Protein 6F6M (pdb70)

Organism: Geobacillus kaustophilus (strain HTA426) (NCBI:txid235909)

Radius of gyration: 24.97 Å; Cα contacts (8 Å, |Δi|>4): 764; chains: 2; bounding box: 60×70×60 Å

Secondary structure (DSSP, 8-state):
-----HHHHS---TT-HHHHHHHHHHHH----GGG---HHHHHHHHHS-HHHHHHHHHHHHHHHHHHHHHHHHTHHHHHHHHHTT-HHHHHHHHHHHHHHHHHHHHHHHHHHHHT-TTS-GGGG--HHHHIIIIIIHHHHHHHTTT---HHHHHHHHIIIIIIIIIIIIHHHHHHHIIIIIHHT--HHHHHHHHHHHHHHHHHHHHHHHHHHHHHTT-HHHHHHHHHHHHHHHHHHHHHHHHHHHHT---HHHHHHHHHHHHHHHHHTS---/-----HHHHS---TT-HHHHHHHHHHHH----GGG---HHHHHHHHHS-HHHHHHHHHHHHHHHHHHHHHHHHTHHHHHHHHHTT-HHHHHHHHHHHHHHHHHHHHHHHHHHHHT-TTS-GGGG--HHHHIIIIIIHHHHHHGGGT---HHHHHHHHIIIIIIIIIIIIHHHHHHHIIIIIHHT--HHHHHHHHHHHHHHHHHHHHHHHHHHHHHHH-THHHHHHHHHHHHHHHHHHHHHHHHHHHHHH--HHHHHTT----HHHHHHHHHHHHHHHHHTS---

InterPro domains:
  IPR000358 Ribonucleotide reductase small subunit family [PF00268] (20-248)
  IPR009078 Ferritin-like superfamily [SSF47240] (15-291)
  IPR012348 Ribonucleotide reductase-like [G3DSA:1.10.620.20] (3-295)
  IPR033908 R2-like ligand binding oxidase [cd07911] (12-300)

CATH classification: 1.10.620.20

Structure (mmCIF, N/CA/C/O backbone):
data_6F6M
#
_entry.id   6F6M
#
_cell.length_a   161.300
_cell.length_b   55.599
_cell.length_c   69.970
_cell.angle_alpha   90.00
_cell.angle_beta   113.97
_cell.angle_gamma   90.00
#
_symmetry.space_group_name_H-M   'C 1 2 1'
#
loop_
_entity.id
_entity.type
_entity.pdbx_description
1 polymer 'Ribonucleotide reductase small subunit'
2 non-polymer 'FE (II) ION'
3 non-polymer 'MANGANESE (II) ION'
4 non-polymer 'PALMITIC ACID'
5 water water
#
loop_
_atom_site.group_PDB
_atom_site.id
_atom_site.type_symbol
_atom_site.label_atom_id
_atom_site.label_alt_id
_atom_site.label_comp_id
_atom_site.label_asym_id
_atom_site.label_entity_id
_atom_site.label_seq_id
_atom_site.pdbx_PDB_ins_code
_atom_site.Cartn_x
_atom_site.Cartn_y
_atom_site.Cartn_z
_atom_site.occupancy
_atom_site.B_iso_or_equiv
_atom_site.auth_seq_id
_atom_site.auth_comp_id
_atom_site.auth_asym_id
_atom_site.auth_atom_id
_atom_site.pdbx_PDB_model_num
ATOM 1 N N . HIS A 1 17 ? -21.045 11.798 61.245 1.00 46.43 3 HIS A N 1
ATOM 2 C CA . HIS A 1 17 ? -19.982 12.799 61.111 1.00 46.82 3 HIS A CA 1
ATOM 3 C C . HIS A 1 17 ? -19.674 13.461 62.454 1.00 41.43 3 HIS A C 1
ATOM 4 O O . HIS A 1 17 ? -20.553 13.625 63.296 1.00 43.68 3 HIS A O 1
ATOM 18 N N . HIS A 1 18 ? -18.423 13.851 62.660 1.00 34.25 4 HIS A N 1
ATOM 19 C CA . HIS A 1 18 ? -18.072 14.644 63.828 1.00 30.60 4 HIS A CA 1
ATOM 20 C C . HIS A 1 18 ? -18.270 16.116 63.508 1.00 35.86 4 HIS A C 1
ATOM 21 O O . HIS A 1 18 ? -17.772 16.604 62.488 1.00 37.41 4 HIS A O 1
ATOM 35 N N . ASP A 1 19 ? -18.988 16.816 64.388 1.00 37.79 5 ASP A N 1
ATOM 36 C CA . ASP A 1 19 ? -19.264 18.238 64.198 1.00 48.73 5 ASP A CA 1
ATOM 37 C C . ASP A 1 19 ? -18.041 19.073 64.537 1.00 50.83 5 ASP A C 1
ATOM 38 O O . ASP A 1 19 ? -17.743 20.073 63.874 1.00 54.74 5 ASP A O 1
ATOM 47 N N . GLY A 1 20 ? -17.355 18.668 65.589 1.00 43.39 6 GLY A N 1
ATOM 48 C CA . GLY A 1 20 ? -16.098 19.235 66.014 1.00 40.25 6 GLY A CA 1
ATOM 49 C C . GLY A 1 20 ? -15.600 18.338 67.114 1.00 35.48 6 GLY A C 1
ATOM 50 O O . GLY A 1 20 ? -16.158 17.263 67.339 1.00 33.49 6 GLY A O 1
ATOM 54 N N . PHE A 1 21 ? -14.573 18.801 67.827 1.00 32.42 7 PHE A N 1
ATOM 55 C CA . PHE A 1 21 ? -13.954 18.003 68.875 1.00 26.96 7 PHE A CA 1
ATOM 56 C C . PHE A 1 21 ? -13.754 18.870 70.114 1.00 25.62 7 PHE A C 1
ATOM 57 O O . PHE A 1 21 ? -13.258 20.000 70.022 1.00 25.99 7 PHE A O 1
ATOM 74 N N . GLN A 1 22 ? -14.165 18.339 71.266 1.00 24.17 8 GLN A N 1
ATOM 75 C CA . GLN A 1 22 ? -14.119 19.092 72.514 1.00 22.38 8 GLN A CA 1
ATOM 76 C C . GLN A 1 22 ? -12.696 19.501 72.877 1.00 23.37 8 GLN A C 1
ATOM 77 O O . GLN A 1 22 ? -12.480 20.598 73.408 1.00 24.97 8 GLN A O 1
ATOM 91 N N . THR A 1 23 ? -11.709 18.635 72.622 1.00 23.18 9 THR A N 1
ATOM 92 C CA . THR A 1 23 ? -10.333 18.972 72.997 1.00 22.08 9 THR A CA 1
ATOM 93 C C . THR A 1 23 ? -9.609 19.819 71.944 1.00 21.36 9 THR A C 1
ATOM 94 O O . THR A 1 23 ? -8.415 20.114 72.107 1.00 23.70 9 THR A O 1
ATOM 105 N N . VAL A 1 24 ? -10.298 20.215 70.873 1.00 22.99 10 VAL A N 1
ATOM 106 C CA . VAL A 1 24 ? -9.806 21.251 69.968 1.00 25.80 10 VAL A CA 1
ATOM 107 C C . VAL A 1 24 ? -10.472 22.593 70.246 1.00 24.12 10 VAL A C 1
ATOM 108 O O . VAL A 1 24 ? -9.810 23.635 70.266 1.00 25.07 10 VAL A O 1
ATOM 121 N N . LYS A 1 25 ? -11.788 22.579 70.468 1.00 25.86 11 LYS A N 1
ATOM 122 C CA . LYS A 1 25 ? -12.506 23.805 70.781 1.00 27.75 11 LYS A CA 1
ATOM 123 C C . LYS A 1 25 ? -12.220 24.268 72.211 1.00 28.56 11 LYS A C 1
ATOM 124 O O . LYS A 1 25 ? -12.263 25.470 72.498 1.00 29.42 11 LYS A O 1
ATOM 143 N N . ALA A 1 26 ? -11.922 23.333 73.111 1.00 24.84 12 ALA A N 1
ATOM 144 C CA . ALA A 1 26 ? -11.738 23.655 74.520 1.00 25.57 12 ALA A CA 1
ATOM 145 C C . ALA A 1 26 ? -10.805 22.619 75.124 1.00 23.27 12 ALA A C 1
ATOM 146 O O . ALA A 1 26 ? -9.772 22.337 74.530 1.00 23.86 12 ALA A O 1
ATOM 153 N N . THR A 1 27 ? -11.164 22.024 76.273 1.00 23.81 13 THR A N 1
ATOM 154 C CA . THR A 1 27 ? -10.387 20.954 76.879 1.00 22.38 13 THR A CA 1
ATOM 155 C C . THR A 1 27 ? -11.363 19.951 77.475 1.00 23.22 13 THR A C 1
ATOM 156 O O . THR A 1 27 ? -12.583 20.149 77.471 1.00 23.64 13 THR A O 1
ATOM 167 N N . ILE A 1 28 ? -10.804 18.870 78.004 1.00 21.45 14 ILE A N 1
ATOM 168 C CA . ILE A 1 28 ? -11.523 17.985 78.901 1.00 22.53 14 ILE A CA 1
ATOM 169 C C . ILE A 1 28 ? -12.115 18.807 80.041 1.00 21.77 14 ILE A C 1
ATOM 170 O O . ILE A 1 28 ? -11.512 19.790 80.505 1.00 22.83 14 ILE A O 1
ATOM 186 N N . ASP A 1 29 ? -13.298 18.404 80.498 1.00 22.25 15 ASP A N 1
ATOM 187 C CA . ASP A 1 29 ? -13.873 18.968 81.724 1.00 21.86 15 ASP A CA 1
ATOM 188 C C . ASP A 1 29 ? -13.218 18.289 82.910 1.00 24.52 15 ASP A C 1
ATOM 189 O O . ASP A 1 29 ? -13.666 17.244 83.384 1.00 23.20 15 ASP A O 1
ATOM 198 N N . TRP A 1 30 ? -12.160 18.938 83.406 1.00 24.73 16 TRP A N 1
ATOM 199 C CA . TRP A 1 30 ? -11.292 18.369 84.430 1.00 24.08 16 TRP A CA 1
ATOM 200 C C . TRP A 1 30 ? -12.021 18.105 85.738 1.00 23.24 16 TRP A C 1
ATOM 201 O O . TRP A 1 30 ? -11.568 17.266 86.536 1.00 25.11 16 TRP A O 1
ATOM 222 N N . GLU A 1 31 ? -13.120 18.803 85.989 1.00 24.63 17 GLU A N 1
ATOM 223 C CA . GLU A 1 31 ? -13.839 18.645 87.246 1.00 24.78 17 GLU A CA 1
ATOM 224 C C . GLU A 1 31 ? -15.015 17.693 87.132 1.00 24.84 17 GLU A C 1
ATOM 225 O O . GLU A 1 31 ? -15.733 17.475 88.117 1.00 26.62 17 GLU A O 1
ATOM 237 N N . HIS A 1 32 ? -15.227 17.106 85.964 1.00 22.90 18 HIS A N 1
ATOM 238 C CA . HIS A 1 32 ? -16.375 16.241 85.779 1.00 21.20 18 HIS A CA 1
ATOM 239 C C . HIS A 1 32 ? -16.239 14.998 86.656 1.00 21.47 18 HIS A C 1
ATOM 240 O O . HIS A 1 32 ? -15.155 14.417 86.728 1.00 22.01 18 HIS A O 1
ATOM 254 N N . PRO A 1 33 ? -17.316 14.585 87.354 1.00 23.23 19 PRO A N 1
ATOM 255 C CA . PRO A 1 33 ? -17.219 13.385 88.213 1.00 24.13 19 PRO A CA 1
ATOM 256 C C . PRO A 1 33 ? -16.653 12.160 87.521 1.00 22.59 19 PRO A C 1
ATOM 257 O O . PRO A 1 33 ? -15.934 11.364 88.143 1.00 22.48 19 PRO A O 1
ATOM 268 N N . MET A 1 34 ? -16.996 11.953 86.252 1.00 20.74 20 MET A N 1
ATOM 269 C CA . MET A 1 34 ? -16.473 10.795 85.550 1.00 19.35 20 MET A CA 1
ATOM 270 C C . MET A 1 34 ? -15.027 10.973 85.130 1.00 19.25 20 MET A C 1
ATOM 271 O O . MET A 1 34 ? -14.327 9.974 84.967 1.00 20.26 20 MET A O 1
ATOM 285 N N . PHE A 1 35 ? -14.554 12.206 84.928 1.00 20.80 21 PHE A N 1
ATOM 286 C CA . PHE A 1 35 ? -13.117 12.383 84.740 1.00 20.24 21 PHE A CA 1
ATOM 287 C C . PHE A 1 35 ? -12.376 12.080 86.025 1.00 21.63 21 PHE A C 1
ATOM 288 O O . PHE A 1 35 ? -11.309 11.472 85.998 1.00 20.12 21 PHE A O 1
ATOM 305 N N . LYS A 1 36 ? -12.950 12.472 87.158 1.00 21.61 22 LYS A N 1
ATOM 306 C CA . LYS A 1 36 ? -12.298 12.173 88.430 1.00 20.48 22 LYS A CA 1
ATOM 307 C C . LYS A 1 36 ? -12.286 10.673 88.685 1.00 18.56 22 LYS A C 1
ATOM 308 O O . LYS A 1 36 ? -11.288 10.122 89.173 1.00 21.28 22 LYS A O 1
ATOM 327 N N . LEU A 1 37 ? -13.360 9.970 88.279 1.00 20.17 23 LEU A N 1
ATOM 328 C CA . LEU A 1 37 ? -13.372 8.514 88.443 1.00 19.36 23 LEU A CA 1
ATOM 329 C C . LEU A 1 37 ? -12.370 7.840 87.499 1.00 19.94 23 LEU A C 1
ATOM 330 O O . LEU A 1 37 ? -11.730 6.853 87.852 1.00 20.59 23 LEU A O 1
ATOM 346 N N . TYR A 1 38 ? -12.239 8.362 86.288 1.00 20.30 24 TYR A N 1
ATOM 347 C CA . TYR A 1 38 ? -11.224 7.910 85.339 1.00 19.28 24 TYR A CA 1
ATOM 348 C C . TYR A 1 38 ? -9.824 8.053 85.921 1.00 18.62 24 TYR A C 1
ATOM 349 O O . TYR A 1 38 ? -9.012 7.131 85.842 1.00 19.63 24 TYR A O 1
ATOM 367 N N . GLU A 1 39 ? -9.542 9.190 86.554 1.00 20.63 25 GLU A N 1
ATOM 368 C CA . GLU A 1 39 ? -8.233 9.402 87.162 1.00 21.55 25 GLU A CA 1
ATOM 369 C C . GLU A 1 39 ? -7.971 8.386 88.267 1.00 22.77 25 GLU A C 1
ATOM 370 O O . GLU A 1 39 ? -6.864 7.846 88.376 1.00 21.87 25 GLU A O 1
ATOM 382 N N . LYS A 1 40 ? -8.991 8.103 89.082 1.00 21.79 26 LYS A N 1
ATOM 383 C CA A LYS A 1 40 ? -8.845 7.114 90.146 0.45 21.19 26 LYS A CA 1
ATOM 384 C CA B LYS A 1 40 ? -8.852 7.114 90.146 0.55 21.14 26 LYS A CA 1
ATOM 385 C C . LYS A 1 40 ? -8.624 5.727 89.564 1.00 20.17 26 LYS A C 1
ATOM 386 O O . LYS A 1 40 ? -7.811 4.951 90.080 1.00 22.89 26 LYS A O 1
ATOM 422 N N . ALA A 1 41 ? -9.342 5.400 88.481 1.00 20.64 27 ALA A N 1
ATOM 423 C CA . ALA A 1 41 ? -9.196 4.093 87.849 1.00 20.19 27 ALA A CA 1
ATOM 424 C C . ALA A 1 41 ? -7.783 3.864 87.340 1.00 21.78 27 ALA A C 1
ATOM 425 O O . ALA A 1 41 ? -7.246 2.759 87.470 1.00 24.21 27 ALA A O 1
ATOM 432 N N . LYS A 1 42 ? -7.146 4.891 86.764 1.00 20.86 28 LYS A N 1
ATOM 433 C CA . LYS A 1 42 ? -5.765 4.716 86.306 1.00 22.43 28 LYS A CA 1
ATOM 434 C C . LYS A 1 42 ? -4.818 4.504 87.485 1.00 22.59 28 LYS A C 1
ATOM 435 O O . LYS A 1 42 ? -3.872 3.699 87.405 1.00 26.25 28 LYS A O 1
ATOM 454 N N . ARG A 1 43 ? -5.036 5.232 88.584 1.00 23.81 29 ARG A N 1
ATOM 455 C CA . ARG A 1 43 ? -4.108 5.107 89.701 1.00 25.37 29 ARG A CA 1
ATOM 456 C C . ARG A 1 43 ? -4.306 3.823 90.478 1.00 25.65 29 ARG A C 1
ATOM 457 O O . ARG A 1 43 ? -3.336 3.344 91.068 1.00 28.61 29 ARG A O 1
ATOM 478 N N . ASN A 1 44 ? -5.531 3.252 90.488 1.00 26.29 30 ASN A N 1
ATOM 479 C CA A ASN A 1 44 ? -5.821 2.083 91.319 0.49 29.17 30 ASN A CA 1
ATOM 480 C CA B ASN A 1 44 ? -5.844 2.105 91.320 0.51 27.55 30 ASN A CA 1
ATOM 481 C C . ASN A 1 44 ? -5.987 0.808 90.528 1.00 29.59 30 ASN A C 1
ATOM 482 O O . ASN A 1 44 ? -5.979 -0.265 91.130 1.00 36.22 30 ASN A O 1
ATOM 501 N N . GLY A 1 45 ? -6.112 0.882 89.212 1.00 31.12 31 GLY A N 1
ATOM 502 C CA . GLY A 1 45 ? -6.396 -0.300 88.404 1.00 29.43 31 GLY A CA 1
ATOM 503 C C . GLY A 1 45 ? -5.202 -0.815 87.632 1.00 33.69 31 GLY A C 1
ATOM 504 O O . GLY A 1 45 ? -5.275 -0.988 86.417 1.00 39.00 31 GLY A O 1
ATOM 508 N N . LYS A 1 46 ? -4.108 -1.118 88.334 1.00 29.55 32 LYS A N 1
ATOM 509 C CA . LYS A 1 46 ? -2.849 -1.494 87.699 1.00 32.39 32 LYS A CA 1
ATOM 510 C C . LYS A 1 46 ? -2.598 -3.004 87.673 1.00 26.22 32 LYS A C 1
ATOM 511 O O . LYS A 1 46 ? -1.680 -3.452 86.971 1.00 29.23 32 LYS A O 1
ATOM 530 N N . TRP A 1 47 ? -3.379 -3.800 88.401 1.00 22.61 33 TRP A N 1
ATOM 531 C CA . TRP A 1 47 ? -3.076 -5.219 88.515 1.00 20.99 33 TRP A CA 1
ATOM 532 C C . TRP A 1 47 ? -3.165 -5.932 87.177 1.00 19.46 33 TRP A C 1
ATOM 533 O O . TRP A 1 47 ? -3.902 -5.538 86.279 1.00 21.42 33 TRP A O 1
ATOM 554 N N . ASN A 1 48 ? -2.446 -7.044 87.085 1.00 21.10 34 ASN A N 1
ATOM 555 C CA . ASN A 1 48 ? -2.400 -7.843 85.873 1.00 21.19 34 ASN A CA 1
ATOM 556 C C . ASN A 1 48 ? -2.711 -9.281 86.259 1.00 20.53 34 ASN A C 1
ATOM 557 O O . ASN A 1 48 ? -1.945 -9.889 87.034 1.00 21.62 34 ASN A O 1
ATOM 568 N N . PRO A 1 49 ? -3.806 -9.868 85.765 1.00 20.69 35 PRO A N 1
ATOM 569 C CA . PRO A 1 49 ? -4.092 -11.263 86.113 1.00 21.40 35 PRO A CA 1
ATOM 570 C C . PRO A 1 49 ? -2.967 -12.210 85.776 1.00 19.16 35 PRO A C 1
ATOM 571 O O . PRO A 1 49 ? -2.858 -13.279 86.397 1.00 21.92 35 PRO A O 1
ATOM 582 N N . ALA A 1 50 ? -2.145 -11.872 84.779 1.00 20.70 36 ALA A N 1
ATOM 583 C CA . ALA A 1 50 ? -1.049 -12.730 84.380 1.00 23.44 36 ALA A CA 1
ATOM 584 C C . ALA A 1 50 ? 0.001 -12.854 85.476 1.00 23.72 36 ALA A C 1
ATOM 585 O O . ALA A 1 50 ? 0.839 -13.762 85.408 1.00 28.09 36 ALA A O 1
ATOM 592 N N . ASP A 1 51 ? -0.009 -11.956 86.467 1.00 22.72 37 ASP A N 1
ATOM 593 C CA . ASP A 1 51 ? 0.961 -12.006 87.547 1.00 25.74 37 ASP A CA 1
ATOM 594 C C . ASP A 1 51 ? 0.523 -12.894 88.693 1.00 24.21 37 ASP A C 1
ATOM 595 O O . ASP A 1 51 ? 1.329 -13.139 89.579 1.00 26.47 37 ASP A O 1
ATOM 604 N N . ILE A 1 52 ? -0.711 -13.366 88.712 1.00 22.91 38 ILE A N 1
ATOM 605 C CA . ILE A 1 52 ? -1.211 -14.172 89.822 1.00 22.83 38 ILE A CA 1
ATOM 606 C C . ILE A 1 52 ? -0.654 -15.578 89.711 1.00 24.40 38 ILE A C 1
ATOM 607 O O . ILE A 1 52 ? -0.710 -16.207 88.649 1.00 26.37 38 ILE A O 1
ATOM 623 N N . ASP A 1 53 ? -0.110 -16.072 90.819 1.00 27.10 39 ASP A N 1
ATOM 624 C CA . ASP A 1 53 ? 0.360 -17.448 90.909 1.00 27.24 39 ASP A CA 1
ATOM 625 C C . ASP A 1 53 ? -0.826 -18.344 91.251 1.00 26.83 39 ASP A C 1
ATOM 626 O O . ASP A 1 53 ? -1.408 -18.248 92.348 1.00 27.47 39 ASP A O 1
ATOM 635 N N . PHE A 1 54 ? -1.192 -19.215 90.311 1.00 26.69 40 PHE A N 1
ATOM 636 C CA . PHE A 1 54 ? -2.284 -20.158 90.486 1.00 25.04 40 PHE A CA 1
ATOM 637 C C . PHE A 1 54 ? -1.783 -21.561 90.799 1.00 24.45 40 PHE A C 1
ATOM 638 O O . PHE A 1 54 ? -2.579 -22.504 90.809 1.00 24.39 40 PHE A O 1
ATOM 655 N N . SER A 1 55 ? -0.481 -21.727 91.058 1.00 24.47 41 SER A N 1
ATOM 656 C CA . SER A 1 55 ? 0.046 -23.082 91.222 1.00 27.65 41 SER A CA 1
ATOM 657 C C . SER A 1 55 ? -0.530 -23.762 92.456 1.00 28.95 41 SER A C 1
ATOM 658 O O . SER A 1 55 ? -0.819 -24.969 92.426 1.00 29.25 41 SER A O 1
ATOM 666 N N . GLN A 1 56 ? -0.698 -23.023 93.556 1.00 27.44 42 GLN A N 1
ATOM 667 C CA . GLN A 1 56 ? -1.294 -23.644 94.729 1.00 26.92 42 GLN A CA 1
ATOM 668 C C . GLN A 1 56 ? -2.776 -23.917 94.524 1.00 24.66 42 GLN A C 1
ATOM 669 O O . GLN A 1 56 ? -3.292 -24.911 95.049 1.00 25.96 42 GLN A O 1
ATOM 683 N N . ASP A 1 57 ? -3.473 -23.068 93.753 1.00 25.11 43 ASP A N 1
ATOM 684 C CA . ASP A 1 57 ? -4.870 -23.341 93.433 1.00 23.90 43 ASP A CA 1
ATOM 685 C C . ASP A 1 57 ? -5.026 -24.682 92.722 1.00 22.80 43 ASP A C 1
ATOM 686 O O . ASP A 1 57 ? -5.979 -25.423 92.988 1.00 25.04 43 ASP A O 1
ATOM 695 N N . GLN A 1 58 ? -4.114 -24.991 91.792 1.00 23.55 44 GLN A N 1
ATOM 696 C CA A GLN A 1 58 ? -4.156 -26.280 91.113 0.35 25.12 44 GLN A CA 1
ATOM 697 C CA B GLN A 1 58 ? -4.160 -26.280 91.115 0.65 23.47 44 GLN A CA 1
ATOM 6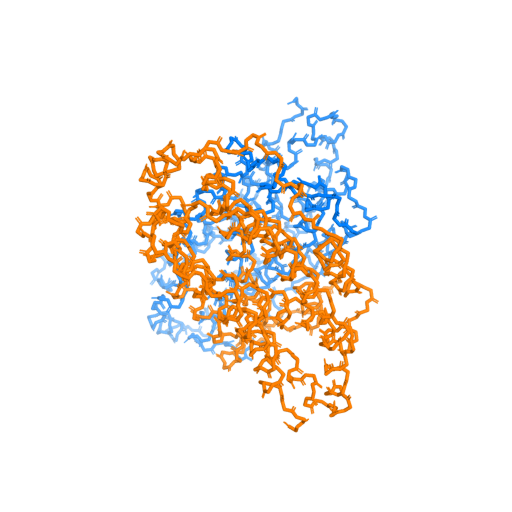98 C C . GLN A 1 58 ? -4.039 -27.419 92.113 1.00 25.18 44 GLN A C 1
ATOM 699 O O . GLN A 1 58 ? -4.788 -28.400 92.036 1.00 26.66 44 GLN A O 1
ATOM 724 N N . LYS A 1 59 ? -3.108 -27.301 93.067 1.00 25.38 45 LYS A N 1
ATOM 725 C CA . LYS A 1 59 ? -2.917 -28.357 94.048 1.00 26.28 45 LYS A CA 1
ATOM 726 C C . LYS A 1 59 ? -4.100 -28.434 94.996 1.00 24.10 45 LYS A C 1
ATOM 727 O O . LYS A 1 59 ? -4.547 -29.532 95.343 1.00 28.06 45 LYS A O 1
ATOM 746 N N . ASP A 1 60 ? -4.671 -27.280 95.366 1.00 24.19 46 ASP A N 1
ATOM 747 C CA . ASP A 1 60 ? -5.852 -27.303 96.226 1.00 27.07 46 ASP A CA 1
ATOM 748 C C . ASP A 1 60 ? -6.995 -28.019 95.524 1.00 25.52 46 ASP A C 1
ATOM 749 O O . ASP A 1 60 ? -7.690 -28.837 96.115 1.00 28.32 46 ASP A O 1
ATOM 758 N N . PHE A 1 61 ? -7.217 -27.699 94.247 1.00 25.28 47 PHE A N 1
ATOM 759 C CA . PHE A 1 61 ? -8.306 -28.322 93.504 1.00 25.50 47 PHE A CA 1
ATOM 760 C C . PHE A 1 61 ? -8.105 -29.827 93.401 1.00 26.63 47 PHE A C 1
ATOM 761 O O . PHE A 1 61 ? -9.048 -30.602 93.581 1.00 28.30 47 PHE A O 1
ATOM 778 N N . ALA A 1 62 ? -6.882 -30.257 93.088 1.00 26.92 48 ALA A N 1
ATOM 779 C CA . ALA A 1 62 ? -6.599 -31.688 93.006 1.00 28.05 48 ALA A CA 1
ATOM 780 C C . ALA A 1 62 ? -6.793 -32.386 94.339 1.00 30.17 48 ALA A C 1
ATOM 781 O O . ALA A 1 62 ? -7.081 -33.589 94.362 1.00 31.76 48 ALA A O 1
ATOM 788 N N . SER A 1 63 ? -6.602 -31.673 95.454 1.00 30.25 49 SER A N 1
ATOM 789 C CA . SER A 1 63 ? -6.752 -32.288 96.770 1.00 30.76 49 SER A CA 1
ATOM 790 C C . SER A 1 63 ? -8.203 -32.566 97.119 1.00 31.39 49 SER A C 1
ATOM 791 O O . SER A 1 63 ? -8.467 -33.323 98.060 1.00 33.39 49 SER A O 1
ATOM 799 N N . LEU A 1 64 ? -9.145 -31.989 96.379 1.00 31.61 50 LEU A N 1
ATOM 800 C CA . LEU A 1 64 ? -10.554 -32.139 96.684 1.00 33.20 50 LEU A CA 1
ATOM 801 C C . LEU A 1 64 ? -11.078 -33.461 96.144 1.00 35.60 50 LEU A C 1
ATOM 802 O O . LEU A 1 64 ? -10.573 -34.004 95.158 1.00 35.85 50 LEU A O 1
ATOM 818 N N . THR A 1 65 ? -12.106 -33.979 96.805 1.00 36.83 51 THR A N 1
ATOM 819 C CA . THR A 1 65 ? -12.839 -35.102 96.252 1.00 39.80 51 THR A CA 1
ATOM 820 C C . THR A 1 65 ? -13.649 -34.642 95.048 1.00 36.27 51 THR A C 1
ATOM 821 O O . THR A 1 65 ? -13.899 -33.449 94.848 1.00 33.46 51 THR A O 1
ATOM 832 N N . SER A 1 66 ? -14.081 -35.614 94.244 1.00 38.69 52 SER A N 1
ATOM 833 C CA . SER A 1 66 ? -14.851 -35.275 93.058 1.00 39.98 52 SER A CA 1
ATOM 834 C C . SER A 1 66 ? -16.066 -34.437 93.435 1.00 39.96 52 SER A C 1
ATOM 835 O O . SER A 1 66 ? -16.408 -33.474 92.738 1.00 40.52 52 SER A O 1
ATOM 843 N N . GLU A 1 67 ? -16.687 -34.749 94.575 1.00 40.80 53 GLU A N 1
ATOM 844 C CA . GLU A 1 67 ? -17.893 -34.042 94.997 1.00 43.49 53 GLU A CA 1
ATOM 845 C C . GLU A 1 67 ? -17.577 -32.605 95.392 1.00 41.75 53 GLU A C 1
ATOM 846 O O . GLU A 1 67 ? -18.332 -31.682 95.062 1.00 41.39 53 GLU A O 1
ATOM 858 N N . GLU A 1 68 ? -16.464 -32.394 96.095 1.00 39.34 54 GLU A N 1
ATOM 859 C CA . GLU A 1 68 ? -16.058 -31.040 96.462 1.00 38.11 54 GLU A CA 1
ATOM 860 C C . GLU A 1 68 ? -15.655 -30.237 95.233 1.00 33.70 54 GLU A C 1
ATOM 861 O O . GLU A 1 68 ? -15.942 -29.037 95.143 1.00 34.36 54 GLU A O 1
ATOM 873 N N . LYS A 1 69 ? -14.987 -30.880 94.273 1.00 34.12 55 LYS A N 1
ATOM 874 C CA . LYS A 1 69 ? -14.665 -30.199 93.024 1.00 35.10 55 LYS A CA 1
ATOM 875 C C . LYS A 1 69 ? -15.929 -29.655 92.373 1.00 34.72 55 LYS A C 1
ATOM 876 O O . LYS A 1 69 ? -15.993 -28.480 91.989 1.00 37.28 55 LYS A O 1
ATOM 895 N N . ILE A 1 70 ? -16.950 -30.506 92.240 1.00 37.68 56 ILE A N 1
ATOM 896 C CA . ILE A 1 70 ? -18.199 -30.107 91.591 1.00 43.34 56 ILE A CA 1
ATOM 897 C C . ILE A 1 70 ? -18.829 -28.935 92.328 1.00 43.73 56 ILE A C 1
ATOM 898 O O . ILE A 1 70 ? -19.430 -28.044 91.716 1.00 43.39 56 ILE A O 1
ATOM 914 N N . SER A 1 71 ? -18.712 -28.927 93.658 1.00 43.26 57 SER A N 1
ATOM 915 C CA . SER A 1 71 ? -19.332 -27.880 94.460 1.00 44.77 57 SER A CA 1
ATOM 916 C C . SER A 1 71 ? -18.795 -26.500 94.113 1.00 41.15 57 SER A C 1
ATOM 917 O O . SER A 1 71 ? -19.511 -25.503 94.254 1.00 40.75 57 SER A O 1
ATOM 925 N N . ALA A 1 72 ? -17.543 -26.415 93.674 1.00 38.69 58 ALA A N 1
ATOM 926 C CA . ALA A 1 72 ? -16.933 -25.122 93.409 1.00 39.05 58 ALA A CA 1
ATOM 927 C C . ALA A 1 72 ? -17.300 -24.571 92.042 1.00 37.12 58 ALA A C 1
ATOM 928 O O . ALA A 1 72 ? -17.160 -23.362 91.810 1.00 38.03 58 ALA A O 1
ATOM 935 N N . LEU A 1 73 ? -17.781 -25.410 91.150 1.00 33.67 59 LEU A N 1
ATOM 936 C CA . LEU A 1 73 ? -17.854 -24.998 89.758 1.00 34.36 59 LEU A CA 1
ATOM 937 C C . LEU A 1 73 ? -19.040 -24.093 89.458 1.00 31.58 59 LEU A C 1
ATOM 938 O O . LEU A 1 73 ? -18.908 -23.218 88.596 1.00 30.83 59 LEU A O 1
ATOM 954 N N . PRO A 1 74 ? -20.209 -24.263 90.093 1.00 31.19 60 PRO A N 1
ATOM 955 C CA . PRO A 1 74 ? -21.332 -23.379 89.726 1.00 31.08 60 PRO A CA 1
ATOM 956 C C . PRO A 1 74 ? -21.027 -21.911 89.924 1.00 28.95 60 PRO A C 1
ATOM 957 O O . PRO A 1 74 ? -21.424 -21.084 89.096 1.00 26.72 60 PRO A O 1
ATOM 968 N N . LEU A 1 75 ? -20.338 -21.558 91.007 1.00 28.36 61 LEU A N 1
ATOM 969 C CA . LEU A 1 75 ? -20.019 -20.153 91.230 1.00 29.81 61 LEU A CA 1
ATOM 970 C C . LEU A 1 75 ? -19.048 -19.643 90.180 1.00 27.83 61 LEU A C 1
ATOM 971 O O . LEU A 1 75 ? -19.224 -18.541 89.650 1.00 24.86 61 LEU A O 1
ATOM 987 N N . VAL A 1 76 ? -18.040 -20.449 89.844 1.00 27.20 62 VAL A N 1
ATOM 988 C CA . VAL A 1 76 ? -17.083 -20.062 88.817 1.00 23.88 62 VAL A CA 1
ATOM 989 C C . VAL A 1 76 ? -17.772 -19.944 87.462 1.00 25.99 62 VAL A C 1
ATOM 990 O O . VAL A 1 76 ? -17.484 -19.024 86.680 1.00 24.64 62 VAL A O 1
ATOM 1003 N N . ALA A 1 77 ? -18.701 -20.857 87.172 1.00 25.47 63 ALA A N 1
ATOM 1004 C CA . ALA A 1 77 ? -19.445 -20.782 85.917 1.00 24.45 63 ALA A CA 1
ATOM 1005 C C . ALA A 1 77 ? -20.214 -19.481 85.828 1.00 23.95 63 ALA A C 1
ATOM 1006 O O . ALA A 1 77 ? -20.320 -18.871 84.745 1.00 23.24 63 ALA A O 1
ATOM 1013 N N . GLY A 1 78 ? -20.801 -19.058 86.944 1.00 22.97 64 GLY A N 1
ATOM 1014 C CA . GLY A 1 78 ? -21.563 -17.826 86.933 1.00 22.83 64 GLY A CA 1
ATOM 1015 C C . GLY A 1 78 ? -20.661 -16.626 86.740 1.00 23.50 64 GLY A C 1
ATOM 1016 O O . GLY A 1 78 ? -21.007 -15.672 86.044 1.00 23.80 64 GLY A O 1
ATOM 1020 N N . PHE A 1 79 ? -19.485 -16.654 87.358 1.00 22.84 65 PHE A N 1
ATOM 1021 C CA . PHE A 1 79 ? -18.582 -15.519 87.213 1.00 22.40 65 PHE A CA 1
ATOM 1022 C C . PHE A 1 79 ? -17.967 -15.441 85.819 1.00 21.74 65 PHE A C 1
ATOM 1023 O O . PHE A 1 79 ? -17.888 -14.348 85.253 1.00 22.32 65 PHE A O 1
ATOM 1040 N N . SER A 1 80 ? -17.479 -16.556 85.260 1.00 21.46 66 SER A N 1
ATOM 1041 C CA . SER A 1 80 ? -16.845 -16.462 83.945 1.00 22.19 66 SER A CA 1
ATOM 1042 C C . SER A 1 80 ? -17.816 -15.940 82.906 1.00 22.20 66 SER A C 1
ATOM 1043 O O . SER A 1 80 ? -17.475 -15.049 82.116 1.00 21.48 66 SER A O 1
ATOM 1051 N N . ALA A 1 81 ? -19.027 -16.487 82.888 1.00 22.38 67 ALA A N 1
ATOM 1052 C CA . ALA A 1 81 ? -20.024 -16.007 81.932 1.00 21.46 67 ALA A CA 1
ATOM 1053 C C . ALA A 1 81 ? -20.361 -14.556 82.211 1.00 23.68 67 ALA A C 1
ATOM 1054 O O . ALA A 1 81 ? -20.524 -13.755 81.283 1.00 24.20 67 ALA A O 1
ATOM 1061 N N . GLY A 1 82 ? -20.472 -14.197 83.491 1.00 21.86 68 GLY A N 1
ATOM 1062 C CA . GLY A 1 82 ? -20.878 -12.850 83.839 1.00 22.72 68 GLY A CA 1
ATOM 1063 C C . GLY A 1 82 ? -19.851 -11.824 83.403 1.00 19.44 68 GLY A C 1
ATOM 1064 O O . GLY A 1 82 ? -20.206 -10.7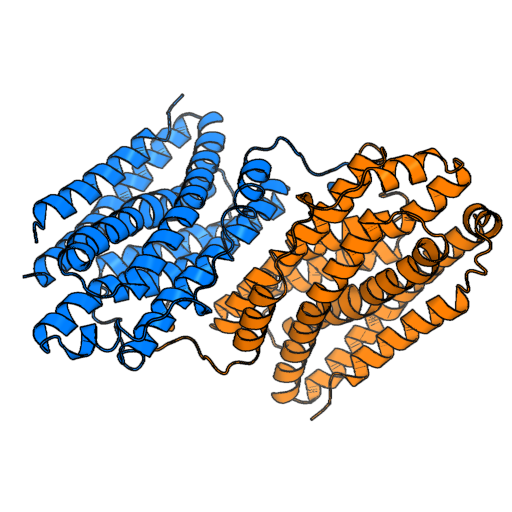71 82.843 1.00 21.60 68 GLY A O 1
ATOM 1068 N N . GLU A 1 83 ? -18.566 -12.123 83.625 1.00 20.28 69 GLU A N 1
ATOM 1069 C CA . GLU A 1 83 ? -17.521 -11.190 83.219 1.00 20.33 69 GLU A CA 1
ATOM 1070 C C . GLU A 1 83 ? -17.446 -11.089 81.702 1.00 18.33 69 GLU A C 1
ATOM 1071 O O . GLU A 1 83 ? -17.228 -10.001 81.164 1.00 20.66 69 GLU A O 1
ATOM 1083 N N . GLU A 1 84 ? -17.599 -12.213 81.017 1.00 19.92 70 GLU A N 1
ATOM 1084 C CA . GLU A 1 84 ? -17.585 -12.184 79.567 1.00 19.50 70 GLU A CA 1
ATOM 1085 C C . GLU A 1 84 ? -18.743 -11.340 79.052 1.00 21.06 70 GLU A C 1
ATOM 1086 O O . GLU A 1 84 ? -18.560 -10.497 78.158 1.00 20.70 70 GLU A O 1
ATOM 1098 N N . ALA A 1 85 ? -19.941 -11.521 79.623 1.00 21.49 71 ALA A N 1
ATOM 1099 C CA . ALA A 1 85 ? -21.104 -10.737 79.200 1.00 20.12 71 ALA A CA 1
ATOM 1100 C C . ALA A 1 85 ? -20.871 -9.244 79.388 1.00 22.29 71 ALA A C 1
ATOM 1101 O O . ALA A 1 85 ? -21.166 -8.455 78.493 1.00 25.08 71 ALA A O 1
ATOM 1108 N N . VAL A 1 86 ? -20.359 -8.827 80.557 1.00 21.12 72 VAL A N 1
ATOM 1109 C CA . VAL A 1 86 ? -20.187 -7.393 80.811 1.00 21.82 72 VAL A CA 1
ATOM 1110 C C . VAL A 1 86 ? -19.080 -6.804 79.951 1.00 24.36 72 VAL A C 1
ATOM 1111 O O . VAL A 1 86 ? -19.138 -5.618 79.585 1.00 22.95 72 VAL A O 1
ATOM 1124 N N . THR A 1 87 ? -18.064 -7.602 79.595 1.00 22.93 73 THR A N 1
ATOM 1125 C CA . THR A 1 87 ? -17.043 -7.107 78.672 1.00 23.06 73 THR A CA 1
ATOM 1126 C C . THR A 1 87 ? -17.681 -6.725 77.343 1.00 23.34 73 THR A C 1
ATOM 1127 O O . THR A 1 87 ? -17.464 -5.621 76.815 1.00 26.88 73 THR A O 1
ATOM 1138 N N . LEU A 1 88 ? -18.512 -7.618 76.809 1.00 22.26 74 LEU A N 1
ATOM 1139 C CA . LEU A 1 88 ? -19.143 -7.375 75.522 1.00 25.53 74 LEU A CA 1
ATOM 1140 C C . LEU A 1 88 ? -20.231 -6.314 75.623 1.00 24.36 74 LEU A C 1
ATOM 1141 O O . LEU A 1 88 ? -20.381 -5.478 74.718 1.00 25.09 74 LEU A O 1
ATOM 1157 N N . ASP A 1 89 ? -21.007 -6.336 76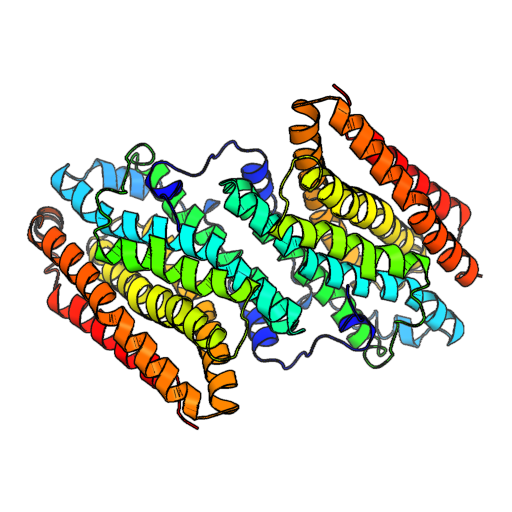.696 1.00 21.74 75 ASP A N 1
ATOM 1158 C CA . ASP A 1 89 ? -22.265 -5.606 76.747 1.00 24.31 75 ASP A CA 1
ATOM 1159 C C . ASP A 1 89 ? -22.123 -4.178 77.265 1.00 20.97 75 ASP A C 1
ATOM 1160 O O . ASP A 1 89 ? -23.099 -3.429 77.248 1.00 22.55 75 ASP A O 1
ATOM 1169 N N . ILE A 1 90 ? -20.927 -3.751 77.678 1.00 20.06 76 ILE A N 1
ATOM 1170 C CA . ILE A 1 90 ? -20.753 -2.336 77.989 1.00 20.29 76 ILE A CA 1
ATOM 1171 C C . ILE A 1 90 ? -20.561 -1.494 76.733 1.00 19.47 76 ILE A C 1
ATOM 1172 O O . ILE A 1 90 ? -20.783 -0.275 76.782 1.00 20.27 76 ILE A O 1
ATOM 1188 N N . LEU A 1 91 ? -20.184 -2.106 75.601 1.00 19.77 77 LEU A N 1
ATOM 1189 C CA . LEU A 1 91 ? -19.912 -1.316 74.399 1.00 19.08 77 LEU A CA 1
ATOM 1190 C C . LEU A 1 91 ? -21.069 -0.427 73.955 1.00 19.54 77 LEU A C 1
ATOM 1191 O O . LEU A 1 91 ? -20.800 0.723 73.581 1.00 20.07 77 LEU A O 1
ATOM 1207 N N . PRO A 1 92 ? -22.329 -0.857 73.999 1.00 19.93 78 PRO A N 1
ATOM 1208 C CA . PRO A 1 92 ? -23.418 0.053 73.602 1.00 20.26 78 PRO A CA 1
ATOM 1209 C C . PRO A 1 92 ? -23.544 1.264 74.508 1.00 19.22 78 PRO A C 1
ATOM 1210 O O . PRO A 1 92 ? -23.958 2.352 74.063 1.00 20.80 78 PRO A O 1
ATOM 1221 N N . MET A 1 93 ? -23.223 1.113 75.791 1.00 20.37 79 MET A N 1
ATOM 1222 C CA . MET A 1 93 ? -23.301 2.255 76.685 1.00 19.85 79 MET A CA 1
ATOM 1223 C C . MET A 1 93 ? -22.216 3.265 76.344 1.00 19.44 79 MET A C 1
ATOM 1224 O O . MET A 1 93 ? -22.477 4.469 76.273 1.00 19.71 79 MET A O 1
ATOM 1238 N N . ALA A 1 94 ? -20.998 2.783 76.109 1.00 19.63 80 ALA A N 1
ATOM 1239 C CA . ALA A 1 94 ? -19.925 3.664 75.656 1.00 19.97 80 ALA A CA 1
ATOM 1240 C C . ALA A 1 94 ? -20.330 4.401 74.383 1.00 22.29 80 ALA A C 1
ATOM 1241 O O . ALA A 1 94 ? -20.118 5.614 74.272 1.00 21.24 80 ALA A O 1
ATOM 1248 N N . HIS A 1 95 ? -20.940 3.686 73.421 1.00 21.43 81 HIS A N 1
ATOM 1249 C CA . HIS A 1 95 ? -21.362 4.313 72.175 1.00 21.86 81 HIS A CA 1
ATOM 1250 C C . HIS A 1 95 ? -22.427 5.367 72.416 1.00 21.22 81 HIS A C 1
ATOM 1251 O O . HIS A 1 95 ? -22.360 6.479 71.863 1.00 21.58 81 HIS A O 1
ATOM 1265 N N . ALA A 1 96 ? -23.443 5.034 73.218 1.00 21.75 82 ALA A N 1
ATOM 1266 C CA . ALA A 1 96 ? -24.531 5.979 73.444 1.00 21.98 82 ALA A CA 1
ATOM 1267 C C . ALA A 1 96 ? -24.030 7.249 74.112 1.00 20.82 82 ALA A C 1
ATOM 1268 O O . ALA A 1 96 ? -24.438 8.357 73.739 1.00 23.28 82 ALA A O 1
ATOM 1275 N N . LEU A 1 97 ? -23.165 7.117 75.119 1.00 20.11 83 LEU A N 1
ATOM 1276 C CA . LEU A 1 97 ? -22.663 8.311 75.778 1.00 20.58 83 LEU A CA 1
ATOM 1277 C C . LEU A 1 97 ? -21.696 9.079 74.882 1.00 21.14 83 LEU A C 1
ATOM 1278 O O . LEU A 1 97 ? -21.696 10.311 74.900 1.00 23.01 83 LEU A O 1
ATOM 1294 N N . ALA A 1 98 ? -20.919 8.379 74.041 1.00 21.30 84 ALA A N 1
ATOM 1295 C CA . ALA A 1 98 ? -20.075 9.066 73.067 1.00 22.98 84 ALA A CA 1
ATOM 1296 C C . ALA A 1 98 ? -20.908 9.891 72.104 1.00 22.84 84 ALA A C 1
ATOM 1297 O O . ALA A 1 98 ? -20.571 11.039 71.795 1.00 25.27 84 ALA A O 1
ATOM 1304 N N . ARG A 1 99 ? -22.005 9.313 71.626 1.00 23.85 85 ARG A N 1
ATOM 1305 C CA . ARG A 1 99 ? -22.840 9.991 70.655 1.00 26.36 85 ARG A CA 1
ATOM 1306 C C . ARG A 1 99 ? -23.485 11.216 71.278 1.00 25.33 85 ARG A C 1
ATOM 1307 O O . ARG A 1 99 ? -23.760 12.203 70.578 1.00 28.40 85 ARG A O 1
ATOM 1328 N N . GLN A 1 100 ? -23.694 11.191 72.597 1.00 24.27 86 GLN A N 1
ATOM 1329 C CA . GLN A 1 100 ? -24.229 12.319 73.350 1.00 24.94 86 GLN A CA 1
ATOM 1330 C C . GLN A 1 100 ? -23.170 13.358 73.692 1.00 25.96 86 GLN A C 1
ATOM 1331 O O . GLN A 1 100 ? -23.498 14.337 74.365 1.00 27.84 86 GLN A O 1
ATOM 1345 N N . GLY A 1 101 ? -21.923 13.164 73.259 1.00 23.56 87 GLY A N 1
ATOM 1346 C CA . GLY A 1 101 ? -20.853 14.097 73.553 1.00 23.82 87 GLY A CA 1
ATOM 1347 C C . GLY A 1 101 ? -20.311 14.024 74.955 1.00 22.38 87 GLY A C 1
ATOM 1348 O O . GLY A 1 101 ? -19.622 14.961 75.385 1.00 23.99 87 GLY A O 1
ATOM 1352 N N . ARG A 1 102 ? -20.567 12.931 75.679 1.00 21.93 88 ARG A N 1
ATOM 1353 C CA . ARG A 1 102 ? -20.162 12.842 77.081 1.00 20.50 88 ARG A CA 1
ATOM 1354 C C . ARG A 1 102 ? -18.750 12.264 77.137 1.00 21.12 88 ARG A C 1
ATOM 1355 O O . ARG A 1 102 ? -18.515 11.116 77.521 1.00 21.31 88 ARG A O 1
ATOM 1376 N N . LEU A 1 103 ? -17.782 13.111 76.775 1.00 22.27 89 LEU A N 1
ATOM 1377 C CA . LEU A 1 103 ? -16.415 12.639 76.564 1.00 22.39 89 LEU A CA 1
ATOM 1378 C C . LEU A 1 103 ? -15.814 12.046 77.825 1.00 20.06 89 LEU A C 1
ATOM 1379 O O . LEU A 1 103 ? -15.138 11.012 77.769 1.00 19.66 89 LEU A O 1
ATOM 1395 N N . GLU A 1 104 ? -16.024 12.700 78.958 1.00 20.98 90 GLU A N 1
ATOM 1396 C CA . GLU A 1 104 ? -15.436 12.224 80.206 1.00 20.82 90 GLU A CA 1
ATOM 1397 C C . GLU A 1 104 ? -16.029 10.882 80.616 1.00 19.48 90 GLU A C 1
ATOM 1398 O O . GLU A 1 104 ? -15.317 10.018 81.134 1.00 19.15 90 GLU A O 1
ATOM 1410 N N . ASP A 1 105 ? -17.333 10.677 80.408 1.00 20.27 91 ASP A N 1
ATOM 1411 C CA . ASP A 1 105 ? -17.915 9.366 80.642 1.00 19.22 91 ASP A CA 1
ATOM 1412 C C . ASP A 1 105 ? -17.222 8.318 79.782 1.00 18.90 91 ASP A C 1
ATOM 1413 O O . ASP A 1 105 ? -16.940 7.211 80.241 1.00 18.81 91 ASP A O 1
ATOM 1422 N N . VAL A 1 106 ? -16.947 8.657 78.515 1.00 19.72 92 VAL A N 1
ATOM 1423 C CA . VAL A 1 106 ? -16.296 7.709 77.612 1.00 18.66 92 VAL A CA 1
ATOM 1424 C C . VAL A 1 106 ? -14.895 7.367 78.112 1.00 17.53 92 VAL A C 1
ATOM 1425 O O . VAL A 1 106 ? -14.480 6.204 78.085 1.00 18.05 92 VAL A O 1
ATOM 1438 N N . LEU A 1 107 ? -14.120 8.386 78.522 1.00 18.13 93 LEU A N 1
ATOM 1439 C CA . LEU A 1 107 ? -12.781 8.124 79.041 1.00 19.10 93 LEU A CA 1
ATOM 1440 C C . LEU A 1 107 ? -12.860 7.143 80.201 1.00 17.65 93 LEU A C 1
ATOM 1441 O O . LEU A 1 107 ? -12.127 6.142 80.239 1.00 18.22 93 LEU A O 1
ATOM 1457 N N . PHE A 1 108 ? -13.742 7.428 81.168 1.00 18.74 94 PHE A N 1
ATOM 1458 C CA . PHE A 1 108 ? -13.913 6.495 82.270 1.00 20.46 94 PHE A CA 1
ATOM 1459 C C . PHE A 1 108 ? -14.266 5.097 81.770 1.00 17.91 94 PHE A C 1
ATOM 1460 O O . PHE A 1 108 ? -13.736 4.095 82.268 1.00 18.55 94 PHE A O 1
ATOM 1477 N N . LEU A 1 109 ? -15.177 4.998 80.800 1.00 16.76 95 LEU A N 1
ATOM 1478 C CA . LEU A 1 109 ? -15.629 3.684 80.365 1.00 18.11 95 LEU A CA 1
ATOM 1479 C C . LEU A 1 109 ? -14.538 2.887 79.666 1.00 17.04 95 LEU A C 1
ATOM 1480 O O . LEU A 1 109 ? -14.606 1.650 79.666 1.00 17.05 95 LEU A O 1
ATOM 1496 N N . THR A 1 110 ? -13.499 3.531 79.120 1.00 18.49 96 THR A N 1
ATOM 1497 C CA . THR A 1 110 ? -12.369 2.733 78.643 1.00 18.98 96 THR A CA 1
ATOM 1498 C C . THR A 1 110 ? -11.717 1.943 79.779 1.00 18.43 96 THR A C 1
ATOM 1499 O O . THR A 1 110 ? -11.257 0.818 79.557 1.00 19.41 96 THR A O 1
ATOM 1510 N N . THR A 1 111 ? -11.677 2.511 80.996 1.00 18.49 97 THR A N 1
ATOM 1511 C CA . THR A 1 111 ? -11.128 1.780 82.141 1.00 18.59 97 THR A CA 1
ATOM 1512 C C . THR A 1 111 ? -12.103 0.713 82.618 1.00 19.73 97 THR A C 1
ATOM 1513 O O . THR A 1 111 ? -11.685 -0.382 83.005 1.00 18.99 97 THR A O 1
ATOM 1524 N N . PHE A 1 112 ? -13.399 1.005 82.566 1.00 18.32 98 PHE A N 1
ATOM 1525 C CA . PHE A 1 112 ? -14.410 0.016 82.909 1.00 18.93 98 PHE A CA 1
ATOM 1526 C C . PHE A 1 112 ? -14.256 -1.212 82.021 1.00 16.46 98 PHE A C 1
ATOM 1527 O O . PHE A 1 112 ? -14.209 -2.350 82.497 1.00 17.82 98 PHE A O 1
ATOM 1544 N N . MET A 1 113 ? -14.143 -0.999 80.706 1.00 18.37 99 MET A N 1
ATOM 1545 C CA A MET A 1 113 ? -14.052 -2.120 79.775 0.47 20.30 99 MET A CA 1
ATOM 1546 C CA B MET A 1 113 ? -14.065 -2.137 79.797 0.53 21.66 99 MET A CA 1
ATOM 1547 C C . MET A 1 113 ? -12.745 -2.885 79.944 1.00 18.44 99 MET A C 1
ATOM 1548 O O . MET A 1 113 ? -12.717 -4.128 79.895 1.00 19.14 99 MET A O 1
ATOM 1573 N N . HIS A 1 114 ? -11.646 -2.168 80.157 1.00 19.28 100 HIS A N 1
ATOM 1574 C CA . HIS A 1 114 ? -10.404 -2.892 80.362 1.00 18.27 100 HIS A CA 1
ATOM 1575 C C . HIS A 1 114 ? -10.399 -3.649 81.681 1.00 18.17 100 HIS A C 1
ATOM 1576 O O . HIS A 1 114 ? -9.844 -4.744 81.745 1.00 19.67 100 HIS A O 1
ATOM 1590 N N . ASP A 1 115 ? -11.070 -3.120 82.704 1.00 18.68 101 ASP A N 1
ATOM 1591 C CA . ASP A 1 115 ? -11.218 -3.879 83.940 1.00 20.03 101 ASP A CA 1
ATOM 1592 C C . ASP A 1 115 ? -11.950 -5.183 83.664 1.00 18.01 101 ASP A C 1
ATOM 1593 O O . ASP A 1 115 ? -11.521 -6.253 84.095 1.00 19.14 101 ASP A O 1
ATOM 1602 N N . GLU A 1 116 ? -13.059 -5.125 82.908 1.00 17.98 102 GLU A N 1
ATOM 1603 C CA . GLU A 1 116 ? -13.813 -6.357 82.671 1.00 18.88 102 GLU A CA 1
ATOM 1604 C C . GLU A 1 116 ? -12.986 -7.378 81.893 1.00 17.82 102 GLU A C 1
ATOM 1605 O O . GLU A 1 116 ? -13.067 -8.589 82.147 1.00 18.42 102 GLU A O 1
ATOM 1617 N N . ALA A 1 117 ? -12.200 -6.914 80.929 1.00 19.19 103 ALA A N 1
ATOM 1618 C CA . ALA A 1 117 ? -11.296 -7.801 80.209 1.00 18.27 103 ALA A CA 1
ATOM 1619 C C . ALA A 1 117 ? -10.385 -8.553 81.183 1.00 17.06 103 ALA A C 1
ATOM 1620 O O . ALA A 1 117 ? -10.181 -9.772 81.073 1.00 19.01 103 ALA A O 1
ATOM 1627 N N . LYS A 1 118 ? -9.843 -7.841 82.160 1.00 18.78 104 LYS A N 1
ATOM 1628 C CA . LYS A 1 118 ? -9.001 -8.497 83.152 1.00 19.67 104 LYS A CA 1
ATOM 1629 C C . LYS A 1 118 ? -9.814 -9.488 83.972 1.00 17.48 104 LYS A C 1
ATOM 1630 O O . LYS A 1 118 ? -9.307 -10.533 84.378 1.00 17.84 104 LYS A O 1
ATOM 1649 N N . HIS A 1 119 ? -11.062 -9.156 84.271 1.00 18.99 105 HIS A N 1
ATOM 1650 C CA . HIS A 1 119 ? -11.869 -10.071 85.069 1.00 18.95 105 HIS A CA 1
ATOM 1651 C C . HIS A 1 119 ? -12.131 -11.369 84.321 1.00 17.75 105 HIS A C 1
ATOM 1652 O O . HIS A 1 119 ? -12.027 -12.452 84.898 1.00 19.90 105 HIS A O 1
ATOM 1666 N N . VAL A 1 120 ? -12.533 -11.274 83.047 1.00 20.02 106 VAL A N 1
ATOM 1667 C CA . VAL A 1 120 ? -12.717 -12.461 82.231 1.00 21.45 106 VAL A CA 1
ATOM 1668 C C . VAL A 1 120 ? -11.435 -13.270 82.184 1.00 18.31 106 VAL A C 1
ATOM 1669 O O . VAL A 1 120 ? -11.438 -14.510 82.287 1.00 18.30 106 VAL A O 1
ATOM 1682 N N . GLU A 1 121 ? -10.319 -12.576 81.966 1.00 19.82 107 GLU A N 1
ATOM 1683 C CA . GLU A 1 121 ? -9.032 -13.253 81.867 1.00 19.82 107 GLU A CA 1
ATOM 1684 C C . GLU A 1 121 ? -8.716 -14.001 83.152 1.00 19.64 107 GLU A C 1
ATOM 1685 O O . GLU A 1 121 ? -8.240 -15.140 83.116 1.00 20.95 107 GLU A O 1
ATOM 1697 N N . MET A 1 122 ? -8.963 -13.368 84.303 1.00 18.42 108 MET A N 1
ATOM 1698 C CA . MET A 1 122 ? -8.601 -13.955 85.586 1.00 19.29 108 MET A CA 1
ATOM 1699 C C . MET A 1 122 ? -9.314 -15.288 85.799 1.00 17.85 108 MET A C 1
ATOM 1700 O O . MET A 1 122 ? -8.679 -16.297 86.115 1.00 18.34 108 MET A O 1
ATOM 1714 N N . PHE A 1 123 ? -10.646 -15.302 85.664 1.00 18.47 109 PHE A N 1
ATOM 1715 C CA . PHE A 1 123 ? -11.368 -16.552 85.879 1.00 20.66 109 PHE A CA 1
ATOM 1716 C C . PHE A 1 123 ? -10.964 -17.621 84.871 1.00 18.65 109 PHE A C 1
ATOM 1717 O O . PHE A 1 123 ? -10.940 -18.810 85.197 1.00 19.92 109 PHE A O 1
ATOM 1734 N N . SER A 1 124 ? -10.711 -17.224 83.618 1.00 19.22 110 SER A N 1
ATOM 1735 C CA . SER A 1 124 ? -10.306 -18.196 82.617 1.00 19.95 110 SER A CA 1
ATOM 1736 C C . SER A 1 124 ? -8.918 -18.753 82.925 1.00 20.09 110 SER A C 1
ATOM 1737 O O . SER A 1 124 ? -8.671 -19.954 82.755 1.00 22.00 110 SER A O 1
ATOM 1745 N N . ARG A 1 125 ? -8.011 -17.906 83.402 1.00 19.84 111 ARG A N 1
ATOM 1746 C CA . ARG A 1 125 ? -6.703 -18.389 83.828 1.00 19.29 111 ARG A CA 1
ATOM 1747 C C . ARG A 1 125 ? -6.836 -19.369 84.983 1.00 19.42 111 ARG A C 1
ATOM 1748 O O . ARG A 1 125 ? -6.133 -20.374 85.032 1.00 20.84 111 ARG A O 1
ATOM 1769 N N . TRP A 1 126 ? -7.753 -19.097 85.920 1.00 19.87 112 TRP A N 1
ATOM 1770 C CA . TRP A 1 126 ? -7.958 -20.026 87.027 1.00 21.15 112 TRP A CA 1
ATOM 1771 C C . TRP A 1 126 ? -8.450 -21.372 86.520 1.00 21.44 112 TRP A C 1
ATOM 1772 O O . TRP A 1 126 ? -7.923 -22.422 86.905 1.00 20.71 112 TRP A O 1
ATOM 1793 N N . GLN A 1 127 ? -9.460 -21.363 85.641 1.00 20.38 113 GLN A N 1
ATOM 1794 C CA . GLN A 1 127 ? -9.982 -22.609 85.094 1.00 20.56 113 GLN A CA 1
ATOM 1795 C C . GLN A 1 127 ? -8.882 -23.395 84.411 1.00 20.68 113 GLN A C 1
ATOM 1796 O O . GLN A 1 127 ? -8.741 -24.618 84.607 1.00 21.57 113 GLN A O 1
ATOM 1810 N N . GLN A 1 128 ? -8.075 -22.705 83.618 1.00 20.77 114 GLN A N 1
ATOM 1811 C CA . GLN A 1 128 ? -6.993 -23.372 82.915 1.00 21.85 114 GLN A CA 1
ATOM 1812 C C . GLN A 1 128 ? -6.020 -24.001 83.905 1.00 23.50 114 GLN A C 1
ATOM 1813 O O . GLN A 1 128 ? -5.632 -25.161 83.765 1.00 24.11 114 GLN A O 1
ATOM 1827 N N . ALA A 1 129 ? -5.624 -23.241 84.921 1.00 22.73 115 ALA A N 1
ATOM 1828 C CA . ALA A 1 129 ? -4.594 -23.698 85.850 1.00 23.04 115 ALA A CA 1
ATOM 1829 C C . ALA A 1 129 ? -5.049 -24.904 86.661 1.00 22.38 115 ALA A C 1
ATOM 1830 O O . ALA A 1 129 ? -4.247 -25.801 86.935 1.00 25.47 115 ALA A O 1
ATOM 1837 N N . VAL A 1 130 ? -6.318 -24.938 87.078 1.00 23.14 116 VAL A N 1
ATOM 1838 C CA . VAL A 1 130 ? -6.779 -26.024 87.946 1.00 21.91 116 VAL A CA 1
ATOM 1839 C C . VAL A 1 130 ? -7.205 -27.260 87.173 1.00 23.49 116 VAL A C 1
ATOM 1840 O O . VAL A 1 130 ? -7.449 -28.314 87.782 1.00 25.96 116 VAL A O 1
ATOM 1853 N N . GLY A 1 131 ? -7.300 -27.177 85.853 1.00 23.60 117 GLY A N 1
ATOM 1854 C CA . GLY A 1 131 ? -7.544 -28.344 85.045 1.00 24.59 117 GLY A CA 1
ATOM 1855 C C . GLY A 1 131 ? -8.970 -28.549 84.589 1.00 25.96 117 GLY A C 1
ATOM 1856 O O . GLY A 1 131 ? -9.323 -29.680 84.252 1.00 29.12 117 GLY A O 1
ATOM 1860 N N . ILE A 1 132 ? -9.787 -27.494 84.521 1.00 24.38 118 ILE A N 1
ATOM 1861 C CA . ILE A 1 132 ? -11.165 -27.619 84.065 1.00 25.63 118 ILE A CA 1
ATOM 1862 C C . ILE A 1 132 ? -11.444 -26.769 82.838 1.00 23.45 118 ILE A C 1
ATOM 1863 O O . ILE A 1 132 ? -12.603 -26.599 82.468 1.00 23.59 118 ILE A O 1
ATOM 1879 N N . GLY A 1 133 ? -10.411 -26.215 82.198 1.00 25.00 119 GLY A N 1
ATOM 1880 C CA . GLY A 1 133 ? -10.663 -25.364 81.045 1.00 23.99 119 GLY A CA 1
ATOM 1881 C C . GLY A 1 133 ? -11.397 -26.095 79.944 1.00 23.80 119 GLY A C 1
ATOM 1882 O O . GLY A 1 133 ? -12.177 -25.487 79.202 1.00 23.32 119 GLY A O 1
ATOM 1886 N N . GLN A 1 134 ? -11.189 -27.405 79.857 1.00 25.64 120 GLN A N 1
ATOM 1887 C CA . GLN A 1 134 ? -11.812 -28.233 78.840 1.00 27.61 120 GLN A CA 1
ATOM 1888 C C . GLN A 1 134 ? -13.239 -28.635 79.193 1.00 27.53 120 GLN A C 1
ATOM 1889 O O . GLN A 1 134 ? -13.927 -29.204 78.346 1.00 29.90 120 GLN A O 1
ATOM 1903 N N . MET A 1 135 ? -13.700 -28.353 80.410 1.00 25.96 121 MET A N 1
ATOM 1904 C CA . MET A 1 135 ? -15.033 -28.738 80.853 1.00 27.90 121 MET A CA 1
ATOM 1905 C C . MET A 1 135 ? -16.046 -27.639 80.534 1.00 25.97 121 MET A C 1
ATOM 1906 O O . MET A 1 135 ? -15.832 -26.474 80.867 1.00 29.50 121 MET A O 1
ATOM 1920 N N . ASP A 1 136 ? -17.168 -28.012 79.918 1.00 26.53 122 ASP A N 1
ATOM 1921 C CA . ASP A 1 136 ? -18.213 -27.032 79.606 1.00 28.02 122 ASP A CA 1
ATOM 1922 C C . ASP A 1 136 ? -19.046 -26.793 80.862 1.00 28.97 122 ASP A C 1
ATOM 1923 O O . ASP A 1 136 ? -19.843 -27.652 81.255 1.00 30.82 122 ASP A O 1
ATOM 1932 N N . LEU A 1 137 ? -18.872 -25.622 81.488 1.00 26.27 123 LEU A N 1
ATOM 1933 C CA . LEU A 1 137 ? -19.554 -25.271 82.731 1.00 27.17 123 LEU A CA 1
ATOM 1934 C C . LEU A 1 137 ? -20.953 -24.672 82.508 1.00 27.84 123 LEU A C 1
ATOM 1935 O O . LEU A 1 137 ? -21.602 -24.270 83.479 1.00 28.02 123 LEU A O 1
ATOM 1951 N N . SER A 1 138 ? -21.437 -24.625 81.259 1.00 27.47 124 SER A N 1
ATOM 1952 C CA . SER A 1 138 ? -22.754 -24.052 80.983 1.00 28.57 124 SER A CA 1
ATOM 1953 C C . SER A 1 138 ? -23.869 -24.816 81.680 1.00 29.48 124 SER A C 1
ATOM 1954 O O . SER A 1 138 ? -24.977 -24.283 81.852 1.00 27.78 124 SER A O 1
ATOM 1962 N N . VAL A 1 139 ? -23.607 -26.069 82.056 1.00 29.84 125 VAL A N 1
ATOM 1963 C CA . VAL A 1 139 ? -24.595 -26.889 82.740 1.00 32.03 125 VAL A CA 1
ATOM 1964 C C . VAL A 1 139 ? -25.019 -26.285 84.070 1.00 32.20 125 VAL A C 1
ATOM 1965 O O . VAL A 1 139 ? -26.062 -26.665 84.611 1.00 36.01 125 VAL A O 1
ATOM 1978 N N . PHE A 1 140 ? -24.250 -25.340 84.607 1.00 29.40 126 PHE A N 1
ATOM 1979 C CA . PHE A 1 140 ? -24.584 -24.698 85.873 1.00 30.58 126 PHE A CA 1
ATOM 1980 C C . PHE A 1 140 ? -25.255 -23.345 85.691 1.00 29.41 126 PHE A C 1
ATOM 1981 O O . PHE A 1 140 ? -25.375 -22.581 86.656 1.00 30.53 126 PHE A O 1
ATOM 1998 N N . HIS A 1 141 ? -25.705 -23.031 84.481 1.00 27.75 127 HIS A N 1
ATOM 1999 C CA . HIS A 1 141 ? -26.540 -21.865 84.234 1.00 25.89 127 HIS A CA 1
ATOM 2000 C C . HIS A 1 141 ? -27.978 -22.347 84.108 1.00 28.51 127 HIS A C 1
ATOM 2001 O O . HIS A 1 141 ? -28.332 -22.993 83.117 1.00 30.77 127 HIS A O 1
ATOM 2015 N N . ASN A 1 142 ? -28.815 -21.997 85.085 1.00 28.00 128 ASN A N 1
ATOM 2016 C CA . ASN A 1 142 ? -30.218 -22.369 85.056 1.00 31.10 128 ASN A CA 1
ATOM 2017 C C . ASN A 1 142 ? -31.030 -21.323 84.281 1.00 28.72 128 ASN A C 1
ATOM 2018 O O . ASN A 1 142 ? -30.501 -20.336 83.765 1.00 27.50 128 ASN A O 1
ATOM 2029 N N . ASP A 1 143 ? -32.339 -21.547 84.193 1.00 29.68 129 ASP A N 1
ATOM 2030 C CA . ASP A 1 143 ? -33.176 -20.659 83.395 1.00 30.01 129 ASP A CA 1
ATOM 2031 C C . ASP A 1 143 ? -33.112 -19.223 83.894 1.00 29.49 129 ASP A C 1
ATOM 2032 O O . ASP A 1 143 ? -33.044 -18.289 83.094 1.00 28.94 129 ASP A O 1
ATOM 2041 N N . HIS A 1 144 ? -33.131 -19.024 85.212 1.00 28.74 130 HIS A N 1
ATOM 2042 C CA . HIS A 1 144 ? -33.074 -17.668 85.748 1.00 28.06 130 HIS A CA 1
ATOM 2043 C C . HIS A 1 144 ? -31.758 -16.993 85.395 1.00 26.58 130 HIS A C 1
ATOM 2044 O O . HIS A 1 144 ? -31.738 -15.813 85.014 1.00 26.72 130 HIS A O 1
ATOM 2058 N N . TYR A 1 145 ? -30.644 -17.720 85.508 1.00 25.91 131 TYR A N 1
ATOM 2059 C CA . TYR A 1 145 ? -29.367 -17.133 85.111 1.00 26.61 131 TYR A CA 1
ATOM 2060 C C . TYR A 1 145 ? -29.401 -16.715 83.650 1.00 27.11 131 TYR A C 1
ATOM 2061 O O . TYR A 1 145 ? -28.944 -15.624 83.290 1.00 25.27 131 TYR A O 1
ATOM 2079 N N . LYS A 1 146 ? -29.944 -17.576 82.797 1.00 26.64 132 LYS A N 1
ATOM 2080 C CA . LYS A 1 146 ? -29.969 -17.261 81.382 1.00 26.44 132 LYS A CA 1
ATOM 2081 C C . LYS A 1 146 ? -30.861 -16.067 81.103 1.00 26.38 132 LYS A C 1
ATOM 2082 O O . LYS A 1 146 ? -30.541 -15.239 80.241 1.00 26.70 132 LYS A O 1
ATOM 2101 N N . ARG A 1 147 ? -31.979 -15.949 81.821 1.00 27.13 133 ARG A N 1
ATOM 2102 C CA . ARG A 1 147 ? -32.847 -14.803 81.602 1.00 29.16 133 ARG A CA 1
ATOM 2103 C C . ARG A 1 147 ? -32.106 -13.495 81.853 1.00 25.46 133 ARG A C 1
ATOM 2104 O O . ARG A 1 147 ? -32.355 -12.504 81.167 1.00 27.29 133 ARG A O 1
ATOM 2125 N N . ILE A 1 148 ? -31.202 -13.465 82.839 1.00 24.78 134 ILE A N 1
ATOM 2126 C CA . ILE A 1 148 ? -30.443 -12.249 83.103 1.00 23.65 134 ILE A CA 1
ATOM 2127 C C . ILE A 1 148 ? -29.303 -12.082 82.105 1.00 22.29 134 ILE A C 1
ATOM 2128 O O . ILE A 1 148 ? -29.216 -11.067 81.402 1.00 23.93 134 ILE A O 1
ATOM 2144 N N . PHE A 1 149 ? -28.419 -13.075 82.024 1.00 23.50 135 PHE A N 1
ATOM 2145 C CA . PHE A 1 149 ? -27.133 -12.895 81.365 1.00 23.49 135 PHE A CA 1
ATOM 2146 C C . PHE A 1 149 ? -27.162 -13.204 79.878 1.00 22.74 135 PHE A C 1
ATOM 2147 O O . PHE A 1 149 ? -26.431 -12.564 79.115 1.00 23.19 135 PHE A O 1
ATOM 2164 N N . TYR A 1 150 ? -27.961 -14.184 79.458 1.00 23.42 136 TYR A N 1
ATOM 2165 C CA . TYR A 1 150 ? -28.044 -14.484 78.037 1.00 23.11 136 TYR A CA 1
ATOM 2166 C C . TYR A 1 150 ? -29.060 -13.610 77.327 1.00 24.67 136 TYR A C 1
ATOM 2167 O O . TYR A 1 150 ? -28.941 -13.446 76.113 1.00 25.93 136 TYR A O 1
ATOM 2185 N N . GLU A 1 151 ? -30.027 -13.029 78.053 1.00 24.47 137 GLU A N 1
ATOM 2186 C CA . GLU A 1 151 ? -31.133 -12.322 77.422 1.00 25.03 137 GLU A CA 1
ATOM 2187 C C . GLU A 1 151 ? -31.293 -10.877 77.892 1.00 25.65 137 GLU A C 1
ATOM 2188 O O . GLU A 1 151 ? -31.087 -9.942 77.106 1.00 25.71 137 GLU A O 1
ATOM 2200 N N . ALA A 1 152 ? -31.663 -10.668 79.157 1.00 24.88 138 ALA A N 1
ATOM 2201 C CA . ALA A 1 152 ? -32.085 -9.335 79.583 1.00 24.60 138 ALA A CA 1
ATOM 2202 C C . ALA A 1 152 ? -30.946 -8.336 79.478 1.00 23.63 138 ALA A C 1
ATOM 2203 O O . ALA A 1 152 ? -31.147 -7.197 79.016 1.00 24.20 138 ALA A O 1
ATOM 2210 N N . LEU A 1 153 ? -29.745 -8.737 79.908 1.00 23.31 139 LEU A N 1
ATOM 2211 C CA . LEU A 1 153 ? -28.596 -7.837 79.863 1.00 20.97 139 LEU A CA 1
ATOM 2212 C C . LEU A 1 153 ? -28.266 -7.417 78.442 1.00 23.29 139 LEU A C 1
ATOM 2213 O O . LEU A 1 153 ? -28.252 -6.208 78.162 1.00 22.48 139 LEU A O 1
ATOM 2229 N N . PRO A 1 154 ? -27.985 -8.327 77.508 1.00 21.63 140 PRO A N 1
ATOM 2230 C CA . PRO A 1 154 ? -27.672 -7.854 76.156 1.00 21.75 140 PRO A CA 1
ATOM 2231 C C . PRO A 1 154 ? -28.832 -7.123 75.492 1.00 21.43 140 PRO A C 1
ATOM 2232 O O . PRO A 1 154 ? -28.586 -6.197 74.709 1.00 22.11 140 PRO A O 1
ATOM 2243 N N . GLU A 1 155 ? -30.083 -7.483 75.790 1.00 22.86 141 GLU A N 1
ATOM 2244 C CA . GLU A 1 155 ? -31.218 -6.761 75.217 1.00 22.84 141 GLU A CA 1
ATOM 2245 C C . GLU A 1 155 ? -31.214 -5.310 75.660 1.00 21.07 141 GLU A C 1
ATOM 2246 O O . GLU A 1 155 ? -31.419 -4.398 74.851 1.00 23.90 141 GLU A O 1
ATOM 2258 N N . ALA A 1 156 ? -31.021 -5.080 76.959 1.00 21.33 142 ALA A N 1
ATOM 2259 C CA . ALA A 1 156 ? -31.084 -3.719 77.467 1.00 22.47 142 ALA A CA 1
ATOM 2260 C C . ALA A 1 156 ? -29.930 -2.882 76.938 1.00 22.30 142 ALA A C 1
ATOM 2261 O O . ALA A 1 156 ? -30.092 -1.680 76.685 1.00 21.26 142 ALA A O 1
ATOM 2268 N N . MET A 1 157 ? -28.742 -3.476 76.805 1.00 22.31 143 MET A N 1
ATOM 2269 C CA . MET A 1 157 ? -27.605 -2.696 76.334 1.00 21.56 143 MET A CA 1
ATOM 2270 C C . MET A 1 157 ? -27.729 -2.398 74.845 1.00 20.58 143 MET A C 1
ATOM 2271 O O . MET A 1 157 ? -27.525 -1.255 74.412 1.00 21.01 143 MET A O 1
ATOM 2285 N N . ASN A 1 158 ? -28.093 -3.413 74.050 1.00 20.19 144 ASN A N 1
ATOM 2286 C CA . ASN A 1 158 ? -28.128 -3.241 72.609 1.00 19.67 144 ASN A CA 1
ATOM 2287 C C . ASN A 1 158 ? -29.190 -2.249 72.209 1.00 18.19 144 ASN A C 1
ATOM 2288 O O . ASN A 1 158 ? -29.029 -1.546 71.201 1.00 19.99 144 ASN A O 1
ATOM 2299 N N . ARG A 1 159 ? -30.255 -2.153 73.013 1.00 20.96 145 ARG A N 1
ATOM 2300 C CA . ARG A 1 159 ? -31.289 -1.158 72.779 1.00 20.00 145 ARG A CA 1
ATOM 2301 C C . ARG A 1 159 ? -30.691 0.220 72.559 1.00 19.79 145 ARG A C 1
ATOM 2302 O O . ARG A 1 159 ? -31.195 0.999 71.740 1.00 22.17 145 ARG A O 1
ATOM 2323 N N . LEU A 1 160 ? -29.607 0.542 73.280 1.00 20.63 146 LEU A N 1
ATOM 2324 C CA . LEU A 1 160 ? -29.042 1.885 73.229 1.00 20.77 146 LEU A CA 1
ATOM 2325 C C . LEU A 1 160 ? -28.524 2.283 71.855 1.00 22.58 146 LEU A C 1
ATOM 2326 O O . LEU A 1 160 ? -28.329 3.484 71.605 1.00 24.03 146 LEU A O 1
ATOM 2342 N N . TYR A 1 161 ? -28.274 1.316 70.967 1.00 21.48 147 TYR A N 1
ATOM 2343 C CA . TYR A 1 161 ? -27.848 1.655 69.611 1.00 21.53 147 TYR A CA 1
ATOM 2344 C C . TYR A 1 161 ? -28.935 2.391 68.838 1.00 24.19 147 TYR A C 1
ATOM 2345 O O . TYR A 1 161 ? -28.612 3.188 67.953 1.00 26.74 147 TYR A O 1
ATOM 2363 N N . ALA A 1 162 ? -30.206 2.139 69.159 1.00 22.35 148 ALA A N 1
ATOM 2364 C CA . ALA A 1 162 ? -31.319 2.742 68.436 1.00 21.36 148 ALA A CA 1
ATOM 2365 C C . ALA A 1 162 ? -32.227 3.576 69.317 1.00 24.03 148 ALA A C 1
ATOM 2366 O O . ALA A 1 162 ? -33.134 4.230 68.797 1.00 25.08 148 ALA A O 1
ATOM 2373 N N . ASP A 1 163 ? -32.014 3.567 70.631 1.00 22.33 149 ASP A N 1
ATOM 2374 C CA . ASP A 1 163 ? -32.892 4.255 71.575 1.00 22.61 149 ASP A CA 1
ATOM 2375 C C . ASP A 1 163 ? -32.050 4.604 72.797 1.00 22.54 149 ASP A C 1
ATOM 2376 O O . ASP A 1 163 ? -31.813 3.743 73.653 1.00 23.82 149 ASP A O 1
ATOM 2385 N N . ASP A 1 164 ? -31.567 5.845 72.840 1.00 23.22 150 ASP A N 1
ATOM 2386 C CA . ASP A 1 164 ? -30.788 6.368 73.958 1.00 25.12 150 ASP A CA 1
ATOM 2387 C C . ASP A 1 164 ? -31.609 7.294 74.848 1.00 25.27 150 ASP A C 1
ATOM 2388 O O . ASP A 1 164 ? -31.050 8.198 75.480 1.00 25.72 150 ASP A O 1
ATOM 2397 N N . SER A 1 165 ? -32.927 7.073 74.916 1.00 25.95 151 SER A N 1
ATOM 2398 C CA . SER A 1 165 ? -33.789 7.883 75.755 1.00 26.11 151 SER A CA 1
ATOM 2399 C C . SER A 1 165 ? -33.407 7.698 77.224 1.00 24.51 151 SER A C 1
ATOM 2400 O O . SER A 1 165 ? -32.816 6.678 77.599 1.00 26.84 151 SER A O 1
ATOM 2408 N N . PRO A 1 166 ? -33.769 8.669 78.080 1.00 26.26 152 PRO A N 1
ATOM 2409 C CA . PRO A 1 166 ? -33.542 8.495 79.523 1.00 28.42 152 PRO A CA 1
ATOM 2410 C C . PRO A 1 166 ? -34.041 7.156 80.016 1.00 26.16 152 PRO A C 1
ATOM 2411 O O . PRO A 1 166 ? -33.332 6.459 80.730 1.00 27.10 152 PRO A O 1
ATOM 2422 N N . GLU A 1 167 ? -35.245 6.754 79.599 1.00 28.21 153 GLU A N 1
ATOM 2423 C CA A GLU A 1 167 ? -35.790 5.463 80.007 0.48 28.96 153 GLU A CA 1
ATOM 2424 C CA B GLU A 1 167 ? -35.792 5.465 80.004 0.52 29.16 153 GLU A CA 1
ATOM 2425 C C . GLU A 1 167 ? -34.861 4.316 79.616 1.00 25.04 153 GLU A C 1
ATOM 2426 O O . GLU A 1 167 ? -34.601 3.407 80.414 1.00 26.33 153 GLU A O 1
ATOM 2447 N N . ALA A 1 168 ? -34.368 4.320 78.372 1.00 22.73 154 ALA A N 1
ATOM 2448 C CA . ALA A 1 168 ? -33.472 3.253 77.927 1.00 23.04 154 ALA A CA 1
ATOM 2449 C C . ALA A 1 168 ? -32.169 3.252 78.726 1.00 22.25 154 ALA A C 1
ATOM 2450 O O . ALA A 1 168 ? -31.645 2.184 79.078 1.00 22.52 154 ALA A O 1
ATOM 2457 N N . VAL A 1 169 ? -31.603 4.432 78.990 1.00 22.94 155 VAL A N 1
ATOM 2458 C CA . VAL A 1 169 ? -30.330 4.488 79.707 1.00 24.11 155 VAL A CA 1
ATOM 2459 C C . VAL A 1 169 ? -30.489 4.036 81.157 1.00 21.22 155 VAL A C 1
ATOM 2460 O O . VAL A 1 169 ? -29.629 3.319 81.681 1.00 22.24 155 VAL A O 1
ATOM 2473 N N . ILE A 1 170 ? -31.563 4.469 81.835 1.00 22.08 156 ILE A N 1
ATOM 2474 C CA . ILE A 1 170 ? -31.820 3.996 83.200 1.00 24.67 156 ILE A CA 1
ATOM 2475 C C . ILE A 1 170 ? -31.978 2.484 83.231 1.00 21.02 156 ILE A C 1
ATOM 2476 O O . ILE A 1 170 ? -31.466 1.813 84.132 1.00 22.94 156 ILE A O 1
ATOM 2492 N N . ARG A 1 171 ? -32.706 1.917 82.273 1.00 23.32 157 ARG A N 1
ATOM 2493 C CA . ARG A 1 171 ? -32.906 0.478 82.289 1.00 23.55 157 ARG A CA 1
ATOM 2494 C C . ARG A 1 171 ? -31.588 -0.243 82.094 1.00 20.56 157 ARG A C 1
ATOM 2495 O O . ARG A 1 171 ? -31.295 -1.228 82.783 1.00 21.93 157 ARG A O 1
ATOM 2516 N N . ALA A 1 172 ? -30.759 0.261 81.193 1.00 21.14 158 ALA A N 1
ATOM 2517 C CA . ALA A 1 172 ? -29.461 -0.353 80.933 1.00 19.97 158 ALA A CA 1
ATOM 2518 C C . ALA A 1 172 ? -28.585 -0.332 82.178 1.00 20.54 158 ALA A C 1
ATOM 2519 O O . ALA A 1 172 ? -28.011 -1.353 82.569 1.00 21.99 158 ALA A O 1
ATOM 2526 N N . ALA A 1 173 ? -28.489 0.824 82.819 1.00 20.82 159 ALA A N 1
ATOM 2527 C CA . ALA A 1 173 ? -27.633 0.935 83.997 1.00 19.69 159 ALA A CA 1
ATOM 2528 C C . ALA A 1 173 ? -28.216 0.160 85.173 1.00 21.25 159 ALA A C 1
ATOM 2529 O O . ALA A 1 173 ? -27.465 -0.368 86.006 1.00 21.88 159 ALA A O 1
ATOM 2536 N N . THR A 1 174 ? -29.546 0.063 85.252 1.00 20.99 160 THR A N 1
ATOM 2537 C CA . THR A 1 174 ? -30.161 -0.733 86.311 1.00 23.01 160 THR A CA 1
ATOM 2538 C C . THR A 1 174 ? -29.791 -2.203 86.154 1.00 23.32 160 THR A C 1
ATOM 2539 O O . THR A 1 174 ? -29.321 -2.849 87.095 1.00 24.39 160 THR A O 1
ATOM 2550 N N . VAL A 1 175 ? -30.008 -2.769 84.965 1.00 21.18 161 VAL A N 1
ATOM 2551 C CA . VAL A 1 175 ? -29.712 -4.187 84.779 1.00 24.30 161 VAL A CA 1
ATOM 2552 C C . VAL A 1 175 ? -28.214 -4.446 84.937 1.00 21.12 161 VAL A C 1
ATOM 2553 O O . VAL A 1 175 ? -27.791 -5.399 85.594 1.00 22.29 161 VAL A O 1
ATOM 2566 N N . PHE A 1 176 ? -27.390 -3.617 84.303 1.00 20.69 162 PHE A N 1
ATOM 2567 C CA . PHE A 1 176 ? -25.955 -3.862 84.264 1.00 21.51 162 PHE A CA 1
ATOM 2568 C C . PHE A 1 176 ? -25.315 -3.549 85.617 1.00 20.24 162 PHE A C 1
ATOM 2569 O O . PHE A 1 176 ? -24.694 -4.415 86.249 1.00 20.13 162 PHE A O 1
ATOM 2586 N N . ASN A 1 177 ? -25.428 -2.299 86.067 1.00 20.50 163 ASN A N 1
ATOM 2587 C CA . ASN A 1 177 ? -24.656 -1.865 87.231 1.00 19.67 163 ASN A CA 1
ATOM 2588 C C . ASN A 1 177 ? -25.330 -2.232 88.543 1.00 21.52 163 ASN A C 1
ATOM 2589 O O . ASN A 1 177 ? -24.649 -2.630 89.490 1.00 22.18 163 ASN A O 1
ATOM 2600 N N . MET A 1 178 ? -26.648 -2.116 88.637 1.00 22.89 164 MET A N 1
ATOM 2601 C CA . MET A 1 178 ? -27.284 -2.288 89.945 1.00 22.68 164 MET A CA 1
ATOM 2602 C C . MET A 1 178 ? -27.630 -3.738 90.240 1.00 23.73 164 MET A C 1
ATOM 2603 O O . MET A 1 178 ? -27.516 -4.168 91.399 1.00 26.01 164 MET A O 1
ATOM 2617 N N . ILE A 1 179 ? -28.054 -4.496 89.216 1.00 22.76 165 ILE A N 1
ATOM 2618 C CA . ILE A 1 179 ? -28.407 -5.903 89.397 1.00 22.03 165 ILE A CA 1
ATOM 2619 C C . ILE A 1 179 ? -27.187 -6.784 89.149 1.00 21.80 165 ILE A C 1
ATOM 2620 O O . ILE A 1 179 ? -26.695 -7.474 90.053 1.00 23.75 165 ILE A O 1
ATOM 2636 N N . VAL A 1 180 ? -26.672 -6.782 87.927 1.00 21.48 166 VAL A N 1
ATOM 2637 C CA . VAL A 1 180 ? -25.594 -7.708 87.601 1.00 22.41 166 VAL A CA 1
ATOM 2638 C C . VAL A 1 180 ? -24.368 -7.458 88.482 1.00 23.44 166 VAL A C 1
ATOM 2639 O O . VAL A 1 180 ? -23.838 -8.381 89.099 1.00 23.55 166 VAL A O 1
ATOM 2652 N N . GLU A 1 181 ? -23.873 -6.214 88.518 1.00 21.61 167 GLU A N 1
ATOM 2653 C CA . GLU A 1 181 ? -22.681 -5.910 89.308 1.00 23.17 167 GLU A CA 1
ATOM 2654 C C . GLU A 1 181 ? -23.030 -5.677 90.766 1.00 24.46 167 GLU A C 1
ATOM 2655 O O . GLU A 1 181 ? -22.393 -6.244 91.657 1.00 25.52 167 GLU A O 1
ATOM 2667 N N . GLY A 1 182 ? -24.017 -4.825 91.034 1.00 25.41 168 GLY A N 1
ATOM 2668 C CA . GLY A 1 182 ? -24.233 -4.371 92.399 1.00 23.05 168 GLY A CA 1
ATOM 2669 C C . GLY A 1 182 ? -24.949 -5.352 93.297 1.00 25.01 168 GLY A C 1
ATOM 2670 O O . GLY A 1 182 ? -24.875 -5.221 94.528 1.00 26.22 168 GLY A O 1
ATOM 2674 N N . THR A 1 183 ? -25.683 -6.302 92.726 1.00 24.67 169 THR A N 1
ATOM 2675 C CA . THR A 1 183 ? -26.394 -7.304 93.507 1.00 25.02 169 THR A CA 1
ATOM 2676 C C . THR A 1 183 ? -25.742 -8.672 93.373 1.00 25.09 169 THR A C 1
ATOM 2677 O O . THR A 1 183 ? -25.222 -9.216 94.352 1.00 27.15 169 THR A O 1
ATOM 2688 N N . LEU A 1 184 ? -25.714 -9.229 92.169 1.00 24.05 170 LEU A N 1
ATOM 2689 C CA . LEU A 1 184 ? -25.197 -10.579 91.990 1.00 26.46 170 LEU A CA 1
ATOM 2690 C C . LEU A 1 184 ? -23.690 -10.654 92.184 1.00 27.34 170 LEU A C 1
ATOM 2691 O O . LEU A 1 184 ? -23.207 -11.472 92.972 1.00 28.91 170 LEU A O 1
ATOM 2707 N N . ALA A 1 185 ? -22.917 -9.847 91.454 1.00 28.16 171 ALA A N 1
ATOM 2708 C CA . ALA A 1 185 ? -21.457 -9.937 91.574 1.00 29.74 171 ALA A CA 1
ATOM 2709 C C . ALA A 1 185 ? -20.997 -9.621 92.993 1.00 29.44 171 ALA A C 1
ATOM 2710 O O . ALA A 1 185 ? -20.154 -10.325 93.559 1.00 28.09 171 ALA A O 1
ATOM 2717 N N . GLU A 1 186 ? -21.500 -8.536 93.565 1.00 28.56 172 GLU A N 1
ATOM 2718 C CA . GLU A 1 186 ? -21.106 -8.179 94.924 1.00 28.69 172 GLU A CA 1
ATOM 2719 C C . GLU A 1 186 ? -21.351 -9.343 95.874 1.00 25.29 172 GLU A C 1
ATOM 2720 O O . GLU A 1 186 ? -20.499 -9.671 96.712 1.00 26.07 172 GLU A O 1
ATOM 2732 N N . SER A 1 187 ? -22.491 -10.013 95.718 1.00 24.14 173 SER A N 1
ATOM 2733 C CA . SER A 1 187 ? -22.829 -11.143 96.572 1.00 24.71 173 SER A CA 1
ATOM 2734 C C . SER A 1 187 ? -21.960 -12.345 96.259 1.00 26.25 173 SER A C 1
ATOM 2735 O O . SER A 1 187 ? -21.649 -13.138 97.153 1.00 26.77 173 SER A O 1
ATOM 2743 N N . GLY A 1 188 ? -21.537 -12.483 95.007 1.00 26.99 174 GLY A N 1
ATOM 2744 C CA . GLY A 1 188 ? -20.624 -13.553 94.663 1.00 27.81 174 GLY A CA 1
ATOM 2745 C C . GLY A 1 188 ? -19.257 -13.433 95.309 1.00 28.86 174 GLY A C 1
ATOM 2746 O O . GLY A 1 188 ? -18.685 -14.441 95.714 1.00 28.88 174 GLY A O 1
ATOM 2750 N N . TYR A 1 189 ? -18.690 -12.220 95.371 1.00 30.85 175 TYR A N 1
ATOM 2751 C CA . TYR A 1 189 ? -17.385 -12.057 96.029 1.00 34.51 175 TYR A CA 1
ATOM 2752 C C . TYR A 1 189 ? -17.487 -12.451 97.475 1.00 30.98 175 TYR A C 1
ATOM 2753 O O . TYR A 1 189 ? -16.602 -13.114 98.023 1.00 30.78 175 TYR A O 1
ATOM 2771 N N . TYR A 1 190 ? -18.512 -11.929 98.133 1.00 30.14 176 TYR A N 1
ATOM 2772 C CA . TYR A 1 190 ? -18.735 -12.229 99.535 1.00 31.64 176 TYR A CA 1
ATOM 2773 C C . TYR A 1 190 ? -18.802 -13.726 99.735 1.00 28.61 176 TYR A C 1
ATOM 2774 O O . TYR A 1 190 ? -18.139 -14.282 100.613 1.00 31.19 176 TYR A O 1
ATOM 2792 N N . THR A 1 191 ? -19.582 -14.400 98.902 1.00 25.92 177 THR A N 1
ATOM 2793 C CA . THR A 1 191 ? -19.756 -15.835 99.011 1.00 26.96 177 THR A CA 1
ATOM 2794 C C . THR A 1 191 ? -18.431 -16.547 98.861 1.00 27.36 177 THR A C 1
ATOM 2795 O O . THR A 1 191 ? -18.061 -17.383 99.687 1.00 30.12 177 THR A O 1
ATOM 2806 N N . PHE A 1 192 ? -17.682 -16.208 97.825 1.00 27.85 178 PHE A N 1
ATOM 2807 C CA . PHE A 1 192 ? -16.404 -16.866 97.638 1.00 31.64 178 PHE A CA 1
ATOM 2808 C C . PHE A 1 192 ? -15.479 -16.680 98.843 1.00 32.68 178 PHE A C 1
ATOM 2809 O O . PHE A 1 192 ? -14.800 -17.625 99.241 1.00 31.70 178 PHE A O 1
ATOM 2826 N N . ARG A 1 193 ? -15.454 -15.489 99.460 1.00 32.64 179 ARG A N 1
ATOM 2827 C CA . ARG A 1 193 ? -14.611 -15.285 100.646 1.00 34.91 179 ARG A CA 1
ATOM 2828 C C . ARG A 1 193 ? -15.148 -16.031 101.860 1.00 39.32 179 ARG A C 1
ATOM 2829 O O . ARG A 1 193 ? -14.373 -16.639 102.612 1.00 44.25 179 ARG A O 1
ATOM 2850 N N . GLN A 1 194 ? -16.463 -16.003 102.072 1.00 39.41 180 GLN A N 1
ATOM 2851 C CA . GLN A 1 194 ? -17.039 -16.721 103.204 1.00 40.63 180 GLN A CA 1
ATOM 2852 C C . GLN A 1 194 ? -16.706 -18.200 103.151 1.00 40.29 180 GLN A C 1
ATOM 2853 O O . GLN A 1 194 ? -16.559 -18.851 104.191 1.00 43.22 180 GLN A O 1
ATOM 2867 N N . ILE A 1 195 ? -16.601 -18.754 101.959 1.00 32.09 181 ILE A N 1
ATOM 2868 C CA . ILE A 1 195 ? -16.399 -20.186 101.831 1.00 33.43 181 ILE A CA 1
ATOM 2869 C C . ILE A 1 195 ? -14.909 -20.499 101.735 1.00 34.36 181 ILE A C 1
ATOM 2870 O O . ILE A 1 195 ? -14.352 -21.235 102.562 1.00 31.31 181 ILE A O 1
ATOM 2886 N N . TYR A 1 196 ? -14.244 -19.932 100.743 1.00 31.41 182 TYR A N 1
ATOM 2887 C CA . TYR A 1 196 ? -12.913 -20.419 100.414 1.00 30.99 182 TYR A CA 1
ATOM 2888 C C . TYR A 1 196 ? -11.795 -19.774 101.214 1.00 30.22 182 TYR A C 1
ATOM 2889 O O . TYR A 1 196 ? -10.816 -20.461 101.524 1.00 29.01 182 TYR A O 1
ATOM 2907 N N . LYS A 1 197 ? -11.907 -18.495 101.585 1.00 33.50 183 LYS A N 1
ATOM 2908 C CA . LYS A 1 197 ? -10.925 -17.934 102.506 1.00 36.58 183 LYS A CA 1
ATOM 2909 C C . LYS A 1 197 ? -10.928 -18.736 103.795 1.00 34.97 183 LYS A C 1
ATOM 2910 O O . LYS A 1 197 ? -9.873 -19.105 104.317 1.00 35.94 183 LYS A O 1
ATOM 2929 N N . LYS A 1 198 ? -12.124 -19.057 104.291 1.00 37.06 184 LYS A N 1
ATOM 2930 C CA . LYS A 1 198 ? -12.273 -19.809 105.529 1.00 39.33 184 LYS A CA 1
ATOM 2931 C C . LYS A 1 198 ? -11.699 -21.216 105.389 1.00 35.33 184 LYS A C 1
ATOM 2932 O O . LYS A 1 198 ? -11.073 -21.742 106.314 1.00 37.85 184 LYS A O 1
ATOM 2951 N N . ALA A 1 199 ? -11.887 -21.837 104.236 1.00 30.42 185 ALA A N 1
ATOM 2952 C CA . ALA A 1 199 ? -11.357 -23.168 103.982 1.00 28.77 185 ALA A CA 1
ATOM 2953 C C . ALA A 1 199 ? -9.864 -23.170 103.673 1.00 30.26 185 ALA A C 1
ATOM 2954 O O . ALA A 1 199 ? -9.261 -24.250 103.635 1.00 31.23 185 ALA A O 1
ATOM 2961 N N . GLY A 1 200 ? -9.255 -22.003 103.475 1.00 29.45 186 GLY A N 1
ATOM 2962 C CA . GLY A 1 200 ? -7.852 -21.931 103.104 1.00 28.33 186 GLY A CA 1
ATOM 2963 C C . GLY A 1 200 ? -7.573 -22.443 101.712 1.00 28.74 186 GLY A C 1
ATOM 2964 O O . GLY A 1 200 ? -6.506 -23.005 101.470 1.00 31.79 186 GLY A O 1
ATOM 2968 N N . LEU A 1 201 ? -8.509 -22.263 100.787 1.00 24.84 187 LEU A N 1
ATOM 2969 C CA . LEU A 1 201 ? -8.391 -22.803 99.445 1.00 25.80 187 LEU A CA 1
ATOM 2970 C C . LEU A 1 201 ? -8.326 -21.670 98.432 1.00 24.95 187 LEU A C 1
ATOM 2971 O O . LEU A 1 201 ? -8.926 -20.611 98.620 1.00 27.20 187 LEU A O 1
ATOM 2987 N N . PHE A 1 202 ? -7.570 -21.917 97.363 1.00 23.40 188 PHE A N 1
ATOM 2988 C CA . PHE A 1 202 ? -7.552 -21.091 96.161 1.00 22.57 188 PHE A CA 1
ATOM 2989 C C . PHE A 1 202 ? -7.041 -19.684 96.446 1.00 23.10 188 PHE A C 1
ATOM 2990 O O . PHE A 1 202 ? -7.717 -18.699 96.126 1.00 24.53 188 PHE A O 1
ATOM 3007 N N . PRO A 1 203 ? -5.825 -19.546 96.985 1.00 23.43 189 PRO A N 1
ATOM 3008 C CA . PRO A 1 203 ? -5.337 -18.205 97.322 1.00 23.88 189 PRO A CA 1
ATOM 3009 C C . PRO A 1 203 ? -5.161 -17.311 96.117 1.00 22.29 189 PRO A C 1
ATOM 3010 O O . PRO A 1 203 ? -5.390 -16.099 96.218 1.00 24.80 189 PRO A O 1
ATOM 3021 N N . GLY A 1 204 ? -4.815 -17.882 94.957 1.00 24.01 190 GLY A N 1
ATOM 3022 C CA . GLY A 1 204 ? -4.672 -17.068 93.755 1.00 22.87 190 GLY A CA 1
ATOM 3023 C C . GLY A 1 204 ? -6.003 -16.509 93.277 1.00 23.14 190 GLY A C 1
ATOM 3024 O O . GLY A 1 204 ? -6.119 -15.324 92.957 1.00 23.78 190 GLY A O 1
ATOM 3028 N N . LEU A 1 205 ? -7.037 -17.345 93.270 1.00 23.15 191 LEU A N 1
ATOM 3029 C CA . LEU A 1 205 ? -8.370 -16.863 92.913 1.00 23.52 191 LEU A CA 1
ATOM 3030 C C . LEU A 1 205 ? -8.844 -15.800 93.886 1.00 21.78 191 LEU A C 1
ATOM 3031 O O . LEU A 1 205 ? -9.444 -14.806 93.488 1.00 23.98 191 LEU A O 1
ATOM 3047 N N . LEU A 1 206 ? -8.560 -15.976 95.177 1.00 21.52 192 LEU A N 1
ATOM 3048 C CA . LEU A 1 206 ? -9.026 -14.991 96.142 1.00 22.19 192 LEU A CA 1
ATOM 3049 C C . LEU A 1 206 ? -8.280 -13.675 95.999 1.00 22.64 192 LEU A C 1
ATOM 3050 O O . LEU A 1 206 ? -8.880 -12.611 96.178 1.00 23.26 192 LEU A O 1
ATOM 3066 N N . GLN A 1 207 ? -6.992 -13.722 95.641 1.00 23.61 193 GLN A N 1
ATOM 3067 C CA . GLN A 1 207 ? -6.279 -12.496 95.306 1.00 25.54 193 GLN A CA 1
ATOM 3068 C C . GLN A 1 207 ? -6.940 -11.811 94.117 1.00 21.80 193 GLN A C 1
ATOM 3069 O O . GLN A 1 207 ? -7.157 -10.595 94.122 1.00 23.83 193 GLN A O 1
ATOM 3083 N N . GLY A 1 208 ? -7.259 -12.581 93.081 1.00 22.02 194 GLY A N 1
ATOM 3084 C CA . GLY A 1 208 ? -7.950 -12.007 91.930 1.00 26.32 194 GLY A CA 1
ATOM 3085 C C . GLY A 1 208 ? -9.284 -11.372 92.303 1.00 24.11 194 GLY A C 1
ATOM 3086 O O . GLY A 1 208 ? -9.603 -10.257 91.868 1.00 24.76 194 GLY A O 1
ATOM 3090 N N . ILE A 1 209 ? -10.068 -12.061 93.143 1.00 23.58 195 ILE A N 1
ATOM 3091 C CA . ILE A 1 209 ? -11.345 -11.522 93.611 1.00 23.19 195 ILE A CA 1
ATOM 3092 C C . ILE A 1 209 ? -11.143 -10.190 94.324 1.00 22.57 195 ILE A C 1
ATOM 3093 O O . ILE A 1 209 ? -11.928 -9.252 94.144 1.00 22.26 195 ILE A O 1
ATOM 3109 N N . ASP A 1 210 ? -10.094 -10.080 95.139 1.00 22.77 196 ASP A N 1
ATOM 3110 C CA . ASP A 1 210 ? -9.853 -8.830 95.858 1.00 23.89 196 ASP A CA 1
ATOM 3111 C C . ASP A 1 210 ? -9.544 -7.685 94.900 1.00 21.86 196 ASP A C 1
ATOM 3112 O O . ASP A 1 210 ? -10.043 -6.577 95.078 1.00 22.38 196 ASP A O 1
ATOM 3121 N N . TYR A 1 211 ? -8.749 -7.932 93.860 1.00 21.53 197 TYR A N 1
ATOM 3122 C CA . TYR A 1 211 ? -8.511 -6.871 92.879 1.00 21.49 197 TYR A CA 1
ATOM 3123 C C . TYR A 1 211 ? -9.787 -6.528 92.135 1.00 22.12 197 TYR A C 1
ATOM 3124 O O . TYR A 1 211 ? -10.092 -5.357 91.900 1.00 21.95 197 TYR A O 1
ATOM 3142 N N . LEU A 1 212 ? -10.529 -7.551 91.747 1.00 21.98 198 LEU A N 1
ATOM 3143 C CA . LEU A 1 212 ? -11.756 -7.347 90.998 1.00 21.12 198 LEU A CA 1
ATOM 3144 C C . LEU A 1 212 ? -12.756 -6.534 91.802 1.00 21.55 198 LEU A C 1
ATOM 3145 O O . LEU A 1 212 ? -13.391 -5.613 91.282 1.00 21.41 198 LEU A O 1
ATOM 3161 N N . ASN A 1 213 ? -12.869 -6.825 93.101 1.00 22.37 199 ASN A N 1
ATOM 3162 C CA . ASN A 1 213 ? -13.827 -6.116 93.941 1.00 22.54 199 ASN A CA 1
ATOM 3163 C C . ASN A 1 213 ? -13.479 -4.631 94.014 1.00 23.03 199 ASN A C 1
ATOM 3164 O O . ASN A 1 213 ? -14.373 -3.779 94.015 1.00 22.35 199 ASN A O 1
ATOM 3175 N N . MET A 1 214 ? -12.182 -4.300 94.031 1.00 22.48 200 MET A N 1
ATOM 3176 C CA . MET A 1 214 ? -11.770 -2.896 94.019 1.00 23.67 200 MET A CA 1
ATOM 3177 C C . MET A 1 214 ? -12.187 -2.211 92.719 1.00 23.31 200 MET A C 1
ATOM 3178 O O . MET A 1 214 ? -12.725 -1.095 92.742 1.00 23.37 200 MET A O 1
ATOM 3192 N N . ASP A 1 215 ? -11.929 -2.858 91.572 1.00 20.49 201 ASP A N 1
ATOM 3193 C CA . ASP A 1 215 ? -12.354 -2.293 90.298 1.00 20.74 201 ASP A CA 1
ATOM 3194 C C . ASP A 1 215 ? -13.854 -2.073 90.301 1.00 19.35 201 ASP A C 1
ATOM 3195 O O . ASP A 1 215 ? -14.346 -1.021 89.877 1.00 20.75 201 ASP A O 1
ATOM 3204 N N . GLU A 1 216 ? -14.607 -3.067 90.769 1.00 19.18 202 GLU A N 1
ATOM 3205 C CA . GLU A 1 216 ? -16.053 -2.986 90.629 1.00 20.89 202 GLU A CA 1
ATOM 3206 C C . GLU A 1 216 ? -16.654 -1.884 91.492 1.00 22.78 202 GLU A C 1
ATOM 3207 O O . GLU A 1 216 ? -17.754 -1.418 91.205 1.00 23.65 202 GLU A O 1
ATOM 3219 N N . GLY A 1 217 ? -15.943 -1.411 92.510 1.00 22.66 203 GLY A N 1
ATOM 3220 C CA . GLY A 1 217 ? -16.439 -0.264 93.253 1.00 24.02 203 GLY A CA 1
ATOM 3221 C C . GLY A 1 217 ? -16.611 0.937 92.350 1.00 22.79 203 GLY A C 1
ATOM 3222 O O . GLY A 1 217 ? -17.586 1.693 92.471 1.00 27.92 203 GLY A O 1
ATOM 3226 N N . ARG A 1 218 ? -15.686 1.101 91.396 1.00 22.33 204 ARG A N 1
ATOM 3227 C CA . ARG A 1 218 ? -15.789 2.223 90.472 1.00 21.81 204 ARG A CA 1
ATOM 3228 C C . ARG A 1 218 ? -16.941 2.019 89.518 1.00 23.74 204 ARG A C 1
ATOM 3229 O O . ARG A 1 218 ? -17.644 2.973 89.163 1.00 23.80 204 ARG A O 1
ATOM 3250 N N . HIS A 1 219 ? -17.123 0.782 89.066 1.00 20.97 205 HIS A N 1
ATOM 3251 C CA . HIS A 1 219 ? -18.184 0.512 88.111 1.00 19.96 205 HIS A CA 1
ATOM 3252 C C . HIS A 1 219 ? -19.543 0.840 88.706 1.00 21.83 205 HIS A C 1
ATOM 3253 O O . HIS A 1 219 ? -20.412 1.389 88.029 1.00 24.17 205 HIS A O 1
ATOM 3267 N N . ILE A 1 220 ? -19.748 0.523 89.981 1.00 21.74 206 ILE A N 1
ATOM 3268 C CA . ILE A 1 220 ? -21.035 0.843 90.585 1.00 22.42 206 ILE A CA 1
ATOM 3269 C C . ILE A 1 220 ? -21.197 2.344 90.743 1.00 22.92 206 ILE A C 1
ATOM 3270 O O . ILE A 1 220 ? -22.311 2.871 90.633 1.00 24.72 206 ILE A O 1
ATOM 3286 N N . GLN A 1 221 ? -20.101 3.062 91.006 1.00 22.36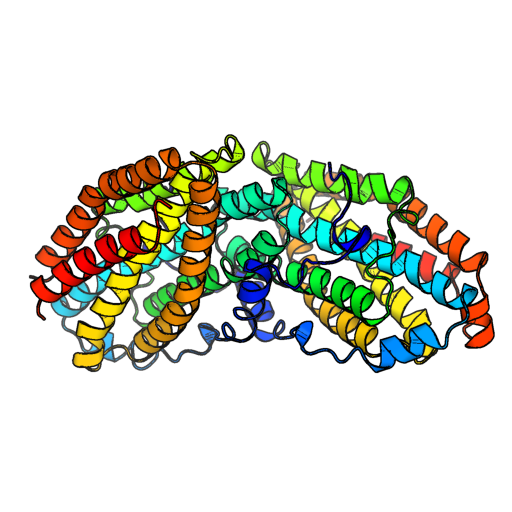 207 GLN A N 1
ATOM 3287 C CA . GLN A 1 221 ? -20.196 4.514 91.093 1.00 23.03 207 GLN A CA 1
ATOM 3288 C C . GLN A 1 221 ? -20.661 5.109 89.765 1.00 21.92 207 GLN A C 1
ATOM 3289 O O . GLN A 1 221 ? -21.416 6.089 89.747 1.00 23.85 207 GLN A O 1
ATOM 3303 N N . PHE A 1 222 ? -20.187 4.550 88.646 1.00 21.48 208 PHE A N 1
ATOM 3304 C CA . PHE A 1 222 ? -20.662 5.006 87.339 1.00 19.14 208 PHE A CA 1
ATOM 3305 C C . PHE A 1 222 ? -22.159 4.734 87.177 1.00 20.62 208 PHE A C 1
ATOM 3306 O O . PHE A 1 222 ? -22.904 5.583 86.679 1.00 21.14 208 PHE A O 1
ATOM 3323 N N . GLY A 1 223 ? -22.625 3.570 87.620 1.00 20.96 209 GLY A N 1
ATOM 3324 C CA . GLY A 1 223 ? -24.048 3.273 87.506 1.00 21.96 209 GLY A CA 1
ATOM 3325 C C . GLY A 1 223 ? -24.899 4.213 88.337 1.00 20.38 209 GLY A C 1
ATOM 3326 O O . GLY A 1 223 ? -25.941 4.709 87.883 1.00 23.58 209 GLY A O 1
ATOM 3330 N N . ILE A 1 224 ? -24.454 4.499 89.564 1.00 21.60 210 ILE A N 1
ATOM 3331 C CA . ILE A 1 224 ? -25.193 5.418 90.419 1.00 21.88 210 ILE A CA 1
ATOM 3332 C C . ILE A 1 224 ? -25.215 6.812 89.806 1.00 21.93 210 ILE A C 1
ATOM 3333 O O . ILE A 1 224 ? -26.263 7.474 89.766 1.00 22.72 210 ILE A O 1
ATOM 3349 N N . TYR A 1 225 ? -24.050 7.292 89.360 1.00 22.38 211 TYR A N 1
ATOM 3350 C CA . TYR A 1 225 ? -23.978 8.608 88.736 1.00 21.61 211 TYR A CA 1
ATOM 3351 C C . TYR A 1 225 ? -24.937 8.695 87.560 1.00 22.40 211 TYR A C 1
ATOM 3352 O O . TYR A 1 225 ? -25.667 9.680 87.400 1.00 22.11 211 TYR A O 1
ATOM 3370 N N . THR A 1 226 ? -24.911 7.683 86.704 1.00 22.64 212 THR A N 1
ATOM 3371 C CA . THR A 1 226 ? -25.722 7.690 85.492 1.00 21.83 212 THR A CA 1
ATOM 3372 C C . THR A 1 226 ? -27.209 7.674 85.825 1.00 22.39 212 THR A C 1
ATOM 3373 O O . THR A 1 226 ? -27.986 8.469 85.277 1.00 23.91 212 THR A O 1
ATOM 3384 N N . ILE A 1 227 ? -27.633 6.775 86.732 1.00 21.47 213 ILE A N 1
ATOM 3385 C CA . ILE A 1 227 ? -29.050 6.701 87.083 1.00 22.87 213 ILE A CA 1
ATOM 3386 C C . ILE A 1 227 ? -29.500 7.986 87.761 1.00 22.47 213 ILE A C 1
ATOM 3387 O O . ILE A 1 227 ? -30.558 8.544 87.438 1.00 24.51 213 ILE A O 1
ATOM 3403 N N . GLN A 1 228 ? -28.694 8.497 88.702 1.00 23.47 214 GLN A N 1
ATOM 3404 C CA . GLN A 1 228 ? -29.114 9.667 89.453 1.00 26.82 214 GLN A CA 1
ATOM 3405 C C . GLN A 1 228 ? -29.183 10.918 88.589 1.00 26.86 214 GLN A C 1
ATOM 3406 O O . GLN A 1 228 ? -30.061 11.766 88.815 1.00 28.32 214 GLN A O 1
ATOM 3420 N N . ARG A 1 229 ? -28.283 11.071 87.603 1.00 24.52 215 ARG A N 1
ATOM 3421 C CA . ARG A 1 229 ? -28.342 12.302 86.820 1.00 24.49 215 ARG A CA 1
ATOM 3422 C C . ARG A 1 229 ? -29.586 12.330 85.944 1.00 26.52 215 ARG A C 1
ATOM 3423 O O . ARG A 1 229 ? -30.120 13.406 85.669 1.00 28.55 215 ARG A O 1
ATOM 3444 N N . ILE A 1 230 ? -30.068 11.159 85.522 1.00 27.43 216 ILE A N 1
ATOM 3445 C CA . ILE A 1 230 ? -31.326 11.085 84.799 1.00 27.68 216 ILE A CA 1
ATOM 3446 C C . ILE A 1 230 ? -32.517 11.262 85.735 1.00 29.11 216 ILE A C 1
ATOM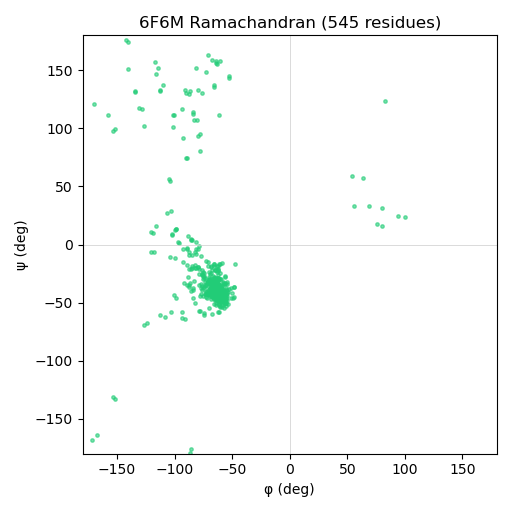 3447 O O . ILE A 1 230 ? -33.463 11.982 85.405 1.00 30.10 216 ILE A O 1
ATOM 3463 N N . VAL A 1 231 ? -32.500 10.606 86.899 1.00 29.24 217 VAL A N 1
ATOM 3464 C CA . VAL A 1 231 ? -33.574 10.765 87.880 1.00 32.60 217 VAL A CA 1
ATOM 3465 C C . VAL A 1 231 ? -33.710 12.218 88.291 1.00 33.75 217 VAL A C 1
ATOM 3466 O O . VAL A 1 231 ? -34.813 12.681 88.622 1.00 36.28 217 VAL A O 1
ATOM 3479 N N . ASN A 1 232 ? -32.598 12.954 88.318 1.00 33.28 218 ASN A N 1
ATOM 3480 C CA . ASN A 1 232 ? -32.666 14.352 88.735 1.00 35.95 218 ASN A CA 1
ATOM 3481 C C . ASN A 1 232 ? -33.485 15.194 87.768 1.00 38.32 218 ASN A C 1
ATOM 3482 O O . ASN A 1 232 ? -33.976 16.265 88.146 1.00 39.40 218 ASN A O 1
ATOM 3493 N N . GLU A 1 233 ? -33.637 14.743 86.524 1.00 42.24 219 GLU A N 1
ATOM 3494 C CA . GLU A 1 233 ? -34.452 15.475 85.561 1.00 48.74 219 GLU A CA 1
ATOM 3495 C C . GLU A 1 233 ? -35.946 15.288 85.807 1.00 50.52 219 GLU A C 1
ATOM 3496 O O . GLU A 1 233 ? -36.737 16.157 85.430 1.00 50.74 219 GLU A O 1
ATOM 3508 N N . ASP A 1 234 ? -36.353 14.177 86.430 1.00 52.78 220 ASP A N 1
ATOM 3509 C CA . ASP A 1 234 ? -37.770 13.843 86.552 1.00 51.92 220 ASP A CA 1
ATOM 3510 C C . ASP A 1 234 ? -37.995 12.677 87.512 1.00 48.41 220 ASP A C 1
ATOM 3511 O O . ASP A 1 234 ? -37.493 11.570 87.284 1.00 45.92 220 ASP A O 1
ATOM 3520 N N . GLU A 1 235 ? -38.770 12.903 88.579 1.00 47.67 221 GLU A N 1
ATOM 3521 C CA . GLU A 1 235 ? -39.019 11.845 89.558 1.00 50.11 221 GLU A CA 1
ATOM 3522 C C . GLU A 1 235 ? -39.736 10.655 88.949 1.00 48.10 221 GLU A C 1
ATOM 3523 O O . GLU A 1 235 ? -39.752 9.579 89.552 1.00 49.70 221 GLU A O 1
ATOM 3535 N N . ARG A 1 236 ? -40.367 10.821 87.792 1.00 47.86 222 ARG A N 1
ATOM 3536 C CA . ARG A 1 236 ? -40.994 9.667 87.167 1.00 48.08 222 ARG A CA 1
ATOM 3537 C C . ARG A 1 236 ? -39.951 8.614 86.824 1.00 44.47 222 ARG A C 1
ATOM 3538 O O . ARG A 1 236 ? -40.257 7.419 86.802 1.00 45.63 222 ARG A O 1
ATOM 3559 N N . TYR A 1 237 ? -38.703 9.030 86.610 1.00 39.59 223 TYR A N 1
ATOM 3560 C CA . TYR A 1 237 ? -37.655 8.060 86.326 1.00 36.49 223 TYR A CA 1
ATOM 3561 C C . TYR A 1 237 ? -37.242 7.295 87.579 1.00 35.12 223 TYR A C 1
ATOM 3562 O O . TYR A 1 237 ? -36.776 6.153 87.482 1.00 32.21 223 TYR A O 1
ATOM 3580 N N . TYR A 1 238 ? -37.405 7.892 88.759 1.00 34.55 224 TYR A N 1
ATOM 3581 C CA . TYR A 1 238 ? -37.164 7.146 89.983 1.00 32.95 224 TYR A CA 1
ATOM 3582 C C . TYR A 1 238 ? -38.078 5.924 90.055 1.00 34.10 224 TYR A C 1
ATOM 3583 O O . TYR A 1 238 ? -37.629 4.808 90.341 1.00 32.94 224 TYR A O 1
ATOM 3601 N N . GLU A 1 239 ? -39.365 6.110 89.775 1.00 34.38 225 GLU A N 1
ATOM 3602 C CA . GLU A 1 239 ? -40.283 4.981 89.813 1.00 37.33 225 GLU A CA 1
ATOM 3603 C C . GLU A 1 239 ? -39.941 3.941 88.749 1.00 33.10 225 GLU A C 1
ATOM 3604 O O . GLU A 1 239 ? -40.105 2.741 88.990 1.00 33.42 225 GLU A O 1
ATOM 3616 N N . LEU A 1 240 ? -39.437 4.367 87.586 1.00 32.20 226 LEU A N 1
ATOM 3617 C CA . LEU A 1 240 ? -38.961 3.406 86.591 1.00 33.85 226 LEU A CA 1
ATOM 3618 C C . LEU A 1 240 ? -37.820 2.564 87.150 1.00 31.67 226 LEU A C 1
ATOM 3619 O O . LEU A 1 240 ? -37.817 1.338 87.018 1.00 31.35 226 LEU A O 1
ATOM 3635 N N . PHE A 1 241 ? -36.839 3.216 87.777 1.00 30.14 227 PHE A N 1
ATOM 3636 C CA . PHE A 1 241 ? -35.708 2.513 88.372 1.00 28.51 227 PHE A CA 1
ATOM 3637 C C . PHE A 1 241 ? -36.179 1.427 89.337 1.00 30.60 227 PHE A C 1
ATOM 3638 O O . PHE A 1 241 ? -35.732 0.276 89.266 1.00 30.48 227 PHE A O 1
ATOM 3655 N N . ILE A 1 242 ? -37.064 1.785 90.269 1.00 29.88 228 ILE A N 1
ATOM 3656 C CA . ILE A 1 242 ? -37.541 0.817 91.252 1.00 32.81 228 ILE A CA 1
ATOM 3657 C C . ILE A 1 242 ? -38.268 -0.331 90.562 1.00 33.81 228 ILE A C 1
ATOM 3658 O O . ILE A 1 242 ? -38.123 -1.502 90.941 1.00 33.71 228 ILE A O 1
ATOM 3674 N N . ARG A 1 243 ? -39.058 -0.018 89.533 1.00 32.79 229 ARG A N 1
ATOM 3675 C CA . ARG A 1 243 ? -39.788 -1.065 88.844 1.00 35.37 229 ARG A CA 1
ATOM 3676 C C . ARG A 1 243 ? -38.850 -2.012 88.112 1.00 37.80 229 ARG A C 1
ATOM 3677 O O . ARG A 1 243 ? -39.074 -3.227 88.111 1.00 39.47 229 ARG A O 1
ATOM 3698 N N . TYR A 1 244 ? -37.816 -1.476 87.453 1.00 36.75 230 TYR A N 1
ATOM 3699 C CA . TYR A 1 244 ? -36.889 -2.343 86.732 1.00 35.81 230 TYR A CA 1
ATOM 3700 C C . TYR A 1 244 ? -36.106 -3.215 87.710 1.00 34.57 230 TYR A C 1
ATOM 3701 O O . TYR A 1 244 ? -35.859 -4.396 87.443 1.00 35.82 230 TYR A O 1
ATOM 3719 N N . MET A 1 245 ? -35.725 -2.659 88.862 1.00 28.88 231 MET A N 1
ATOM 3720 C CA . MET A 1 245 ? -35.093 -3.462 89.902 1.00 25.99 231 MET A CA 1
ATOM 3721 C C . MET A 1 245 ? -35.995 -4.619 90.315 1.00 27.61 231 MET A C 1
ATOM 3722 O O . MET A 1 245 ? -35.562 -5.779 90.371 1.00 28.85 231 MET A O 1
ATOM 3736 N N . ASP A 1 246 ? -37.255 -4.316 90.628 1.00 30.56 232 ASP A N 1
ATOM 3737 C CA . ASP A 1 246 ? -38.179 -5.356 91.059 1.00 31.29 232 ASP A CA 1
ATOM 3738 C C . ASP A 1 246 ? -38.458 -6.359 89.948 1.00 31.31 232 ASP A C 1
ATOM 3739 O O . ASP A 1 246 ? -38.652 -7.548 90.225 1.00 32.11 232 ASP A O 1
ATOM 3748 N N . GLU A 1 247 ? -38.483 -5.900 88.695 1.00 32.82 233 GLU A N 1
ATOM 3749 C CA . GLU A 1 247 ? -38.691 -6.803 87.563 1.00 34.95 233 GLU A CA 1
ATOM 3750 C C . GLU A 1 247 ? -37.665 -7.929 87.558 1.00 29.06 233 GLU A C 1
ATOM 3751 O O . GLU A 1 247 ? -37.986 -9.073 87.221 1.00 29.94 233 GLU A O 1
ATOM 3763 N N . LEU A 1 248 ? -36.418 -7.622 87.892 1.00 31.04 234 LEU A N 1
ATOM 3764 C CA . LEU A 1 248 ? -35.366 -8.619 87.795 1.00 32.68 234 LEU A CA 1
ATOM 3765 C C . LEU A 1 248 ? -35.184 -9.438 89.063 1.00 30.28 234 LEU A C 1
ATOM 3766 O O . LEU A 1 248 ? -34.572 -10.511 89.004 1.00 29.27 234 LEU A O 1
ATOM 3782 N N . TRP A 1 249 ? -35.698 -8.973 90.197 1.00 26.87 235 TRP A N 1
ATOM 3783 C CA . TRP A 1 249 ? -35.516 -9.711 91.445 1.00 27.09 235 TRP A CA 1
ATOM 3784 C C . TRP A 1 249 ? -35.857 -11.193 91.340 1.00 28.21 235 TRP A C 1
ATOM 3785 O O . TRP A 1 249 ? -35.069 -12.020 91.828 1.00 29.05 235 TRP A O 1
ATOM 3806 N N . PRO A 1 250 ? -36.983 -11.600 90.740 1.00 29.96 236 PRO A N 1
ATOM 3807 C CA . PRO A 1 250 ? -37.304 -13.038 90.696 1.00 30.82 236 PRO A CA 1
ATOM 3808 C C . PRO A 1 250 ? -36.218 -13.871 90.059 1.00 28.76 236 PRO A C 1
ATOM 3809 O O . PRO A 1 250 ? -36.016 -15.025 90.451 1.00 30.87 236 PRO A O 1
ATOM 3820 N N . HIS A 1 251 ? -35.516 -13.323 89.073 1.00 28.04 237 HIS A N 1
ATOM 3821 C CA . HIS A 1 251 ? -34.442 -14.061 88.441 1.00 27.25 237 HIS A CA 1
ATOM 3822 C C . HIS A 1 251 ? -33.195 -14.075 89.304 1.00 27.92 237 HIS A C 1
ATOM 3823 O O . HIS A 1 251 ? -32.498 -15.092 89.360 1.00 29.26 237 HIS A O 1
ATOM 3837 N N . VAL A 1 252 ? -32.904 -12.961 89.983 1.00 29.07 238 VAL A N 1
ATOM 3838 C CA . VAL A 1 252 ? -31.785 -12.940 90.922 1.00 27.36 238 VAL A CA 1
ATOM 3839 C C . VAL A 1 252 ? -31.984 -14.018 91.970 1.00 27.98 238 VAL A C 1
ATOM 3840 O O . VAL A 1 252 ? -31.100 -14.855 92.205 1.00 28.19 238 VAL A O 1
ATOM 3853 N N . ILE A 1 253 ? -33.138 -13.996 92.635 1.00 29.18 239 ILE A N 1
ATOM 3854 C CA . ILE A 1 253 ? -33.371 -14.953 93.710 1.00 29.96 239 ILE A CA 1
ATOM 3855 C C . ILE A 1 253 ? -33.568 -16.359 93.160 1.00 29.93 239 ILE A C 1
ATOM 3856 O O . ILE A 1 253 ? -33.191 -17.333 93.810 1.00 31.46 239 ILE A O 1
ATOM 3872 N N . GLY A 1 254 ? -34.147 -16.493 91.962 1.00 30.18 240 GLY A N 1
ATOM 3873 C CA . GLY A 1 254 ? -34.235 -17.808 91.340 1.00 30.48 240 GLY A CA 1
ATOM 3874 C C . GLY A 1 254 ? -32.872 -18.433 91.095 1.00 27.67 240 GLY A C 1
ATOM 3875 O O . GLY A 1 254 ? -32.683 -19.643 91.271 1.00 31.72 240 GLY A O 1
ATOM 3879 N N . TYR A 1 255 ? -31.893 -17.619 90.709 1.00 29.24 241 TYR A N 1
ATOM 3880 C CA . TYR A 1 255 ? -30.549 -18.149 90.520 1.00 27.50 241 TYR A CA 1
ATOM 3881 C C . TYR A 1 255 ? -29.897 -18.451 91.857 1.00 28.97 241 TYR A C 1
ATOM 3882 O O . TYR A 1 255 ? -29.228 -19.482 92.010 1.00 30.24 241 TYR A O 1
ATOM 3900 N N . VAL A 1 256 ? -30.097 -17.566 92.837 1.00 28.53 242 VAL A N 1
ATOM 3901 C CA . VAL A 1 256 ? -29.539 -17.778 94.169 1.00 32.36 242 VAL A CA 1
ATOM 3902 C C . VAL A 1 256 ? -30.094 -19.064 94.772 1.00 33.52 242 VAL A C 1
ATOM 3903 O O . VAL A 1 256 ? -29.352 -19.877 95.334 1.00 35.09 242 VAL A O 1
ATOM 3916 N N . ASP A 1 257 ? -31.411 -19.262 94.673 1.00 32.27 243 ASP A N 1
ATOM 3917 C CA . ASP A 1 257 ? -32.024 -20.477 95.205 1.00 34.11 243 ASP A CA 1
ATOM 3918 C C . ASP A 1 257 ? -31.419 -21.715 94.563 1.00 33.71 243 ASP A C 1
ATOM 3919 O O . ASP A 1 257 ? -31.243 -22.746 95.218 1.00 34.81 243 ASP A O 1
ATOM 3928 N N . TYR A 1 258 ? -31.129 -21.637 93.265 1.00 33.30 244 TYR A N 1
ATOM 3929 C CA . TYR A 1 258 ? -30.563 -22.763 92.533 1.00 33.88 244 TYR A CA 1
ATOM 3930 C C . TYR A 1 258 ? -29.171 -23.097 93.052 1.00 32.93 244 TYR A C 1
ATOM 3931 O O . TYR A 1 258 ? -28.860 -24.264 93.313 1.00 34.51 244 TYR A O 1
ATOM 3949 N N . LEU A 1 259 ? -28.330 -22.080 93.255 1.00 32.49 245 LEU A N 1
ATOM 3950 C CA . LEU A 1 259 ? -26.995 -22.334 93.793 1.00 32.10 245 LEU A CA 1
ATOM 3951 C C . LEU A 1 259 ? -27.071 -22.846 95.223 1.00 36.67 245 LEU A C 1
ATOM 3952 O O . LEU A 1 259 ? -26.280 -23.710 95.627 1.00 38.16 245 LEU A O 1
ATOM 3968 N N . THR A 1 260 ? -28.004 -22.306 96.010 1.00 39.41 246 THR A N 1
ATOM 3969 C CA . THR A 1 260 ? -28.131 -22.715 97.403 1.00 41.13 246 THR A CA 1
ATOM 3970 C C . THR A 1 260 ? -28.490 -24.184 97.492 1.00 45.33 246 THR A C 1
ATOM 3971 O O . THR A 1 260 ? -27.934 -24.923 98.315 1.00 46.73 246 THR A O 1
ATOM 3982 N N . GLU A 1 261 ? -29.409 -24.635 96.641 1.00 47.78 247 GLU A N 1
ATOM 3983 C CA . GLU A 1 261 ? -29.802 -26.035 96.688 1.00 53.47 247 GLU A CA 1
ATOM 3984 C C . GLU A 1 261 ? -28.668 -26.939 96.217 1.00 54.72 247 GLU A C 1
ATOM 3985 O O . GLU A 1 261 ? -28.452 -28.016 96.785 1.00 56.04 247 GLU A O 1
ATOM 3997 N N . LEU A 1 262 ? -27.940 -26.532 95.174 1.00 53.08 248 LEU A N 1
ATOM 3998 C CA . LEU A 1 262 ? -26.756 -27.285 94.773 1.00 53.86 248 LEU A CA 1
ATOM 3999 C C . LEU A 1 262 ? -25.791 -27.426 95.939 1.00 56.56 248 LEU A C 1
ATOM 4000 O O . LEU A 1 262 ? -25.260 -28.512 96.198 1.00 57.18 248 LEU A O 1
ATOM 4016 N N . GLY A 1 263 ? -25.551 -26.331 96.653 1.00 57.82 249 GLY A N 1
ATOM 4017 C CA . GLY A 1 263 ? -24.680 -26.351 97.808 1.00 64.73 249 GLY A CA 1
ATOM 4018 C C . GLY A 1 263 ? -24.972 -27.496 98.759 1.00 68.51 249 GLY A C 1
ATOM 4019 O O . GLY A 1 263 ? -24.142 -27.829 99.608 1.00 68.84 249 GLY A O 1
ATOM 4023 N N . LYS A 1 264 ? -26.145 -28.109 98.633 1.00 69.97 250 LYS A N 1
ATOM 4024 C CA . LYS A 1 264 ? -26.507 -29.240 99.472 1.00 68.48 250 LYS A CA 1
ATOM 4025 C C . LYS A 1 264 ? -27.257 -30.296 98.672 1.00 68.69 250 LYS A C 1
ATOM 4026 O O . LYS A 1 264 ? -26.650 -31.183 98.075 1.00 69.66 250 LYS A O 1
ATOM 4045 N N . ILE A 1 277 ? -20.751 -23.839 106.109 1.00 75.38 263 ILE A N 1
ATOM 4046 C CA . ILE A 1 277 ? -21.352 -22.869 105.199 1.00 74.40 263 ILE A CA 1
ATOM 4047 C C . ILE A 1 277 ? -22.771 -22.519 105.628 1.00 71.21 263 ILE A C 1
ATOM 4048 O O . ILE A 1 277 ? -23.625 -23.393 105.730 1.00 72.05 263 ILE A O 1
ATOM 4064 N N . ASP A 1 278 ? -23.025 -21.233 105.850 1.00 67.89 264 ASP A N 1
ATOM 4065 C CA . ASP A 1 278 ? -24.354 -20.742 106.207 1.00 64.65 264 ASP A CA 1
ATOM 4066 C C . ASP A 1 278 ? -24.985 -20.147 104.949 1.00 59.71 264 ASP A C 1
ATOM 4067 O O . ASP A 1 278 ? -24.693 -19.012 104.573 1.00 58.75 264 ASP A O 1
ATOM 4076 N N . TYR A 1 279 ? -25.871 -20.915 104.312 1.00 56.26 265 TYR A N 1
ATOM 4077 C CA . TYR A 1 279 ? -26.501 -20.455 103.078 1.00 55.19 265 TYR A CA 1
ATOM 4078 C C . TYR A 1 279 ? -27.544 -19.376 103.323 1.00 52.63 265 TYR A C 1
ATOM 4079 O O . TYR A 1 279 ? -27.724 -18.493 102.474 1.00 47.39 265 TYR A O 1
ATOM 4097 N N . ASP A 1 280 ? -28.242 -19.417 104.461 1.00 54.71 266 ASP A N 1
ATOM 4098 C CA . ASP A 1 280 ? -29.190 -18.348 104.746 1.00 60.78 266 ASP A CA 1
ATOM 4099 C C . ASP A 1 280 ? -28.471 -17.031 105.008 1.00 54.97 266 ASP A C 1
ATOM 4100 O O . ASP A 1 280 ? -29.018 -15.959 104.720 1.00 51.40 266 ASP A O 1
ATOM 4109 N N . LEU A 1 281 ? -27.243 -17.083 105.531 1.00 49.95 267 LEU A N 1
ATOM 4110 C CA . LEU A 1 281 ? -26.451 -15.863 105.634 1.00 49.18 267 LEU A CA 1
ATOM 4111 C C . LEU A 1 281 ? -26.189 -15.286 104.251 1.00 43.69 267 LEU A C 1
ATOM 4112 O O . LEU A 1 281 ? -26.360 -14.083 104.021 1.00 41.20 267 LEU A O 1
ATOM 4128 N N . LEU A 1 282 ? -25.777 -16.137 103.315 1.00 39.22 268 LEU A N 1
ATOM 4129 C CA . LEU A 1 282 ? -25.474 -15.663 101.962 1.00 37.41 268 LEU A CA 1
ATOM 4130 C C . LEU A 1 282 ? -26.719 -15.147 101.275 1.00 39.36 268 LEU A C 1
ATOM 4131 O O . LEU A 1 282 ? -26.677 -14.114 100.594 1.00 39.98 268 LEU A O 1
ATOM 4147 N N . ARG A 1 283 ? -27.829 -15.862 101.431 1.00 41.87 269 ARG A N 1
ATOM 4148 C CA . ARG A 1 283 ? -29.076 -15.447 100.804 1.00 43.39 269 ARG A CA 1
ATOM 4149 C C . ARG A 1 283 ? -29.483 -14.066 101.294 1.00 44.70 269 ARG A C 1
ATOM 4150 O O . ARG A 1 283 ? -29.846 -13.202 100.493 1.00 45.13 269 ARG A O 1
ATOM 4171 N N . HIS A 1 284 ? -29.389 -13.817 102.605 1.00 45.49 270 HIS A N 1
ATOM 4172 C CA . HIS A 1 284 ? -29.749 -12.495 103.104 1.00 45.87 270 HIS A CA 1
ATOM 4173 C C . HIS A 1 284 ? -28.758 -11.426 102.663 1.00 40.27 270 HIS A C 1
ATOM 4174 O O . HIS A 1 284 ? -29.137 -10.253 102.569 1.00 41.14 270 HIS A O 1
ATOM 4188 N N . TYR A 1 285 ? -27.508 -11.800 102.371 1.00 35.78 271 TYR A N 1
ATOM 4189 C CA . TYR A 1 285 ? -26.561 -10.832 101.833 1.00 33.25 271 TYR A CA 1
ATOM 4190 C C . TYR A 1 285 ? -27.007 -10.335 100.463 1.00 31.19 271 TYR A C 1
ATOM 4191 O O . TYR A 1 285 ? -26.871 -9.146 100.158 1.00 31.50 271 TYR A O 1
ATOM 4209 N N . VAL A 1 286 ? -27.534 -11.235 99.622 1.00 34.69 272 VAL A N 1
ATOM 4210 C CA . VAL A 1 286 ? -28.070 -10.841 98.312 1.00 30.41 272 VAL A CA 1
ATOM 4211 C C . VAL A 1 286 ? -29.217 -9.853 98.490 1.00 30.94 272 VAL A C 1
ATOM 4212 O O . VAL A 1 286 ? -29.284 -8.821 97.810 1.00 29.02 272 VAL A O 1
ATOM 4225 N N . ILE A 1 287 ? -30.149 -10.169 99.395 1.00 32.40 273 ILE A N 1
ATOM 4226 C CA . ILE A 1 287 ? -31.271 -9.269 99.655 1.00 31.60 273 ILE A CA 1
ATOM 4227 C C . ILE A 1 287 ? -30.760 -7.933 100.162 1.00 32.43 273 ILE A C 1
ATOM 4228 O O . ILE A 1 287 ? -31.268 -6.869 99.788 1.00 33.80 273 ILE A O 1
ATOM 4244 N N . LYS A 1 288 ? -29.758 -7.971 101.042 1.00 33.16 274 LYS A N 1
ATOM 4245 C CA . LYS A 1 288 ? -29.160 -6.746 101.560 1.00 34.46 274 LYS A CA 1
ATOM 4246 C C . LYS A 1 288 ? -28.570 -5.895 100.438 1.00 32.09 274 LYS A C 1
ATOM 4247 O O . LYS A 1 288 ? -28.776 -4.678 100.398 1.00 33.34 274 LYS A O 1
ATOM 4266 N N . GLN A 1 289 ? -27.818 -6.513 99.523 1.00 31.72 275 GLN A N 1
ATOM 4267 C CA . GLN A 1 289 ? -27.254 -5.760 98.405 1.00 31.30 275 GLN A CA 1
ATOM 4268 C C . GLN A 1 289 ? -28.346 -5.163 97.533 1.00 28.54 275 GLN A C 1
ATOM 4269 O O . GLN A 1 289 ? -28.260 -4.001 97.126 1.00 26.98 275 GLN A O 1
ATOM 4283 N N . PHE A 1 290 ? -29.387 -5.939 97.242 1.00 28.11 276 PHE A N 1
ATOM 4284 C CA . PHE A 1 290 ? -30.454 -5.460 96.374 1.00 28.80 276 PHE A CA 1
ATOM 4285 C C . PHE A 1 290 ? -31.109 -4.221 96.962 1.00 29.92 276 PHE A C 1
ATOM 4286 O O . PHE A 1 290 ? -31.265 -3.204 96.278 1.00 29.38 276 PHE A O 1
ATOM 4303 N N . ASN A 1 291 ? -31.458 -4.270 98.254 1.00 30.11 277 ASN A N 1
ATOM 4304 C CA . ASN A 1 291 ? -32.078 -3.114 98.897 1.00 31.94 277 ASN A CA 1
ATOM 4305 C C . ASN A 1 291 ? -31.096 -1.967 99.049 1.00 34.39 277 ASN A C 1
ATOM 4306 O O . ASN A 1 291 ? -31.495 -0.797 98.997 1.00 36.38 277 ASN A O 1
ATOM 4317 N N . LEU A 1 292 ? -29.818 -2.280 99.259 1.00 35.19 278 LEU A N 1
ATOM 4318 C CA . LEU A 1 292 ? -28.794 -1.249 99.324 1.00 36.53 278 LEU A CA 1
ATOM 4319 C C . LEU A 1 292 ? -28.722 -0.476 98.012 1.00 33.56 278 LEU A C 1
ATOM 4320 O O . LEU A 1 292 ? -28.673 0.762 97.993 1.00 32.57 278 LEU A O 1
ATOM 4336 N N . ARG A 1 293 ? -28.738 -1.190 96.890 1.00 32.77 279 ARG A N 1
ATOM 4337 C CA . ARG A 1 293 ? -28.629 -0.502 95.613 1.00 31.24 279 ARG A CA 1
ATOM 4338 C C . ARG A 1 293 ? -29.824 0.399 95.385 1.00 31.23 279 ARG A C 1
ATOM 4339 O O . ARG A 1 293 ? -29.676 1.517 94.887 1.00 33.03 279 ARG A O 1
ATOM 4360 N N . LYS A 1 294 ? -31.018 -0.065 95.751 1.00 31.62 280 LYS A N 1
ATOM 4361 C CA . LYS A 1 294 ? -32.187 0.793 95.648 1.00 33.95 280 LYS A CA 1
ATOM 4362 C C . LYS A 1 294 ? -31.999 2.076 96.442 1.00 35.26 280 LYS A C 1
ATOM 4363 O O . LYS A 1 294 ? -32.341 3.164 95.964 1.00 38.01 280 LYS A O 1
ATOM 4382 N N . LYS A 1 295 ? -31.466 1.968 97.660 1.00 34.58 281 LYS A N 1
ATOM 4383 C CA . LYS A 1 295 ? -31.317 3.135 98.527 1.00 36.41 281 LYS A CA 1
ATOM 4384 C C . LYS A 1 295 ? -30.236 4.098 98.052 1.00 34.60 281 LYS A C 1
ATOM 4385 O O . LYS A 1 295 ? -30.200 5.240 98.519 1.00 35.63 281 LYS A O 1
ATOM 4404 N N . GLN A 1 296 ? -29.356 3.674 97.143 1.00 32.55 282 GLN A N 1
ATOM 4405 C CA . GLN A 1 296 ? -28.291 4.544 96.656 1.00 31.38 282 GLN A CA 1
ATOM 4406 C C . GLN A 1 296 ? -28.760 5.503 95.568 1.00 30.66 282 GLN A C 1
ATOM 4407 O O . GLN A 1 296 ? -27.978 6.352 95.130 1.00 32.87 282 GLN A O 1
ATOM 4421 N N . ILE A 1 297 ? -30.012 5.386 95.142 1.00 31.42 283 ILE A N 1
ATOM 4422 C CA . ILE A 1 297 ? -30.650 6.324 94.226 1.00 32.81 283 ILE A CA 1
ATOM 4423 C C . ILE A 1 297 ? -31.734 7.035 95.020 1.00 35.76 283 ILE A C 1
ATOM 4424 O O . ILE A 1 297 ? -32.513 6.388 95.729 1.00 37.35 283 ILE A O 1
ATOM 4440 N N . SER A 1 298 ? -31.784 8.354 94.925 1.00 34.85 284 SER A N 1
ATOM 4441 C CA . SER A 1 298 ? -32.787 9.114 95.655 1.00 38.30 284 SER A CA 1
ATOM 4442 C C . SER A 1 298 ? -33.802 9.700 94.690 1.00 38.39 284 SER A C 1
ATOM 4443 O O . SER A 1 298 ? -33.453 10.166 93.601 1.00 35.44 284 SER A O 1
ATOM 4451 N N . ARG A 1 299 ? -35.069 9.613 95.091 1.00 44.28 285 ARG A N 1
ATOM 4452 C CA . ARG A 1 299 ? -36.153 10.208 94.326 1.00 50.16 285 ARG A CA 1
ATOM 4453 C C . ARG A 1 299 ? -35.879 11.683 94.088 1.00 54.12 285 ARG A C 1
ATOM 4454 O O . ARG A 1 299 ? -36.123 12.209 92.996 1.00 54.91 285 ARG A O 1
ATOM 4475 N N . THR A 1 300 ? -35.339 12.352 95.097 1.00 58.43 286 THR A N 1
ATOM 4476 C CA . THR A 1 300 ? -35.091 13.781 95.076 1.00 62.29 286 THR A CA 1
ATOM 4477 C C . THR A 1 300 ? -33.837 14.126 94.279 1.00 61.86 286 THR A C 1
ATOM 4478 O O . THR A 1 300 ? -32.723 13.772 94.668 1.00 62.67 286 THR A O 1
ATOM 4489 N N . HIS B 1 17 ? -29.037 -11.682 71.874 1.00 38.94 3 HIS B N 1
ATOM 4490 C CA . HIS B 1 17 ? -28.864 -12.670 72.948 1.00 42.19 3 HIS B CA 1
ATOM 4491 C C . HIS B 1 17 ? -27.499 -13.348 72.826 1.00 40.18 3 HIS B C 1
ATOM 4492 O O . HIS B 1 17 ? -26.971 -13.515 71.724 1.00 42.87 3 HIS B O 1
ATOM 4506 N N . HIS B 1 18 ? -26.928 -13.752 73.952 1.00 33.78 4 HIS B N 1
ATOM 4507 C CA . HIS B 1 18 ? -25.711 -14.547 73.935 1.00 29.21 4 HIS B CA 1
ATOM 4508 C C . HIS B 1 18 ? -26.079 -16.021 73.807 1.00 29.96 4 HIS B C 1
ATOM 4509 O O . HIS B 1 18 ? -26.925 -16.522 74.555 1.00 34.89 4 HIS B O 1
ATOM 4524 N N . ASP B 1 19 ? -25.409 -16.716 72.890 1.00 31.30 5 ASP B N 1
ATOM 4525 C CA . ASP B 1 19 ? -25.655 -18.136 72.653 1.00 39.44 5 ASP B CA 1
ATOM 4526 C C . ASP B 1 19 ? -25.016 -18.983 73.739 1.00 42.15 5 ASP B C 1
ATOM 4527 O O . ASP B 1 19 ? -25.603 -19.964 74.214 1.00 47.77 5 ASP B O 1
ATOM 4536 N N . GLY B 1 20 ? -23.804 -18.617 74.105 1.00 38.81 6 GLY B N 1
ATOM 4537 C CA . GLY B 1 20 ? -23.113 -19.158 75.252 1.00 36.04 6 GLY B CA 1
ATOM 4538 C C . GLY B 1 20 ? -21.929 -18.259 75.473 1.00 31.41 6 GLY B C 1
ATOM 4539 O O . GLY B 1 20 ? -21.869 -17.166 74.916 1.00 32.17 6 GLY B O 1
ATOM 4543 N N . PHE B 1 21 ? -20.964 -18.730 76.251 1.00 27.05 7 PHE B N 1
ATOM 4544 C CA . PHE B 1 21 ? -19.795 -17.926 76.588 1.00 21.28 7 PHE B CA 1
ATOM 4545 C C . PHE B 1 21 ? -18.537 -18.766 76.430 1.00 23.15 7 PHE B C 1
ATOM 4546 O O . PHE B 1 21 ? -18.471 -19.900 76.920 1.00 23.22 7 PHE B O 1
ATOM 4563 N N . GLN B 1 22 ? -17.549 -18.211 75.732 1.00 23.35 8 GLN B N 1
ATOM 4564 C CA . GLN B 1 22 ? -16.343 -18.970 75.424 1.00 22.25 8 GLN B CA 1
ATOM 4565 C C . GLN B 1 22 ? -15.615 -19.409 76.687 1.00 23.39 8 GLN B C 1
ATOM 4566 O O . GLN B 1 22 ? -15.042 -20.503 76.729 1.00 23.24 8 GLN B O 1
ATOM 4580 N N . THR B 1 23 ? -15.588 -18.565 77.710 1.00 20.99 9 THR B N 1
ATOM 4581 C CA . THR B 1 23 ? -14.815 -18.902 78.900 1.00 20.89 9 THR B CA 1
ATOM 4582 C C . THR B 1 23 ? -15.612 -19.748 79.879 1.00 20.66 9 THR B C 1
ATOM 4583 O O . THR B 1 23 ? -15.120 -20.056 80.958 1.00 22.39 9 THR B O 1
ATOM 4594 N N . VAL B 1 24 ? -16.832 -20.129 79.527 1.00 22.65 10 VAL B N 1
ATOM 4595 C CA . VAL B 1 24 ? -17.573 -21.179 80.223 1.00 24.29 10 VAL B CA 1
ATOM 4596 C C . VAL B 1 24 ? -17.472 -22.509 79.482 1.00 23.08 10 VAL B C 1
ATOM 4597 O O . VAL B 1 24 ? -17.263 -23.563 80.084 1.00 24.36 10 VAL B O 1
ATOM 4610 N N . LYS B 1 25 ? -17.660 -22.478 78.159 1.00 22.59 11 LYS B N 1
ATOM 4611 C CA . LYS B 1 25 ? -17.540 -23.686 77.353 1.00 24.34 11 LYS B CA 1
ATOM 4612 C C . LYS B 1 25 ? -16.097 -24.167 77.252 1.00 25.20 11 LYS B C 1
ATOM 4613 O O . LYS B 1 25 ? -15.854 -25.381 77.129 1.00 26.76 11 LYS B O 1
ATOM 4632 N N . ALA B 1 26 ? -15.137 -23.234 77.277 1.00 22.58 12 ALA B N 1
ATOM 4633 C CA . ALA B 1 26 ? -13.735 -23.538 77.053 1.00 23.17 12 ALA B CA 1
ATOM 4634 C C . ALA B 1 26 ? -12.904 -22.514 77.814 1.00 22.58 12 ALA B C 1
ATOM 4635 O O . ALA B 1 26 ? -13.166 -22.265 78.997 1.00 23.65 12 ALA B O 1
ATOM 4642 N N . THR B 1 27 ? -11.896 -21.941 77.167 1.00 22.42 13 THR B N 1
ATOM 4643 C CA . THR B 1 27 ? -11.086 -20.881 77.752 1.00 20.76 13 THR B CA 1
ATOM 4644 C C . THR B 1 27 ? -10.782 -19.848 76.675 1.00 20.89 13 THR B C 1
ATOM 4645 O O . THR B 1 27 ? -11.071 -20.036 75.487 1.00 22.46 13 THR B O 1
ATOM 4656 N N . ILE B 1 28 ? -10.150 -18.752 77.099 1.00 21.59 14 ILE B N 1
ATOM 4657 C CA . ILE B 1 28 ? -9.480 -17.869 76.161 1.00 21.51 14 ILE B CA 1
ATOM 4658 C C . ILE B 1 28 ? -8.534 -18.703 75.304 1.00 20.04 14 ILE B C 1
ATOM 4659 O O . ILE B 1 28 ? -7.933 -19.679 75.770 1.00 22.34 14 ILE B O 1
ATOM 4675 N N . ASP B 1 29 ? -8.421 -18.337 74.028 1.00 22.57 15 ASP B N 1
ATOM 4676 C CA . ASP B 1 29 ? -7.399 -18.916 73.160 1.00 22.63 15 ASP B CA 1
ATOM 4677 C C . ASP B 1 29 ? -6.064 -18.246 73.481 1.00 24.78 15 ASP B C 1
ATOM 4678 O O . ASP B 1 29 ? -5.716 -17.188 72.957 1.00 22.42 15 ASP B O 1
ATOM 4687 N N . TRP B 1 30 ? -5.298 -18.901 74.350 1.00 24.09 16 TRP B N 1
ATOM 4688 C CA . TRP B 1 30 ? -4.088 -18.305 74.922 1.00 24.74 16 TRP B CA 1
ATOM 4689 C C . TRP B 1 30 ? -3.012 -18.040 73.881 1.00 25.67 16 TRP B C 1
ATOM 4690 O O . TRP B 1 30 ? -2.117 -17.214 74.121 1.00 26.43 16 TRP B O 1
ATOM 4711 N N . GLU 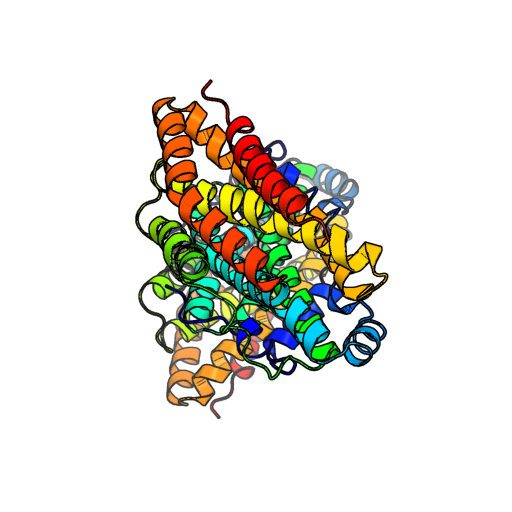B 1 31 ? -3.058 -18.724 72.744 1.00 26.06 17 GLU B N 1
ATOM 4712 C CA . GLU B 1 31 ? -2.045 -18.540 71.715 1.00 25.28 17 GLU B CA 1
ATOM 4713 C C . GLU B 1 31 ? -2.480 -17.555 70.638 1.00 27.42 17 GLU B C 1
ATOM 4714 O O . GLU B 1 31 ? -1.719 -17.307 69.693 1.00 28.16 17 GLU B O 1
ATOM 4726 N N . HIS B 1 32 ? -3.668 -16.983 70.761 1.00 24.34 18 HIS B N 1
ATOM 4727 C CA . HIS B 1 32 ? -4.181 -16.130 69.697 1.00 22.98 18 HIS B CA 1
ATOM 4728 C C . HIS B 1 32 ? -3.313 -14.884 69.581 1.00 22.19 18 HIS B C 1
ATOM 4729 O O . HIS B 1 32 ? -2.973 -14.274 70.597 1.00 22.25 18 HIS B O 1
ATOM 4743 N N . PRO B 1 33 ? -2.981 -14.448 68.366 1.00 23.19 19 PRO B N 1
ATOM 4744 C CA . PRO B 1 33 ? -2.102 -13.275 68.236 1.00 22.96 19 PRO B CA 1
ATOM 4745 C C . PRO B 1 33 ? -2.622 -12.040 68.946 1.00 22.10 19 PRO B C 1
ATOM 4746 O O . PRO B 1 33 ? -1.822 -11.254 69.472 1.00 22.16 19 PRO B O 1
ATOM 4757 N N . MET B 1 34 ? -3.937 -11.846 68.987 1.00 21.73 20 MET B N 1
ATOM 4758 C CA . MET B 1 34 ? -4.481 -10.687 69.682 1.00 21.84 20 MET B CA 1
ATOM 4759 C C . MET B 1 34 ? -4.514 -10.876 71.185 1.00 23.02 20 MET B C 1
ATOM 4760 O O . MET B 1 34 ? -4.479 -9.881 71.912 1.00 20.73 20 MET B O 1
ATOM 4774 N N . PHE B 1 35 ? -4.569 -12.114 71.679 1.00 20.93 21 PHE B N 1
ATOM 4775 C CA . PHE B 1 35 ? -4.352 -12.302 73.120 1.00 21.08 21 PHE B CA 1
ATOM 4776 C C . PHE B 1 35 ? -2.922 -11.965 73.489 1.00 20.58 21 PHE B C 1
ATOM 4777 O O . PHE B 1 35 ? -2.676 -11.319 74.520 1.00 21.77 21 PHE B O 1
ATOM 4794 N N . LYS B 1 36 ? -1.970 -12.366 72.649 1.00 22.02 22 LYS B N 1
ATOM 4795 C CA . LYS B 1 36 ? -0.571 -12.024 72.895 1.00 23.19 22 LYS B CA 1
ATOM 4796 C C . LYS B 1 36 ? -0.359 -10.513 72.837 1.00 21.89 22 LYS B C 1
ATOM 4797 O O . LYS B 1 36 ? 0.370 -9.950 73.661 1.00 21.74 22 LYS B O 1
ATOM 4816 N N . LEU B 1 37 ? -1.033 -9.829 71.913 1.00 22.65 23 LEU B N 1
ATOM 4817 C CA . LEU B 1 37 ? -0.913 -8.377 71.841 1.00 21.61 23 LEU B CA 1
ATOM 4818 C C . LEU B 1 37 ? -1.546 -7.713 73.063 1.00 20.98 23 LEU B C 1
ATOM 4819 O O . LEU B 1 37 ? -1.015 -6.732 73.590 1.00 19.72 23 LEU B O 1
ATOM 4835 N N . TYR B 1 38 ? -2.680 -8.233 73.514 1.00 19.86 24 TYR B N 1
ATOM 4836 C CA . TYR B 1 38 ? -3.301 -7.774 74.753 1.00 18.90 24 TYR B CA 1
ATOM 4837 C C . TYR B 1 38 ? -2.342 -7.907 75.930 1.00 18.45 24 TYR B C 1
ATOM 4838 O O . TYR B 1 38 ? -2.202 -6.988 76.749 1.00 19.81 24 TYR B O 1
ATOM 4856 N N . GLU B 1 39 ? -1.668 -9.040 76.022 1.00 20.14 25 GLU B N 1
ATOM 4857 C CA . GLU B 1 39 ? -0.704 -9.222 77.098 1.00 21.82 25 GLU B CA 1
ATOM 4858 C C . GLU B 1 39 ? 0.407 -8.193 77.014 1.00 21.11 25 GLU B C 1
ATOM 4859 O O . GLU B 1 39 ? 0.821 -7.641 78.045 1.00 21.38 25 GLU B O 1
ATOM 4871 N N . LYS B 1 40 ? 0.907 -7.917 75.808 1.00 21.22 26 LYS B N 1
ATOM 4872 C CA . LYS B 1 40 ? 1.952 -6.907 75.652 1.00 22.61 26 LYS B CA 1
ATOM 4873 C C . LYS B 1 40 ? 1.434 -5.530 76.026 1.00 20.74 26 LYS B C 1
ATOM 4874 O O . LYS B 1 40 ? 2.155 -4.733 76.640 1.00 23.40 26 LYS B O 1
ATOM 4893 N N . ALA B 1 41 ? 0.174 -5.244 75.698 1.00 21.33 27 ALA B N 1
ATOM 4894 C CA . ALA B 1 41 ? -0.391 -3.933 75.991 1.00 21.24 27 ALA B CA 1
ATOM 4895 C C . ALA B 1 41 ? -0.446 -3.692 77.488 1.00 20.63 27 ALA B C 1
ATOM 4896 O O . ALA B 1 41 ? -0.152 -2.583 77.964 1.00 22.35 27 ALA B O 1
ATOM 4903 N N . LYS B 1 42 ? -0.795 -4.726 78.254 1.00 20.20 28 LYS B N 1
ATOM 4904 C CA . LYS B 1 42 ? -0.851 -4.551 79.706 1.00 21.45 28 LYS B CA 1
ATOM 4905 C C . LYS B 1 42 ? 0.543 -4.334 80.274 1.00 22.76 28 LYS B C 1
ATOM 4906 O O . LYS B 1 42 ? 0.743 -3.485 81.149 1.00 26.79 28 LYS B O 1
ATOM 4925 N N . ARG B 1 43 ? 1.515 -5.088 79.780 1.00 23.29 29 ARG B N 1
ATOM 4926 C CA . ARG B 1 43 ? 2.883 -4.987 80.286 1.00 24.60 29 ARG B CA 1
ATOM 4927 C C . ARG B 1 43 ? 3.522 -3.658 79.923 1.00 25.96 29 ARG B C 1
ATOM 4928 O O . ARG B 1 43 ? 4.292 -3.106 80.713 1.00 28.88 29 ARG B O 1
ATOM 4949 N N . ASN B 1 44 ? 3.264 -3.159 78.713 1.00 24.05 30 ASN B N 1
ATOM 4950 C CA . ASN B 1 44 ? 3.993 -2.015 78.181 1.00 26.03 30 ASN B CA 1
ATOM 4951 C C . ASN B 1 44 ? 3.206 -0.717 78.217 1.00 29.24 30 ASN B C 1
ATOM 4952 O O . ASN B 1 44 ? 3.792 0.345 77.979 1.00 35.92 30 ASN B O 1
ATOM 4963 N N . GLY B 1 45 ? 1.918 -0.766 78.510 1.00 28.16 31 GLY B N 1
ATOM 4964 C CA . GLY B 1 45 ? 1.084 0.422 78.513 1.00 30.12 31 GLY B CA 1
ATOM 4965 C C . GLY B 1 45 ? 0.738 0.947 79.894 1.00 33.79 31 GLY B C 1
ATOM 4966 O O . GLY B 1 45 ? -0.433 1.149 80.220 1.00 37.76 31 GLY B O 1
ATOM 4970 N N . LYS B 1 46 ? 1.755 1.199 80.709 1.00 32.62 32 LYS B N 1
ATOM 4971 C CA . LYS B 1 46 ? 1.544 1.589 82.095 1.00 31.79 32 LYS B CA 1
ATOM 4972 C C . LYS B 1 46 ? 1.495 3.101 82.318 1.00 28.57 32 LYS B C 1
ATOM 4973 O O . LYS B 1 46 ? 1.052 3.538 83.389 1.00 29.00 32 LYS B O 1
ATOM 4992 N N . TRP B 1 47 ? 1.929 3.909 81.355 1.00 22.85 33 TRP B N 1
ATOM 4993 C CA . TRP B 1 47 ? 2.084 5.335 81.601 1.00 20.54 33 TRP B CA 1
ATOM 4994 C C . TRP B 1 47 ? 0.745 6.006 81.903 1.00 19.65 33 TRP B C 1
ATOM 4995 O O . TRP B 1 47 ? -0.323 5.572 81.463 1.00 21.60 33 TRP B O 1
ATOM 5016 N N . ASN B 1 48 ? 0.835 7.137 82.595 1.00 21.36 34 ASN B N 1
ATOM 5017 C CA . ASN B 1 48 ? -0.317 7.930 82.989 1.00 19.75 34 ASN B CA 1
ATOM 5018 C C . ASN B 1 48 ? -0.036 9.372 82.594 1.00 22.25 34 ASN B C 1
ATOM 5019 O O . ASN B 1 48 ? 0.948 9.966 83.091 1.00 21.88 34 ASN B O 1
ATOM 5030 N N . PRO B 1 49 ? -0.836 9.972 81.695 1.00 19.43 35 PRO B N 1
ATOM 5031 C CA . PRO B 1 49 ? -0.586 11.373 81.310 1.00 19.37 35 PRO B CA 1
ATOM 5032 C C . PRO B 1 49 ? -0.576 12.328 82.474 1.00 20.36 35 PRO B C 1
ATOM 5033 O O . PRO B 1 49 ? 0.074 13.378 82.393 1.00 21.44 35 PRO B O 1
ATOM 5044 N N . ALA B 1 50 ? -1.306 12.001 83.539 1.00 20.54 36 ALA B N 1
ATOM 5045 C CA . ALA B 1 50 ? -1.380 12.856 84.711 1.00 20.61 36 ALA B CA 1
ATOM 5046 C C . ALA B 1 50 ? -0.043 12.956 85.430 1.00 20.46 36 ALA B C 1
ATOM 5047 O O . ALA B 1 50 ? 0.132 13.846 86.273 1.00 24.35 36 ALA B O 1
ATOM 5054 N N . ASP B 1 51 ? 0.878 12.049 85.151 1.00 19.27 37 ASP B N 1
ATOM 5055 C CA . ASP B 1 51 ? 2.187 12.031 85.802 1.00 21.62 37 ASP B CA 1
ATOM 5056 C C . ASP B 1 51 ? 3.254 12.804 85.027 1.00 21.62 37 ASP B C 1
ATOM 5057 O O . ASP B 1 51 ? 4.379 12.961 85.515 1.00 24.50 37 ASP B O 1
ATOM 5066 N N . ILE B 1 52 ? 2.932 13.324 83.858 1.00 22.42 38 ILE B N 1
ATOM 5067 C CA . ILE B 1 52 ? 3.903 14.070 83.072 1.00 23.15 38 ILE B CA 1
ATOM 5068 C C . ILE B 1 52 ? 4.011 15.477 83.631 1.00 22.55 38 ILE B C 1
ATOM 5069 O O . ILE B 1 52 ? 2.999 16.142 83.896 1.00 25.46 38 ILE B O 1
ATOM 5085 N N . ASP B 1 53 ? 5.244 15.929 83.806 1.00 23.92 39 ASP B N 1
ATOM 5086 C CA . ASP B 1 53 ? 5.535 17.296 84.226 1.00 25.64 39 ASP B CA 1
ATOM 5087 C C . ASP B 1 53 ? 5.536 18.200 82.991 1.00 24.50 39 ASP B C 1
ATOM 5088 O O . ASP B 1 53 ? 6.435 18.108 82.146 1.00 25.04 39 ASP B O 1
ATOM 5097 N N . PHE B 1 54 ? 4.554 19.103 82.914 1.00 24.60 40 PHE B N 1
ATOM 5098 C CA . PHE B 1 54 ? 4.446 20.083 81.846 1.00 24.31 40 PHE B CA 1
ATOM 5099 C C . PHE B 1 54 ? 4.904 21.474 82.270 1.00 27.94 40 PHE B C 1
ATOM 5100 O O . PHE B 1 54 ? 4.704 22.434 81.521 1.00 26.96 40 PHE B O 1
ATOM 5117 N N . SER B 1 55 ? 5.495 21.618 83.459 1.00 27.60 41 SER B N 1
ATOM 5118 C CA . SER B 1 55 ? 5.849 22.952 83.939 1.00 28.29 41 SER B CA 1
ATOM 5119 C C . SER B 1 55 ? 6.871 23.632 83.027 1.00 30.42 41 SER B C 1
ATOM 5120 O O . SER B 1 55 ? 6.815 24.854 82.813 1.00 30.42 41 SER B O 1
ATOM 5128 N N . GLN B 1 56 ? 7.814 22.869 82.483 1.00 27.91 42 GLN B N 1
ATOM 5129 C CA . GLN B 1 56 ? 8.788 23.467 81.581 1.00 28.42 42 GLN B CA 1
ATOM 5130 C C . GLN B 1 56 ? 8.134 23.809 80.251 1.00 27.31 42 GLN B C 1
ATOM 5131 O O . GLN B 1 56 ? 8.469 24.824 79.633 1.00 28.21 42 GLN B O 1
ATOM 5145 N N . ASP B 1 57 ? 7.193 22.981 79.807 1.00 25.22 43 ASP B N 1
ATOM 5146 C CA . ASP B 1 57 ? 6.449 23.294 78.591 1.00 22.98 43 ASP B CA 1
ATOM 5147 C C . ASP B 1 57 ? 5.737 24.631 78.723 1.00 22.94 43 ASP B C 1
ATOM 5148 O O . ASP B 1 57 ? 5.704 25.428 77.773 1.00 25.56 43 ASP B O 1
ATOM 5157 N N . GLN B 1 58 ? 5.149 24.895 79.893 1.00 24.98 44 GLN B N 1
ATOM 5158 C CA . GLN B 1 58 ? 4.490 26.178 80.121 1.00 27.37 44 GLN B CA 1
ATOM 5159 C C . GLN B 1 58 ? 5.478 27.329 79.977 1.00 27.88 44 GLN B C 1
ATOM 5160 O O . GLN B 1 58 ? 5.202 28.332 79.302 1.00 29.21 44 GLN B O 1
ATOM 5174 N N . LYS B 1 59 ? 6.634 27.216 80.627 1.00 28.98 45 LYS B N 1
ATOM 5175 C CA . LYS B 1 59 ? 7.633 28.268 80.514 1.00 29.28 45 LYS B CA 1
ATOM 5176 C C . LYS B 1 59 ? 8.106 28.417 79.077 1.00 28.50 45 LYS B C 1
ATOM 5177 O O . LYS B 1 59 ? 8.271 29.543 78.583 1.00 30.79 45 LYS B O 1
ATOM 5196 N N . ASP B 1 60 ? 8.337 27.291 78.388 1.00 27.37 46 ASP B N 1
ATOM 5197 C CA . ASP B 1 60 ? 8.803 27.357 77.007 1.00 25.90 46 ASP B CA 1
ATOM 5198 C C . ASP B 1 60 ? 7.802 28.111 76.150 1.00 25.90 46 ASP B C 1
ATOM 5199 O O . ASP B 1 60 ? 8.177 29.003 75.376 1.00 28.55 46 ASP B O 1
ATOM 5208 N N . PHE B 1 61 ? 6.522 27.748 76.262 1.00 27.46 47 PHE B N 1
ATOM 5209 C CA . PHE B 1 61 ? 5.497 28.365 75.433 1.00 27.94 47 PHE B CA 1
ATOM 5210 C C . PHE B 1 61 ? 5.408 29.859 75.707 1.00 27.75 47 PHE B C 1
ATOM 5211 O O . PHE B 1 61 ? 5.286 30.665 74.778 1.00 29.30 47 PHE B O 1
ATOM 5228 N N . ALA B 1 62 ? 5.489 30.255 76.978 1.00 27.17 48 ALA B N 1
ATOM 5229 C CA . ALA B 1 62 ? 5.390 31.678 77.291 1.00 27.58 48 ALA B CA 1
ATOM 5230 C C . ALA B 1 62 ? 6.578 32.461 76.750 1.00 31.31 48 ALA B C 1
ATOM 5231 O O . ALA B 1 62 ? 6.436 33.632 76.367 1.00 34.35 48 ALA B O 1
ATOM 5238 N N . SER B 1 63 ? 7.765 31.854 76.745 1.00 33.80 49 SER B N 1
ATOM 5239 C CA . SER B 1 63 ? 8.945 32.565 76.263 1.00 35.61 49 SER B CA 1
ATOM 5240 C C . SER B 1 63 ? 8.919 32.779 74.754 1.00 35.67 49 SER B C 1
ATOM 5241 O O . SER B 1 63 ? 9.657 33.631 74.247 1.00 38.87 49 SER B O 1
ATOM 5249 N N . LEU B 1 64 ? 8.098 32.025 74.024 1.00 34.91 50 LEU B N 1
ATOM 5250 C CA . LEU B 1 64 ? 8.044 32.165 72.576 1.00 34.35 50 LEU B CA 1
ATOM 5251 C C . LEU B 1 64 ? 7.342 33.459 72.193 1.00 35.52 50 LEU B C 1
ATOM 5252 O O . LEU B 1 64 ? 6.435 33.928 72.888 1.00 37.45 50 LEU B O 1
ATOM 5268 N N . THR B 1 65 ? 7.769 34.032 71.068 1.00 39.52 51 THR B N 1
ATOM 5269 C CA . THR B 1 65 ? 7.040 35.146 70.479 1.00 40.98 51 THR B CA 1
ATOM 5270 C C . THR B 1 65 ? 5.695 34.637 69.974 1.00 39.62 51 THR B C 1
ATOM 5271 O O . THR B 1 65 ? 5.510 33.440 69.756 1.00 38.37 51 THR B O 1
ATOM 5282 N N . SER B 1 66 ? 4.736 35.551 69.816 1.00 40.04 52 SER B N 1
ATOM 5283 C CA . SER B 1 66 ? 3.430 35.144 69.303 1.00 44.10 52 SER B CA 1
ATOM 5284 C C . SER B 1 66 ? 3.581 34.365 68.005 1.00 49.26 52 SER B C 1
ATOM 5285 O O . SER B 1 66 ? 2.877 33.375 67.777 1.00 51.73 52 SER B O 1
ATOM 5293 N N . GLU B 1 67 ? 4.530 34.778 67.162 1.00 48.93 53 GLU B N 1
ATOM 5294 C CA . GLU B 1 67 ? 4.750 34.158 65.860 1.00 51.59 53 GLU B CA 1
ATOM 5295 C C . GLU B 1 67 ? 5.476 32.823 65.973 1.00 46.76 53 GLU B C 1
ATOM 5296 O O . GLU B 1 67 ? 5.380 31.996 65.063 1.00 45.78 53 GLU B O 1
ATOM 5308 N N . GLU B 1 68 ? 6.190 32.588 67.067 1.00 40.45 54 GLU B N 1
ATOM 5309 C CA . GLU B 1 68 ? 6.725 31.263 67.329 1.00 38.39 54 GLU B CA 1
ATOM 5310 C C . GLU B 1 68 ? 5.677 30.384 67.998 1.00 37.37 54 GLU B C 1
ATOM 5311 O O . GLU B 1 68 ? 5.588 29.185 67.707 1.00 36.43 54 GLU B O 1
ATOM 5323 N N . LYS B 1 69 ? 4.868 30.970 68.884 1.00 37.35 55 LYS B N 1
ATOM 5324 C CA . LYS B 1 69 ? 3.814 30.205 69.546 1.00 39.35 55 LYS B CA 1
ATOM 5325 C C . LYS B 1 69 ? 2.916 29.551 68.518 1.00 42.40 55 LYS B C 1
ATOM 5326 O O . LYS B 1 69 ? 2.524 28.388 68.665 1.00 44.50 55 LYS B O 1
ATOM 5345 N N . ILE B 1 70 ? 2.575 30.300 67.474 1.00 46.59 56 ILE B N 1
ATOM 5346 C CA . ILE B 1 70 ? 1.617 29.839 66.477 1.00 52.85 56 ILE B CA 1
ATOM 5347 C C . ILE B 1 70 ? 2.128 28.592 65.764 1.00 53.39 56 ILE B C 1
ATOM 5348 O O . ILE B 1 70 ? 1.346 27.701 65.402 1.00 50.70 56 ILE B O 1
ATOM 5364 N N . SER B 1 71 ? 3.443 28.507 65.554 1.00 53.51 57 SER B N 1
ATOM 5365 C CA . SER B 1 71 ? 4.015 27.465 64.703 1.00 53.37 57 SER B CA 1
ATOM 5366 C C . SER B 1 71 ? 3.647 26.061 65.163 1.00 47.57 57 SER B C 1
ATOM 5367 O O . SER B 1 71 ? 3.502 25.158 64.331 1.00 45.98 57 SER B O 1
ATOM 5375 N N . ALA B 1 72 ? 3.517 25.850 66.473 1.00 41.27 58 ALA B N 1
ATOM 5376 C CA . ALA B 1 72 ? 3.254 24.525 67.016 1.00 37.83 58 ALA B CA 1
ATOM 5377 C C . ALA B 1 72 ? 1.783 24.134 66.954 1.00 37.60 58 ALA B C 1
ATOM 5378 O O . ALA B 1 72 ? 1.465 22.941 67.007 1.00 37.78 58 ALA B O 1
ATOM 5385 N N . LEU B 1 73 ? 0.890 25.088 66.824 1.00 32.72 59 LEU B N 1
ATOM 5386 C CA . LEU B 1 73 ? -0.519 24.810 67.078 1.00 32.52 59 LEU B CA 1
ATOM 5387 C C . LEU B 1 73 ? -1.194 23.981 65.989 1.00 31.01 59 LEU B C 1
ATOM 5388 O O . LEU B 1 73 ? -2.090 23.188 66.313 1.00 30.49 59 LEU B O 1
ATOM 5404 N N . PRO B 1 74 ? -0.836 24.135 64.706 1.00 29.50 60 PRO B N 1
ATOM 5405 C CA . PRO B 1 74 ? -1.509 23.305 63.691 1.00 30.00 60 PRO B CA 1
ATOM 5406 C C . PRO B 1 74 ? -1.283 21.826 63.901 1.00 29.85 60 PRO B C 1
ATOM 5407 O O . PRO B 1 74 ? -2.213 21.032 63.741 1.00 27.68 60 PRO B O 1
ATOM 5418 N N . LEU B 1 75 ? -0.065 21.433 64.271 1.00 30.73 61 LEU B N 1
ATOM 5419 C CA . LEU B 1 75 ? 0.191 20.026 64.563 1.00 28.71 61 LEU B CA 1
ATOM 5420 C C . LEU B 1 75 ? -0.582 19.567 65.792 1.00 27.35 61 LEU B C 1
ATOM 5421 O O . LEU B 1 75 ? -1.178 18.485 65.787 1.00 27.85 61 LEU B O 1
ATOM 5437 N N . VAL B 1 76 ? -0.597 20.376 66.856 1.00 27.06 62 VAL B N 1
ATOM 5438 C CA . VAL B 1 76 ? -1.323 19.982 68.061 1.00 28.69 62 VAL B CA 1
ATOM 5439 C C . VAL B 1 76 ? -2.821 19.910 67.778 1.00 28.52 62 VAL B C 1
ATOM 5440 O O . VAL B 1 76 ? -3.521 19.011 68.270 1.00 26.04 62 VAL B O 1
ATOM 5453 N N . ALA B 1 77 ? -3.340 20.849 66.977 1.00 26.08 63 ALA B N 1
ATOM 5454 C CA . ALA B 1 77 ? -4.745 20.783 66.575 1.00 25.31 63 ALA B CA 1
ATOM 5455 C C . ALA B 1 77 ? -5.040 19.481 65.841 1.00 24.05 63 ALA B C 1
ATOM 5456 O O . ALA B 1 77 ? -6.097 18.877 66.035 1.00 24.87 63 ALA B O 1
ATOM 5463 N N . GLY B 1 78 ? -4.114 19.034 64.991 1.00 23.65 64 GLY B N 1
ATOM 5464 C CA . GLY B 1 78 ? -4.338 17.789 64.261 1.00 24.62 64 GLY B CA 1
ATOM 5465 C C . GLY B 1 78 ? -4.360 16.578 65.174 1.00 25.33 64 GLY B C 1
ATOM 5466 O O . GLY B 1 78 ? -5.187 15.672 65.018 1.00 25.06 64 GLY B O 1
ATOM 5470 N N . PHE B 1 79 ? -3.451 16.545 66.145 1.00 25.09 65 PHE B N 1
ATOM 5471 C CA . PHE B 1 79 ? -3.386 15.408 67.058 1.00 24.53 65 PHE B CA 1
ATOM 5472 C C . PHE B 1 79 ? -4.541 15.395 68.042 1.00 23.50 65 PHE B C 1
ATOM 5473 O O . PHE B 1 79 ? -5.125 14.338 68.284 1.00 22.59 65 PHE B O 1
ATOM 5490 N N . SER B 1 80 ? -4.909 16.544 68.615 1.00 21.27 66 SER B N 1
ATOM 5491 C CA . SER B 1 80 ? -5.995 16.518 69.595 1.00 21.51 66 SER B CA 1
ATOM 5492 C C . SER B 1 80 ? -7.287 15.994 68.971 1.00 21.93 66 SER B C 1
ATOM 5493 O O . SER B 1 80 ? -7.963 15.130 69.545 1.00 23.84 66 SER B O 1
ATOM 5501 N N . ALA B 1 81 ? -7.646 16.505 67.789 1.00 24.21 67 ALA B N 1
ATOM 5502 C CA . ALA B 1 81 ? -8.867 16.041 67.138 1.00 24.38 67 ALA B CA 1
ATOM 5503 C C . ALA B 1 81 ? -8.725 14.592 66.700 1.00 23.88 67 ALA B C 1
ATOM 5504 O O . ALA B 1 81 ? -9.671 13.802 66.814 1.00 23.99 67 ALA B O 1
ATOM 5511 N N . GLY B 1 82 ? -7.543 14.225 66.207 1.00 22.18 68 GLY B N 1
ATOM 5512 C CA . GLY B 1 82 ? -7.327 12.859 65.781 1.00 21.93 68 GLY B CA 1
ATOM 5513 C C . GLY B 1 82 ? -7.498 11.865 66.910 1.00 23.12 68 GLY B C 1
ATOM 5514 O O . GLY B 1 82 ? -8.135 10.822 66.747 1.00 22.21 68 GLY B O 1
ATOM 5518 N N . GLU B 1 83 ? -6.910 12.172 68.072 1.00 21.79 69 GLU B N 1
ATOM 5519 C CA . GLU B 1 83 ? -7.000 11.259 69.211 1.00 19.93 69 GLU B CA 1
ATOM 5520 C C . GLU B 1 83 ? -8.428 11.171 69.734 1.00 20.44 69 GLU B C 1
ATOM 5521 O O . GLU B 1 83 ? -8.895 10.094 70.124 1.00 21.36 69 GLU B O 1
ATOM 5533 N N . GLU B 1 84 ? -9.143 12.296 69.757 1.00 20.86 70 GLU B N 1
ATOM 5534 C CA . GLU B 1 84 ? -10.532 12.262 70.184 1.00 20.74 70 GLU B CA 1
ATOM 5535 C C . GLU B 1 84 ? -11.359 11.429 69.211 1.00 20.52 70 GLU B C 1
ATOM 5536 O O . GLU B 1 84 ? -12.183 10.604 69.631 1.00 22.84 70 GLU B O 1
ATOM 5548 N N . ALA B 1 85 ? -11.130 11.612 67.902 1.00 22.42 71 ALA B N 1
ATOM 5549 C CA . ALA B 1 85 ? -11.840 10.834 66.893 1.00 23.01 71 ALA B CA 1
ATOM 5550 C C . ALA B 1 85 ? -11.609 9.340 67.079 1.00 22.78 71 ALA B C 1
ATOM 5551 O O . ALA B 1 85 ? -12.562 8.564 67.063 1.00 23.16 71 ALA B O 1
ATOM 5558 N N . VAL B 1 86 ? -10.349 8.917 67.294 1.00 22.95 72 VAL B N 1
ATOM 5559 C CA . VAL B 1 86 ? -10.096 7.476 67.356 1.00 22.00 72 VAL B CA 1
ATOM 5560 C C . VAL B 1 86 ? -10.624 6.899 68.654 1.00 22.76 72 VAL B C 1
ATOM 5561 O O . VAL B 1 86 ? -11.001 5.718 68.700 1.00 24.40 72 VAL B O 1
ATOM 5574 N N . THR B 1 87 ? -10.665 7.706 69.724 1.00 22.61 73 THR B N 1
ATOM 5575 C CA . THR B 1 87 ? -11.283 7.254 70.968 1.00 24.11 73 THR B CA 1
ATOM 5576 C C . THR B 1 87 ? -12.736 6.856 70.726 1.00 23.90 73 THR B C 1
ATOM 5577 O O . THR B 1 87 ? -13.184 5.780 71.146 1.00 25.62 73 THR B O 1
ATOM 5588 N N . LEU B 1 88 ? -13.492 7.714 70.046 1.00 23.25 74 LEU B N 1
ATOM 5589 C CA . LEU B 1 88 ? -14.897 7.433 69.807 1.00 24.49 74 LEU B CA 1
ATOM 5590 C C . LEU B 1 88 ? -15.077 6.377 68.714 1.00 25.21 74 LEU B C 1
ATOM 5591 O O . LEU B 1 88 ? -15.976 5.533 68.803 1.00 26.94 74 LEU B O 1
ATOM 5607 N N . ASP B 1 89 ? -14.236 6.408 67.684 1.00 23.44 75 ASP B N 1
ATOM 5608 C CA . ASP B 1 89 ? -14.539 5.700 66.453 1.00 22.87 75 ASP B CA 1
ATOM 5609 C C . ASP B 1 89 ? -14.032 4.261 66.447 1.00 21.92 75 ASP B C 1
ATOM 5610 O O . ASP B 1 89 ? -14.340 3.513 65.510 1.00 21.98 75 ASP B O 1
ATOM 5619 N N . ILE B 1 90 ? -13.315 3.833 67.491 1.00 21.28 76 ILE B N 1
ATOM 5620 C CA . ILE B 1 90 ? -12.958 2.418 67.596 1.00 22.59 76 ILE B CA 1
ATOM 5621 C C . ILE B 1 90 ? -14.112 1.581 68.122 1.00 19.01 76 ILE B C 1
ATOM 5622 O O . ILE B 1 90 ? -14.133 0.362 67.897 1.00 20.23 76 ILE B O 1
ATOM 5638 N N . LEU B 1 91 ? -15.097 2.209 68.777 1.00 20.19 77 LEU B N 1
ATOM 5639 C CA . LEU B 1 91 ? -16.184 1.445 69.380 1.00 21.74 77 LEU B CA 1
ATOM 5640 C C . LEU B 1 91 ? -16.928 0.566 68.382 1.00 21.15 77 LEU B C 1
ATOM 5641 O O . LEU B 1 91 ? -17.252 -0.579 68.744 1.00 19.93 77 LEU B O 1
ATOM 5657 N N . PRO B 1 92 ? -17.210 0.991 67.142 1.00 19.65 78 PRO B N 1
ATOM 5658 C CA . PRO B 1 92 ? -17.914 0.071 66.244 1.00 20.69 78 PRO B CA 1
ATOM 5659 C C . PRO B 1 92 ? -17.097 -1.138 65.855 1.00 19.68 78 PRO B C 1
ATOM 5660 O O . PRO B 1 92 ? -17.681 -2.198 65.606 1.00 20.55 78 PRO B O 1
ATOM 5671 N N . MET B 1 93 ? -15.774 -1.005 65.749 1.00 20.16 79 MET B N 1
ATOM 5672 C CA . MET B 1 93 ? -14.933 -2.164 65.471 1.00 20.86 79 MET B CA 1
ATOM 5673 C C . MET B 1 93 ? -15.000 -3.159 66.620 1.00 19.39 79 MET B C 1
ATOM 5674 O O . MET B 1 93 ? -15.102 -4.373 66.402 1.00 19.90 79 MET B O 1
ATOM 5688 N N . ALA B 1 94 ? -14.911 -2.665 67.858 1.00 19.02 80 ALA B N 1
ATOM 5689 C CA . ALA B 1 94 ? -15.011 -3.563 68.998 1.00 19.02 80 ALA B CA 1
ATOM 5690 C C . ALA B 1 94 ? -16.339 -4.296 68.986 1.00 19.91 80 ALA B C 1
ATOM 5691 O O . ALA B 1 94 ? -16.395 -5.503 69.249 1.00 20.67 80 ALA B O 1
ATOM 5698 N N . HIS B 1 95 ? -17.425 -3.570 68.701 1.00 20.71 81 HIS B N 1
ATOM 5699 C CA . HIS B 1 95 ? -18.749 -4.187 68.616 1.00 22.38 81 HIS B CA 1
ATOM 5700 C C . HIS B 1 95 ? -18.796 -5.253 67.534 1.00 21.28 81 HIS B C 1
ATOM 5701 O O . HIS B 1 95 ? -19.294 -6.359 67.755 1.00 21.28 81 HIS B O 1
ATOM 5715 N N . ALA B 1 96 ? -18.295 -4.927 66.345 1.00 21.07 82 ALA B N 1
ATOM 5716 C CA . ALA B 1 96 ? -18.392 -5.859 65.230 1.00 22.87 82 ALA B CA 1
ATOM 5717 C C . ALA B 1 96 ? -17.611 -7.134 65.520 1.00 22.02 82 ALA B C 1
ATOM 5718 O O . ALA B 1 96 ? -18.089 -8.242 65.246 1.00 23.09 82 ALA B O 1
ATOM 5725 N N . LEU B 1 97 ? -16.413 -7.007 66.099 1.00 19.01 83 LEU B N 1
ATOM 5726 C CA . LEU B 1 97 ? -15.641 -8.210 66.377 1.00 21.74 83 LEU B CA 1
ATOM 5727 C C . LEU B 1 97 ? -16.257 -8.972 67.538 1.00 20.67 83 LEU B C 1
ATOM 5728 O O . LEU B 1 97 ? -16.267 -10.209 67.534 1.00 21.67 83 LEU B O 1
ATOM 5744 N N . ALA B 1 98 ? -16.813 -8.257 68.516 1.00 21.17 84 ALA B N 1
ATOM 5745 C CA . ALA B 1 98 ? -17.516 -8.932 69.596 1.00 21.82 84 ALA B CA 1
ATOM 5746 C C . ALA B 1 98 ? -18.674 -9.764 69.070 1.00 23.26 84 ALA B C 1
ATOM 5747 O O . ALA B 1 98 ? -18.861 -10.918 69.478 1.00 25.22 84 ALA B O 1
ATOM 5754 N N . ARG B 1 99 ? -19.473 -9.180 68.180 1.00 23.74 85 ARG B N 1
ATOM 5755 C CA . ARG B 1 99 ? -20.625 -9.877 67.629 1.00 24.22 85 ARG B CA 1
ATOM 5756 C C . ARG B 1 99 ? -20.195 -11.097 66.821 1.00 24.99 85 ARG B C 1
ATOM 5757 O O . ARG B 1 99 ? -20.930 -12.094 66.758 1.00 27.68 85 ARG B O 1
ATOM 5778 N N . GLN B 1 100 ? -18.993 -11.053 66.233 1.00 24.04 86 GLN B N 1
ATOM 5779 C CA . GLN B 1 100 ? -18.407 -12.200 65.546 1.00 23.21 86 GLN B CA 1
ATOM 5780 C C . GLN B 1 100 ? -17.794 -13.232 66.494 1.00 23.21 86 GLN B C 1
ATOM 5781 O O . GLN B 1 100 ? -17.288 -14.254 66.026 1.00 26.02 86 GLN B O 1
ATOM 5795 N N . GLY B 1 101 ? -17.824 -13.006 67.805 1.00 21.75 87 GLY B N 1
ATOM 5796 C CA . GLY B 1 101 ? -17.287 -13.978 68.726 1.00 24.15 87 GLY B CA 1
ATOM 5797 C C . GLY B 1 101 ? -15.788 -13.936 68.865 1.00 22.09 87 GLY B C 1
ATOM 5798 O O . GLY B 1 101 ? -15.189 -14.890 69.385 1.00 23.20 87 GLY B O 1
ATOM 5802 N N . ARG B 1 102 ? -15.154 -12.858 68.423 1.00 20.48 88 ARG B N 1
ATOM 5803 C CA . ARG B 1 102 ? -13.701 -12.764 68.417 1.00 20.57 88 ARG B CA 1
ATOM 5804 C C . ARG B 1 102 ? -13.242 -12.159 69.752 1.00 20.35 88 ARG B C 1
ATOM 5805 O O . ARG B 1 102 ? -12.832 -10.997 69.862 1.00 20.45 88 ARG B O 1
ATOM 5826 N N . LEU B 1 103 ? -13.310 -13.000 70.793 1.00 20.14 89 LEU B N 1
ATOM 5827 C CA . LEU B 1 103 ? -13.141 -12.516 72.165 1.00 20.84 89 LEU B CA 1
ATOM 5828 C C . LEU B 1 103 ? -11.746 -11.957 72.391 1.00 18.82 89 LEU B C 1
ATOM 5829 O O . LEU B 1 103 ? -11.588 -10.935 73.069 1.00 20.14 89 LEU B O 1
ATOM 5845 N N . GLU B 1 104 ? -10.723 -12.613 71.861 1.00 21.57 90 GLU B N 1
ATOM 5846 C CA . GLU B 1 104 ? -9.359 -12.142 72.099 1.00 19.23 90 GLU B CA 1
ATOM 5847 C C . GLU B 1 104 ? -9.129 -10.782 71.438 1.00 17.43 90 GLU B C 1
ATOM 5848 O O . GLU B 1 104 ? -8.435 -9.919 71.993 1.00 19.69 90 GLU B O 1
ATOM 5860 N N . ASP B 1 105 ? -9.728 -10.560 70.259 1.00 19.99 91 ASP B N 1
ATOM 5861 C CA . ASP B 1 105 ? -9.675 -9.244 69.638 1.00 19.79 91 ASP B CA 1
ATOM 5862 C C . ASP B 1 105 ? -10.299 -8.205 70.551 1.00 19.55 91 ASP B C 1
ATOM 5863 O O . ASP B 1 105 ? -9.761 -7.102 70.716 1.00 18.82 91 ASP B O 1
ATOM 5872 N N . VAL B 1 106 ? -11.456 -8.535 71.138 1.00 19.92 92 VAL B N 1
ATOM 5873 C CA . VAL B 1 106 ? -12.135 -7.606 72.030 1.00 18.42 92 VAL B CA 1
ATOM 5874 C C . VAL B 1 106 ? -11.256 -7.286 73.233 1.00 18.13 92 VAL B C 1
ATOM 5875 O O . VAL B 1 106 ? -11.148 -6.128 73.650 1.00 19.34 92 VAL B O 1
ATOM 5888 N N . LEU B 1 107 ? -10.663 -8.312 73.851 1.00 18.88 93 LEU B N 1
ATOM 5889 C CA . LEU B 1 107 ? -9.797 -8.043 75.004 1.00 20.13 93 LEU B CA 1
ATOM 5890 C C . LEU B 1 107 ? -8.715 -7.054 74.614 1.00 19.03 93 LEU B C 1
ATOM 5891 O O . LEU B 1 107 ? -8.472 -6.060 75.319 1.00 18.32 93 LEU B O 1
ATOM 5907 N N . PHE B 1 108 ? -8.028 -7.327 73.501 1.00 19.63 94 PHE B N 1
ATOM 5908 C CA . PHE B 1 108 ? -7.008 -6.395 73.030 1.00 19.24 94 PHE B CA 1
ATOM 5909 C C . PHE B 1 108 ? -7.580 -5.008 72.807 1.00 17.22 94 PHE B C 1
ATOM 5910 O O . PHE B 1 108 ? -6.977 -4.002 73.202 1.00 19.34 94 PHE B O 1
ATOM 5927 N N . LEU B 1 109 ? -8.745 -4.921 72.179 1.00 16.90 95 LEU B N 1
ATOM 5928 C CA . LEU B 1 109 ? -9.305 -3.613 71.889 1.00 17.99 95 LEU B CA 1
ATOM 5929 C C . LEU B 1 109 ? -9.657 -2.813 73.122 1.00 18.66 95 LEU B C 1
ATOM 5930 O O . LEU B 1 109 ? -9.674 -1.584 73.032 1.00 19.54 95 LEU B O 1
ATOM 5946 N N . THR B 1 110 ? -9.871 -3.450 74.275 1.00 17.43 96 THR B N 1
ATOM 5947 C CA . THR B 1 110 ? -10.020 -2.659 75.497 1.00 17.73 96 THR B CA 1
ATOM 5948 C C . THR B 1 110 ? -8.745 -1.885 75.792 1.00 16.45 96 THR B C 1
ATOM 5949 O O . THR B 1 110 ? -8.813 -0.754 76.312 1.00 18.57 96 THR B O 1
ATOM 5960 N N . THR B 1 111 ? -7.581 -2.453 75.464 1.00 19.21 97 THR B N 1
ATOM 5961 C CA . THR B 1 111 ? -6.346 -1.709 75.702 1.00 18.66 97 THR B CA 1
ATOM 5962 C C . THR B 1 111 ? -6.160 -0.621 74.652 1.00 19.59 97 THR B C 1
ATOM 5963 O O . THR B 1 111 ? -5.639 0.467 74.957 1.00 20.01 97 THR B O 1
ATOM 5974 N N . PHE B 1 112 ? -6.579 -0.909 73.407 1.00 18.46 98 PHE B N 1
ATOM 5975 C CA . PHE B 1 112 ? -6.561 0.090 72.345 1.00 18.37 98 PHE B CA 1
ATOM 5976 C C . PHE B 1 112 ? -7.377 1.300 72.766 1.00 18.31 98 PHE B C 1
ATOM 5977 O O . PHE B 1 112 ? -6.908 2.448 72.720 1.00 18.85 98 PHE B O 1
ATOM 5994 N N . MET B 1 113 ? -8.586 1.060 73.241 1.00 19.81 99 MET B N 1
ATOM 5995 C CA A MET B 1 113 ? -9.451 2.172 73.603 0.56 20.64 99 MET B CA 1
ATOM 5996 C CA B MET B 1 113 ? -9.437 2.188 73.583 0.44 22.55 99 MET B CA 1
ATOM 5997 C C . MET B 1 113 ? -8.899 2.954 74.786 1.00 18.66 99 MET B C 1
ATOM 5998 O O . MET B 1 113 ? -8.927 4.195 74.799 1.00 19.11 99 MET B O 1
ATOM 6023 N N . HIS B 1 114 ? -8.395 2.249 75.796 1.00 18.74 100 HIS B N 1
ATOM 6024 C CA . HIS B 1 114 ? -7.879 2.974 76.945 1.00 19.33 100 HIS B CA 1
ATOM 6025 C C . HIS B 1 114 ? -6.601 3.726 76.590 1.00 18.84 100 HIS B C 1
ATOM 6026 O O . HIS B 1 114 ? -6.346 4.810 77.140 1.00 20.31 100 HIS B O 1
ATOM 6040 N N . ASP B 1 115 ? -5.786 3.179 75.670 1.00 18.57 101 ASP B N 1
ATOM 6041 C CA . ASP B 1 115 ? -4.664 3.942 75.122 1.00 17.62 101 ASP B CA 1
ATOM 6042 C C . ASP B 1 115 ? -5.151 5.253 74.520 1.00 20.43 101 ASP B C 1
ATOM 6043 O O . ASP B 1 115 ? -4.611 6.320 74.796 1.00 19.64 101 ASP B O 1
ATOM 6052 N N . GLU B 1 116 ? -6.178 5.194 73.667 1.00 18.88 102 GLU B N 1
ATOM 6053 C CA . GLU B 1 116 ? -6.615 6.425 73.009 1.00 19.34 102 GLU B CA 1
ATOM 6054 C C . GLU B 1 116 ? -7.117 7.446 74.013 1.00 17.51 102 GLU B C 1
ATOM 6055 O O . GLU B 1 116 ? -6.922 8.654 73.830 1.00 18.27 102 GLU B O 1
ATOM 6067 N N . ALA B 1 117 ? -7.795 6.991 75.065 1.00 18.61 103 ALA B N 1
ATOM 6068 C CA . ALA B 1 117 ? -8.205 7.905 76.135 1.00 18.16 103 ALA B CA 1
ATOM 6069 C C . ALA B 1 117 ? -6.999 8.642 76.699 1.00 16.66 103 ALA B C 1
ATOM 6070 O O . ALA B 1 117 ? -7.043 9.859 76.928 1.00 18.29 103 ALA B O 1
ATOM 6077 N N . LYS B 1 118 ? -5.930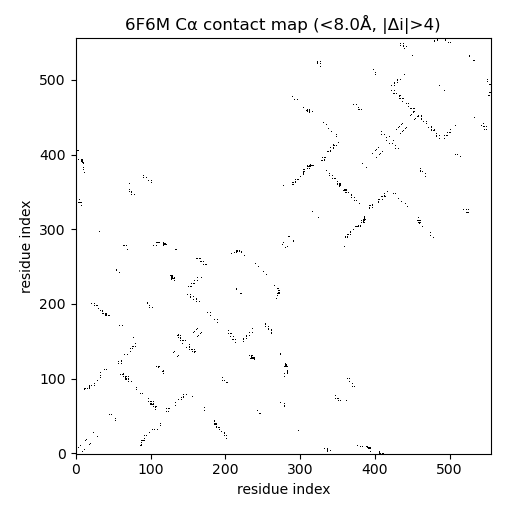 7.911 76.977 1.00 18.51 104 LYS B N 1
ATOM 6078 C CA . LYS B 1 118 ? -4.725 8.563 77.479 1.00 20.24 104 LYS B CA 1
ATOM 6079 C C . LYS B 1 118 ? -4.158 9.542 76.467 1.00 18.26 104 LYS B C 1
ATOM 6080 O O . LYS B 1 118 ? -3.651 10.597 76.856 1.00 18.82 104 LYS B O 1
ATOM 6099 N N . HIS B 1 119 ? -4.269 9.233 75.163 1.00 19.14 105 HIS B N 1
ATOM 6100 C CA . HIS B 1 119 ? -3.708 10.130 74.156 1.00 19.44 105 HIS B CA 1
ATOM 6101 C C . HIS B 1 119 ? -4.490 11.436 74.067 1.00 18.42 105 HIS B C 1
ATOM 6102 O O . HIS B 1 119 ? -3.887 12.524 74.002 1.00 19.02 105 HIS B O 1
ATOM 6116 N N . VAL B 1 120 ? -5.825 11.348 74.082 1.00 20.21 106 VAL B N 1
ATOM 6117 C CA . VAL B 1 120 ? -6.685 12.534 74.127 1.00 20.45 106 VAL B CA 1
ATOM 6118 C C . VAL B 1 120 ? -6.355 13.357 75.355 1.00 18.05 106 VAL B C 1
ATOM 6119 O O . VAL B 1 120 ? -6.233 14.585 75.293 1.00 19.93 106 VAL B O 1
ATOM 6132 N N . GLU B 1 121 ? -6.239 12.678 76.486 1.00 18.72 107 GLU B N 1
ATOM 6133 C CA . GLU B 1 121 ? -5.967 13.350 77.743 1.00 20.22 107 GLU B CA 1
ATOM 6134 C C . GLU B 1 121 ? -4.635 14.072 77.676 1.00 19.31 107 GLU B C 1
ATOM 6135 O O . GLU B 1 121 ? -4.519 15.229 78.095 1.00 21.19 107 GLU B O 1
ATOM 6147 N N . MET B 1 122 ? -3.621 13.403 77.134 1.00 20.10 108 MET B N 1
ATOM 6148 C CA . MET B 1 122 ? -2.273 13.961 77.113 1.00 18.97 108 MET B CA 1
ATOM 6149 C C . MET B 1 122 ? -2.237 15.291 76.375 1.00 18.45 108 MET B C 1
ATOM 6150 O O . MET B 1 122 ? -1.748 16.295 76.914 1.00 19.74 108 MET B O 1
ATOM 6164 N N . PHE B 1 123 ? -2.773 15.337 75.144 1.00 18.52 109 PHE B N 1
ATOM 6165 C CA . PHE B 1 123 ? -2.715 16.584 74.395 1.00 18.71 109 PHE B CA 1
ATOM 6166 C C . PHE B 1 123 ? -3.582 17.653 75.037 1.00 19.17 109 PHE B C 1
ATOM 6167 O O . PHE B 1 123 ? -3.229 18.840 75.005 1.00 20.34 109 PHE B O 1
ATOM 6184 N N . SER B 1 124 ? -4.695 17.261 75.662 1.00 18.72 110 SER B N 1
ATOM 6185 C CA . SER B 1 124 ? -5.551 18.242 76.311 1.00 19.07 110 SER B CA 1
ATOM 6186 C C . SER B 1 124 ? -4.871 18.825 77.552 1.00 22.13 110 SER B C 1
ATOM 6187 O O . SER B 1 124 ? -4.952 20.037 77.803 1.00 22.00 110 SER B O 1
ATOM 6195 N N . ARG B 1 125 ? -4.154 17.986 78.301 1.00 19.99 111 ARG B N 1
ATOM 6196 C CA . ARG B 1 125 ? -3.383 18.479 79.442 1.00 19.87 111 ARG B CA 1
ATOM 6197 C C . ARG B 1 125 ? -2.305 19.442 78.990 1.00 21.54 111 ARG B C 1
ATOM 6198 O O . ARG B 1 125 ? -2.034 20.444 79.668 1.00 21.12 111 ARG B O 1
ATOM 6219 N N . TRP B 1 126 ? -1.654 19.153 77.855 1.00 20.28 112 TRP B N 1
ATOM 6220 C CA . TRP B 1 126 ? -0.639 20.069 77.342 1.00 20.75 112 TRP B CA 1
ATOM 6221 C C . TRP B 1 126 ? -1.257 21.414 76.998 1.00 20.59 112 TRP B C 1
ATOM 6222 O O . TRP B 1 126 ? -0.754 22.464 77.407 1.00 20.76 112 TRP B O 1
ATOM 6243 N N . GLN B 1 127 ? -2.368 21.405 76.263 1.00 19.60 113 GLN B N 1
ATOM 6244 C CA . GLN B 1 127 ? -3.029 22.653 75.913 1.00 19.33 113 GLN B CA 1
ATOM 6245 C C . GLN B 1 127 ? -3.404 23.443 77.150 1.00 21.33 113 GLN B C 1
ATOM 6246 O O . GLN B 1 127 ? -3.200 24.661 77.210 1.00 21.74 113 GLN B O 1
ATOM 6260 N N . GLN B 1 128 ? -3.943 22.759 78.155 1.00 20.22 114 GLN B N 1
ATOM 6261 C CA . GLN B 1 128 ? -4.316 23.438 79.387 1.00 21.80 114 GLN B CA 1
ATOM 6262 C C . GLN B 1 128 ? -3.086 24.030 80.056 1.00 22.10 114 GLN B C 1
ATOM 6263 O O . GLN B 1 128 ? -3.096 25.191 80.469 1.00 22.71 114 GLN B O 1
ATOM 6277 N N . ALA B 1 129 ? -2.014 23.238 80.171 1.00 21.51 115 ALA B N 1
ATOM 6278 C CA . ALA B 1 129 ? -0.821 23.682 80.895 1.00 22.72 115 ALA B CA 1
ATOM 6279 C C . ALA B 1 129 ? -0.177 24.911 80.263 1.00 24.29 115 ALA B C 1
ATOM 6280 O O . ALA B 1 129 ? 0.295 25.804 80.973 1.00 25.95 115 ALA B O 1
ATOM 6287 N N . VAL B 1 130 ? -0.137 24.980 78.933 1.00 21.82 116 VAL B N 1
ATOM 6288 C CA . VAL B 1 130 ? 0.570 26.059 78.250 1.00 23.28 116 VAL B CA 1
ATOM 6289 C C . VAL B 1 130 ? -0.302 27.286 78.044 1.00 24.51 116 VAL B C 1
ATOM 6290 O O . VAL B 1 130 ? 0.219 28.331 77.610 1.00 28.03 116 VAL B O 1
ATOM 6303 N N . GLY B 1 131 ? -1.593 27.207 78.372 1.00 25.41 117 GLY B N 1
ATOM 6304 C CA . GLY B 1 131 ? -2.454 28.365 78.356 1.00 25.33 117 GLY B CA 1
ATOM 6305 C C . GLY B 1 131 ? -3.237 28.584 77.085 1.00 25.08 117 GLY B C 1
ATOM 6306 O O . GLY B 1 131 ? -3.652 29.717 76.834 1.00 30.25 117 GLY B O 1
ATOM 6310 N N . ILE B 1 132 ? -3.496 27.529 76.309 1.00 25.21 118 ILE B N 1
ATOM 6311 C CA . ILE B 1 132 ? -4.285 27.617 75.087 1.00 26.70 118 ILE B CA 1
ATOM 6312 C C . ILE B 1 132 ? -5.545 26.772 75.152 1.00 24.95 118 ILE B C 1
ATOM 6313 O O . ILE B 1 132 ? -6.220 26.576 74.132 1.00 24.29 118 ILE B O 1
ATOM 6329 N N . GLY B 1 133 ? -5.880 26.246 76.327 1.00 26.13 119 GLY B N 1
ATOM 6330 C CA . GLY B 1 133 ? -7.079 25.438 76.444 1.00 27.07 119 GLY B CA 1
ATOM 6331 C C . GLY B 1 133 ? -8.303 26.163 75.952 1.00 26.58 119 GLY B C 1
ATOM 6332 O O . GLY B 1 133 ? -9.207 25.545 75.363 1.00 26.08 119 GLY B O 1
ATOM 6336 N N . GLN B 1 134 ? -8.335 27.482 76.151 1.00 25.93 120 GLN B N 1
ATOM 6337 C CA . GLN B 1 134 ? -9.470 28.322 75.807 1.00 28.04 120 GLN B CA 1
ATOM 6338 C C . GLN B 1 134 ? -9.488 28.730 74.335 1.00 27.97 120 GLN B C 1
ATOM 6339 O O . GLN B 1 134 ? -10.474 29.313 73.895 1.00 31.59 120 GLN B O 1
ATOM 6353 N N . MET B 1 135 ? -8.445 28.404 73.566 1.00 27.18 121 MET B N 1
ATOM 6354 C CA . MET B 1 135 ? -8.347 28.792 72.164 1.00 28.63 121 MET B CA 1
ATOM 6355 C C . MET B 1 135 ? -8.945 27.702 71.278 1.00 27.36 121 MET B C 1
ATOM 6356 O O . MET B 1 135 ? -8.650 26.522 71.459 1.00 28.75 121 MET B O 1
ATOM 6370 N N . ASP B 1 136 ? -9.784 28.097 70.322 1.00 28.67 122 ASP B N 1
ATOM 6371 C CA . ASP B 1 136 ? -10.414 27.134 69.412 1.00 30.21 122 ASP B CA 1
ATOM 6372 C C . ASP B 1 136 ? -9.440 26.815 68.285 1.00 29.45 122 ASP B C 1
ATOM 6373 O O . ASP B 1 136 ? -9.220 27.641 67.393 1.00 33.26 122 ASP B O 1
ATOM 6382 N N . LEU B 1 137 ? -8.863 25.616 68.310 1.00 26.19 123 LEU B N 1
ATOM 6383 C CA . LEU B 1 137 ? -7.829 25.244 67.353 1.00 29.05 123 LEU B CA 1
ATOM 6384 C C . LEU B 1 137 ? -8.391 24.642 66.073 1.00 27.93 123 LEU B C 1
ATOM 6385 O O . LEU B 1 137 ? -7.611 24.158 65.245 1.00 29.17 123 LEU B O 1
ATOM 6401 N N . SER B 1 138 ? -9.721 24.661 65.901 1.00 30.73 124 SER B N 1
ATOM 6402 C CA . SER B 1 138 ? -10.365 24.111 64.714 1.00 31.02 124 SER B CA 1
ATOM 6403 C C . SER B 1 138 ? -9.935 24.838 63.460 1.00 29.41 124 SER B C 1
ATOM 6404 O O . SER B 1 138 ? -10.082 24.307 62.353 1.00 28.76 124 SER B O 1
ATOM 6412 N N . VAL B 1 139 ? -9.472 26.074 63.605 1.00 31.09 125 VAL B N 1
ATOM 6413 C CA . VAL B 1 139 ? -9.078 26.864 62.453 1.00 32.67 125 VAL B CA 1
ATOM 6414 C C . VAL B 1 139 ? -7.939 26.222 61.663 1.00 33.24 125 VAL B C 1
ATOM 6415 O O . VAL B 1 139 ? -7.715 26.593 60.506 1.00 34.52 125 VAL B O 1
ATOM 6428 N N . PHE B 1 140 ? -7.220 25.262 62.250 1.00 30.19 126 PHE B N 1
ATOM 6429 C CA . PHE B 1 140 ? -6.112 24.584 61.581 1.00 30.56 126 PHE B CA 1
ATOM 6430 C C . PHE B 1 140 ? -6.503 23.238 60.989 1.00 29.93 126 PHE B C 1
ATOM 6431 O O . PHE B 1 140 ? -5.624 22.453 60.621 1.00 30.22 126 PHE B O 1
ATOM 6448 N N . HIS B 1 141 ? -7.789 22.950 60.892 1.00 30.58 127 HIS B N 1
ATOM 6449 C CA . HIS B 1 141 ? -8.277 21.801 60.137 1.00 27.66 127 HIS B CA 1
ATOM 6450 C C . HIS B 1 141 ? -8.778 22.303 58.789 1.00 29.05 127 HIS B C 1
ATOM 6451 O O . HIS B 1 141 ? -9.802 22.990 58.722 1.00 33.09 127 HIS B O 1
ATOM 6465 N N . ASN B 1 142 ? -8.067 21.952 57.724 1.00 27.51 128 ASN B N 1
ATOM 6466 C CA . ASN B 1 142 ? -8.522 22.316 56.390 1.00 28.36 128 ASN B CA 1
ATOM 6467 C C . ASN B 1 142 ? -9.512 21.281 55.842 1.00 27.73 128 ASN B C 1
ATOM 6468 O O . ASN B 1 142 ? -9.892 20.312 56.508 1.00 27.83 128 ASN B O 1
ATOM 6479 N N . ASP B 1 143 ? -9.921 21.478 54.590 1.00 30.13 129 ASP B N 1
ATOM 6480 C CA . ASP B 1 143 ? -10.926 20.594 54.002 1.00 32.30 129 ASP B CA 1
ATOM 6481 C C . ASP B 1 143 ? -10.449 19.145 53.949 1.00 30.28 129 ASP B C 1
ATOM 6482 O O . ASP B 1 143 ? -11.222 18.223 54.230 1.00 29.52 129 ASP B O 1
ATOM 6491 N N . HIS B 1 144 ? -9.178 18.923 53.606 1.00 29.60 130 HIS B N 1
ATOM 6492 C CA . HIS B 1 144 ? -8.654 17.564 53.527 1.00 28.83 130 HIS B CA 1
ATOM 6493 C C . HIS B 1 144 ? -8.649 16.898 54.890 1.00 26.88 130 HIS B C 1
ATOM 6494 O O . HIS B 1 144 ? -9.026 15.727 55.010 1.00 26.42 130 HIS B O 1
ATOM 6508 N N . TYR B 1 145 ? -8.207 17.622 55.925 1.00 25.84 131 TYR B N 1
ATOM 6509 C CA . TYR B 1 145 ? -8.287 17.094 57.281 1.00 25.18 131 TYR B CA 1
ATOM 6510 C C . TYR B 1 145 ? -9.715 16.688 57.626 1.00 25.93 131 TYR B C 1
ATOM 6511 O O . TYR B 1 145 ? -9.954 15.593 58.153 1.00 25.09 131 TYR B O 1
ATOM 6529 N N . LYS B 1 146 ? -10.684 17.553 57.322 1.00 26.61 132 LYS B N 1
ATOM 6530 C CA . LYS B 1 146 ? -12.067 17.262 57.680 1.00 27.29 132 LYS B CA 1
ATOM 6531 C C . LYS B 1 146 ? -12.589 16.048 56.917 1.00 28.40 132 LYS B C 1
ATOM 6532 O O . LYS B 1 146 ? -13.325 15.224 57.480 1.00 27.77 132 LYS B O 1
ATOM 6551 N N . ARG B 1 147 ? -12.219 15.897 55.637 1.00 27.12 133 ARG B N 1
ATOM 6552 C CA . ARG B 1 147 ? -12.719 14.731 54.914 1.00 27.70 133 ARG B CA 1
ATOM 6553 C C . ARG B 1 147 ? -12.224 13.437 55.537 1.00 26.40 133 ARG B C 1
ATOM 6554 O O . ARG B 1 147 ? -12.940 12.435 55.515 1.00 29.51 133 ARG B O 1
ATOM 6575 N N . ILE B 1 148 ? -11.027 13.436 56.125 1.00 25.87 134 ILE B N 1
ATOM 6576 C CA . ILE B 1 148 ? -10.550 12.231 56.791 1.00 23.67 134 ILE B CA 1
ATOM 6577 C C . ILE B 1 148 ? -11.207 12.075 58.158 1.00 25.42 134 ILE B C 1
ATOM 6578 O O . ILE B 1 148 ? -11.855 11.063 58.446 1.00 26.64 134 ILE B O 1
ATOM 6594 N N . PHE B 1 149 ? -11.060 13.078 59.015 1.00 22.96 135 PHE B N 1
ATOM 6595 C CA . PHE B 1 149 ? -11.352 12.891 60.431 1.00 24.09 135 PHE B CA 1
ATOM 6596 C C . PHE B 1 149 ? -12.776 13.235 60.812 1.00 23.59 135 PHE B C 1
ATOM 6597 O O . PHE B 1 149 ? -13.320 12.629 61.738 1.00 25.98 135 PHE B O 1
ATOM 6614 N N . TYR B 1 150 ? -13.389 14.215 60.158 1.00 25.71 136 TYR B N 1
ATOM 6615 C CA . TYR B 1 150 ? -14.773 14.525 60.465 1.00 26.68 136 TYR B CA 1
ATOM 6616 C C . TYR B 1 150 ? -15.745 13.648 59.699 1.00 27.89 136 TYR B C 1
ATOM 6617 O O . TYR B 1 150 ? -16.889 13.525 60.134 1.00 31.56 136 TYR B O 1
ATOM 6635 N N . GLU B 1 151 ? -15.309 13.031 58.588 1.00 28.33 137 GLU B N 1
ATOM 6636 C CA . GLU B 1 151 ? -16.209 12.343 57.668 1.00 29.69 137 GLU B CA 1
ATOM 6637 C C . GLU B 1 151 ? -15.812 10.898 57.376 1.00 28.43 137 GLU B C 1
ATOM 6638 O O . GLU B 1 151 ? -16.501 9.967 57.814 1.00 26.96 137 GLU B O 1
ATOM 6650 N N . ALA B 1 152 ? -14.707 10.681 56.649 1.00 26.88 138 ALA B N 1
ATOM 6651 C CA . ALA B 1 152 ? -14.393 9.331 56.165 1.00 24.97 138 ALA B CA 1
ATOM 6652 C C . ALA B 1 152 ? -14.186 8.343 57.309 1.00 25.94 138 ALA B C 1
ATOM 6653 O O . ALA B 1 152 ? -14.641 7.194 57.236 1.00 27.28 138 ALA B O 1
ATOM 6660 N N . LEU B 1 153 ? -13.469 8.759 58.353 1.00 24.14 139 LEU B N 1
ATOM 6661 C CA . LEU B 1 153 ? -13.202 7.881 59.490 1.00 23.08 139 LEU B CA 1
ATOM 6662 C C . LEU B 1 153 ? -14.490 7.472 60.191 1.00 22.05 139 LEU B C 1
ATOM 6663 O O . LEU B 1 153 ? -14.788 6.268 60.259 1.00 21.85 139 LEU B O 1
ATOM 6679 N N . PRO B 1 154 ? -15.316 8.394 60.692 1.00 22.10 140 PRO B N 1
ATOM 6680 C CA . PRO B 1 154 ? -16.525 7.945 61.378 1.00 23.81 140 PRO B CA 1
ATOM 6681 C C . PRO B 1 154 ? -17.471 7.188 60.465 1.00 22.31 140 PRO B C 1
ATOM 6682 O O . PRO B 1 154 ? -18.148 6.257 60.921 1.00 24.71 140 PRO B O 1
ATOM 6693 N N . GLU B 1 155 ? -17.508 7.523 59.172 1.00 23.68 141 GLU B N 1
ATOM 6694 C CA . GLU B 1 155 ? -18.411 6.816 58.263 1.00 23.66 141 GLU B CA 1
ATOM 6695 C C . GLU B 1 155 ? -17.996 5.362 58.109 1.00 22.08 141 GLU B C 1
ATOM 6696 O O . GLU B 1 155 ? -18.846 4.458 58.138 1.00 23.28 141 GLU B O 1
ATOM 6708 N N . ALA B 1 156 ? -16.693 5.123 57.919 1.00 22.64 142 ALA B N 1
ATOM 6709 C CA . ALA B 1 156 ? -16.212 3.760 57.724 1.00 21.41 142 ALA B CA 1
ATOM 6710 C C . ALA B 1 156 ? -16.380 2.938 58.986 1.00 21.18 142 ALA B C 1
ATOM 6711 O O . ALA B 1 156 ? -16.664 1.732 58.916 1.00 21.95 142 ALA B O 1
ATOM 6718 N N . MET B 1 157 ? -16.226 3.561 60.145 1.00 20.79 143 MET B N 1
ATOM 6719 C CA . MET B 1 157 ? -16.369 2.777 61.358 1.00 20.28 143 MET B CA 1
ATOM 6720 C C . MET B 1 157 ? -17.830 2.529 61.678 1.00 20.43 143 MET B C 1
ATOM 6721 O O . MET B 1 157 ? -18.212 1.391 61.989 1.00 21.28 143 MET B O 1
ATOM 6735 N N . ASN B 1 158 ? -18.675 3.562 61.570 1.00 20.61 144 ASN B N 1
ATOM 6736 C CA . ASN B 1 158 ? -20.092 3.371 61.883 1.00 22.51 144 ASN B CA 1
ATOM 6737 C C . ASN B 1 158 ? -20.754 2.356 60.974 1.00 21.79 144 ASN B C 1
ATOM 6738 O O . ASN B 1 158 ? -21.698 1.685 61.394 1.00 21.54 144 ASN B O 1
ATOM 6749 N N . ARG B 1 159 ? -20.274 2.239 59.733 1.00 20.74 145 ARG B N 1
ATOM 6750 C CA . ARG B 1 159 ? -20.797 1.244 58.810 1.00 19.93 145 ARG B CA 1
ATOM 6751 C C . ARG B 1 159 ? -20.872 -0.133 59.448 1.00 20.43 145 ARG B C 1
ATOM 6752 O O . ARG B 1 159 ? -21.802 -0.902 59.175 1.00 21.10 145 ARG B O 1
ATOM 6773 N N . LEU B 1 160 ? -19.898 -0.459 60.297 1.00 21.36 146 LEU B N 1
ATOM 6774 C CA . LEU B 1 160 ? -19.784 -1.796 60.866 1.00 20.22 146 LEU B CA 1
ATOM 6775 C C . LEU B 1 160 ? -20.984 -2.204 61.721 1.00 20.51 146 LEU B C 1
ATOM 6776 O O . LEU B 1 160 ? -21.170 -3.405 61.956 1.00 23.40 146 LEU B O 1
ATOM 6792 N N . TYR B 1 161 ? -21.774 -1.244 62.237 1.00 20.94 147 TYR B N 1
ATOM 6793 C CA . TYR B 1 161 ? -22.972 -1.592 63.007 1.00 22.30 147 TYR B CA 1
ATOM 6794 C C . TYR B 1 161 ? -24.006 -2.309 62.145 1.00 23.51 147 TYR B C 1
ATOM 6795 O O . TYR B 1 161 ? -24.769 -3.134 62.655 1.00 26.57 147 TYR B O 1
ATOM 6813 N N . ALA B 1 162 ? -24.054 -2.002 60.852 1.00 21.89 148 ALA B N 1
ATOM 6814 C CA . ALA B 1 162 ? -25.023 -2.613 59.956 1.00 24.62 148 ALA B CA 1
ATOM 6815 C C . ALA B 1 162 ? -24.408 -3.445 58.832 1.00 24.46 148 ALA B C 1
ATOM 6816 O O . ALA B 1 162 ? -25.154 -4.088 58.086 1.00 26.15 148 ALA B O 1
ATOM 6823 N N . ASP B 1 163 ? -23.086 -3.435 58.679 1.00 21.66 149 ASP B N 1
ATOM 6824 C CA . ASP B 1 163 ? -22.412 -4.149 57.594 1.00 21.99 149 ASP B CA 1
ATOM 6825 C C . ASP B 1 163 ? -21.026 -4.510 58.108 1.00 22.69 149 ASP B C 1
ATOM 6826 O O . ASP B 1 163 ? -20.137 -3.648 58.126 1.00 25.11 149 ASP B O 1
ATOM 6835 N N . ASP B 1 164 ? -20.865 -5.763 58.552 1.00 23.53 150 ASP B N 1
ATOM 6836 C CA . ASP B 1 164 ? -19.588 -6.278 59.033 1.00 24.84 150 ASP B CA 1
ATOM 6837 C C . ASP B 1 164 ? -18.961 -7.238 58.027 1.00 25.06 150 ASP B C 1
ATOM 6838 O O . ASP B 1 164 ? -18.184 -8.122 58.409 1.00 26.96 150 ASP B O 1
ATOM 6847 N N . SER B 1 165 ? -19.282 -7.051 56.734 1.00 25.79 151 SER B N 1
ATOM 6848 C CA . SER B 1 165 ? -18.701 -7.854 55.672 1.00 26.26 151 SER B CA 1
ATOM 6849 C C . SER B 1 165 ? -17.180 -7.688 55.640 1.00 24.56 151 SER B C 1
ATOM 6850 O O . SER B 1 165 ? -16.645 -6.686 56.121 1.00 22.93 151 SER B O 1
ATOM 6858 N N . PRO B 1 166 ? -16.458 -8.653 55.065 1.00 26.03 152 PRO B N 1
ATOM 6859 C CA . PRO B 1 166 ? -15.004 -8.488 54.919 1.00 27.74 152 PRO B CA 1
ATOM 6860 C C . PRO B 1 166 ? -14.617 -7.161 54.289 1.00 26.16 152 PRO B C 1
ATOM 6861 O O . PRO B 1 166 ? -13.684 -6.502 54.754 1.00 24.57 152 PRO B O 1
ATOM 6872 N N . GLU B 1 167 ? -15.350 -6.733 53.263 1.00 27.07 153 GLU B N 1
ATOM 6873 C CA A GLU B 1 167 ? -15.065 -5.459 52.611 0.44 26.46 153 GLU B CA 1
ATOM 6874 C CA B GLU B 1 167 ? -15.067 -5.460 52.610 0.56 27.38 153 GLU B CA 1
ATOM 6875 C C . GLU B 1 167 ? -15.195 -4.300 53.588 1.00 25.50 153 GLU B C 1
ATOM 6876 O O . GLU B 1 167 ? -14.362 -3.389 53.596 1.00 24.55 153 GLU B O 1
ATOM 6897 N N . ALA B 1 168 ? -16.232 -4.317 54.419 1.00 24.17 154 ALA B N 1
ATOM 6898 C CA . ALA B 1 168 ? -16.436 -3.235 55.377 1.00 24.14 154 ALA B CA 1
ATOM 6899 C C . ALA B 1 168 ? -15.329 -3.204 56.423 1.00 22.72 154 ALA B C 1
ATOM 6900 O O . ALA B 1 168 ? -14.860 -2.125 56.801 1.00 21.72 154 ALA B O 1
ATOM 6907 N N . VAL B 1 169 ? -14.918 -4.375 56.904 1.00 21.71 155 VAL B N 1
ATOM 6908 C CA . VAL B 1 169 ? -13.885 -4.452 57.940 1.00 23.23 155 VAL B CA 1
ATOM 6909 C C . VAL B 1 169 ? -12.537 -4.031 57.378 1.00 22.62 155 VAL B C 1
ATOM 6910 O O . VAL B 1 169 ? -11.799 -3.288 58.016 1.00 22.94 155 VAL B O 1
ATOM 6923 N N . ILE B 1 170 ? -12.203 -4.460 56.155 1.00 23.78 156 ILE B N 1
ATOM 6924 C CA . ILE B 1 170 ? -10.939 -4.033 55.558 1.00 24.55 156 ILE B CA 1
ATOM 6925 C C . ILE B 1 170 ? -10.911 -2.525 55.374 1.00 22.98 156 ILE B C 1
ATOM 6926 O O . ILE B 1 170 ? -9.901 -1.865 55.671 1.00 24.81 156 ILE B O 1
ATOM 6942 N N . ARG B 1 171 ? -12.026 -1.950 54.927 1.00 25.14 157 ARG B N 1
ATOM 6943 C CA . ARG B 1 171 ? -12.056 -0.516 54.707 1.00 23.75 157 ARG B CA 1
ATOM 6944 C C . ARG B 1 171 ? -11.883 0.225 56.027 1.00 21.07 157 ARG B C 1
ATOM 6945 O O . ARG B 1 171 ? -11.121 1.197 56.102 1.00 22.67 157 ARG B O 1
ATOM 6966 N N . ALA B 1 172 ? -12.559 -0.244 57.075 1.00 20.76 158 ALA B N 1
ATOM 6967 C CA . ALA B 1 172 ? -12.464 0.380 58.393 1.00 19.59 158 ALA B CA 1
ATOM 6968 C C . ALA B 1 172 ? -11.031 0.337 58.912 1.00 21.40 158 ALA B C 1
ATOM 6969 O O . ALA B 1 172 ? -10.473 1.365 59.302 1.00 21.70 158 ALA B O 1
ATOM 6976 N N . ALA B 1 173 ? -10.397 -0.835 58.864 1.00 21.90 159 ALA B N 1
ATOM 6977 C CA . ALA B 1 173 ? -9.022 -0.948 59.343 1.00 20.62 159 ALA B CA 1
ATOM 6978 C C . ALA B 1 173 ? -8.054 -0.172 58.458 1.00 22.12 159 ALA B C 1
ATOM 6979 O O . ALA B 1 173 ? -7.038 0.330 58.944 1.00 22.78 159 ALA B O 1
ATOM 6986 N N . THR B 1 174 ? -8.332 -0.074 57.153 1.00 21.74 160 THR B N 1
ATOM 6987 C CA . THR B 1 174 ? -7.448 0.693 56.288 1.00 22.89 160 THR B CA 1
ATOM 6988 C C . THR B 1 174 ? -7.482 2.164 56.658 1.00 23.55 160 THR B C 1
ATOM 6989 O O . THR B 1 174 ? -6.429 2.780 56.881 1.00 24.42 160 THR B O 1
ATOM 7000 N N . VAL B 1 175 ? -8.686 2.737 56.762 1.00 24.07 161 VAL B N 1
ATOM 7001 C CA . VAL B 1 175 ? -8.808 4.158 57.085 1.00 23.01 161 VAL B CA 1
ATOM 7002 C C . VAL B 1 175 ? -8.229 4.440 58.466 1.00 22.24 161 VAL B C 1
ATOM 7003 O O . VAL B 1 175 ? -7.475 5.404 58.659 1.00 22.95 161 VAL B O 1
ATOM 7016 N N . PHE B 1 176 ? -8.631 3.633 59.457 1.00 21.42 162 PHE B N 1
ATOM 7017 C CA . PHE B 1 176 ? -8.282 3.891 60.857 1.00 19.65 162 PHE B CA 1
ATOM 7018 C C . PHE B 1 176 ? -6.815 3.557 61.121 1.00 20.68 162 PHE B C 1
ATOM 7019 O O . PHE B 1 176 ? -6.027 4.418 61.525 1.00 21.16 162 PHE B O 1
ATOM 7036 N N . ASN B 1 177 ? -6.422 2.311 60.880 1.00 20.29 163 ASN B N 1
ATOM 7037 C CA . ASN B 1 177 ? -5.114 1.834 61.319 1.00 19.55 163 ASN B CA 1
ATOM 7038 C C . ASN B 1 177 ? -3.996 2.136 60.332 1.00 21.56 163 ASN B C 1
ATOM 7039 O O . ASN B 1 177 ? -2.875 2.479 60.737 1.00 23.75 163 ASN B O 1
ATOM 7050 N N . MET B 1 178 ? -4.258 1.998 59.028 1.00 22.84 164 MET B N 1
ATOM 7051 C CA . MET B 1 178 ? -3.182 2.137 58.065 1.00 23.50 164 MET B CA 1
ATOM 7052 C C . MET B 1 178 ? -2.976 3.575 57.624 1.00 24.80 164 MET B C 1
ATOM 7053 O O . MET B 1 178 ? -1.832 3.971 57.371 1.00 24.52 164 MET B O 1
ATOM 7067 N N . ILE B 1 179 ? -4.052 4.361 57.522 1.00 25.08 165 ILE B N 1
ATOM 7068 C CA . ILE B 1 179 ? -3.951 5.754 57.102 1.00 22.29 165 ILE B CA 1
ATOM 7069 C C . ILE B 1 179 ? -3.848 6.679 58.313 1.00 22.28 165 ILE B C 1
ATOM 7070 O O . ILE B 1 179 ? -2.834 7.363 58.480 1.00 24.40 165 ILE B O 1
ATOM 7086 N N . VAL B 1 180 ? -4.886 6.718 59.152 1.00 21.67 166 VAL B N 1
ATOM 7087 C CA . VAL B 1 180 ? -4.905 7.674 60.266 1.00 22.53 166 VAL B CA 1
ATOM 7088 C C . VAL B 1 180 ? -3.748 7.417 61.226 1.00 21.33 166 VAL B C 1
ATOM 7089 O O . VAL B 1 180 ? -2.976 8.326 61.556 1.00 22.47 166 VAL B O 1
ATOM 7102 N N . GLU B 1 181 ? -3.589 6.169 61.668 1.00 22.04 167 GLU B N 1
ATOM 7103 C CA . GLU B 1 181 ? -2.516 5.860 62.611 1.00 22.75 167 GLU B CA 1
ATOM 7104 C C . GLU B 1 181 ? -1.202 5.615 61.881 1.00 23.33 167 GLU B C 1
ATOM 7105 O O . GLU B 1 181 ? -0.158 6.142 62.263 1.00 23.82 167 GLU B O 1
ATOM 7117 N N . GLY B 1 182 ? -1.239 4.823 60.814 1.00 25.49 168 GLY B N 1
ATOM 7118 C CA . GLY B 1 182 ? -0.022 4.273 60.255 1.00 24.84 168 GLY B CA 1
ATOM 7119 C C . GLY B 1 182 ? 0.702 5.159 59.276 1.00 24.49 168 GLY B C 1
ATOM 7120 O O . GLY B 1 182 ? 1.885 4.941 58.962 1.00 27.07 168 GLY B O 1
ATOM 7124 N N . THR B 1 183 ? -0.018 6.148 58.747 1.00 24.50 169 THR B N 1
ATOM 7125 C CA . THR B 1 183 ? 0.572 7.119 57.827 1.00 25.58 169 THR B CA 1
ATOM 7126 C C . THR B 1 183 ? 0.618 8.505 58.453 1.00 25.62 169 THR B C 1
ATOM 7127 O O . THR B 1 183 ? 1.707 9.043 58.679 1.00 26.48 169 THR B O 1
ATOM 7138 N N . LEU B 1 184 ? -0.541 9.072 58.801 1.00 25.07 170 LEU B N 1
ATOM 7139 C CA . LEU B 1 184 ? -0.570 10.425 59.353 1.00 27.93 170 LEU B CA 1
ATOM 7140 C C . LEU B 1 184 ? 0.068 10.508 60.734 1.00 26.63 170 LEU B C 1
ATOM 7141 O O . LEU B 1 184 ? 0.998 11.292 60.951 1.00 27.90 170 LEU B O 1
ATOM 7157 N N . ALA B 1 185 ? -0.459 9.771 61.713 1.00 26.33 171 ALA B N 1
ATOM 7158 C CA . ALA B 1 185 ? 0.059 9.935 63.074 1.00 26.47 171 ALA B CA 1
ATOM 7159 C C . ALA B 1 185 ? 1.541 9.602 63.142 1.00 27.30 171 ALA B C 1
ATOM 7160 O O . ALA B 1 185 ? 2.316 10.300 63.809 1.00 30.98 171 ALA B O 1
ATOM 7167 N N . GLU B 1 186 ? 1.952 8.514 62.495 1.00 25.73 172 GLU B N 1
ATOM 7168 C CA . GLU B 1 186 ? 3.362 8.135 62.517 1.00 27.41 172 GLU B CA 1
ATOM 7169 C C . GLU B 1 186 ? 4.224 9.269 61.975 1.00 27.48 172 GLU B C 1
ATOM 7170 O O . GLU B 1 186 ? 5.281 9.579 62.529 1.00 27.52 172 GLU B O 1
ATOM 7182 N N . SER B 1 187 ? 3.767 9.929 60.913 1.00 27.35 173 SER B N 1
ATOM 7183 C CA . SER B 1 187 ? 4.505 11.068 60.367 1.00 26.12 173 SER B CA 1
ATOM 7184 C C . SER B 1 187 ? 4.470 12.256 61.317 1.00 28.54 173 SER B C 1
ATOM 7185 O O . SER B 1 187 ? 5.441 13.020 61.386 1.00 28.70 173 SER B O 1
ATOM 7193 N N . GLY B 1 188 ? 3.380 12.392 62.081 1.00 28.39 174 GLY B N 1
ATOM 7194 C CA . GLY B 1 188 ? 3.287 13.462 63.057 1.00 27.55 174 GLY B CA 1
ATOM 7195 C C . GLY B 1 188 ? 4.271 13.299 64.199 1.00 26.44 174 GLY B C 1
ATOM 7196 O O . GLY B 1 188 ? 4.872 14.281 64.654 1.00 29.21 174 GLY B O 1
ATOM 7200 N N . TYR B 1 189 ? 4.462 12.064 64.682 1.00 27.99 175 TYR B N 1
ATOM 7201 C CA . TYR B 1 189 ? 5.466 11.860 65.732 1.00 30.13 175 TYR B CA 1
ATOM 7202 C C . TYR B 1 189 ? 6.833 12.266 65.223 1.00 27.57 175 TYR B C 1
ATOM 7203 O O . TYR B 1 189 ? 7.601 12.939 65.917 1.00 31.98 175 TYR B O 1
ATOM 7221 N N . TYR B 1 190 ? 7.167 11.820 64.017 1.00 26.97 176 TYR B N 1
ATOM 7222 C CA . TYR B 1 190 ? 8.466 12.117 63.431 1.00 28.10 176 TYR B CA 1
ATOM 7223 C C . TYR B 1 190 ? 8.664 13.617 63.303 1.00 27.95 176 TYR B C 1
ATOM 7224 O O . TYR B 1 190 ? 9.716 14.156 63.672 1.00 30.37 176 TYR B O 1
ATOM 7242 N N . THR B 1 191 ? 7.652 14.306 62.769 1.00 28.38 177 THR B N 1
ATOM 7243 C CA . THR B 1 191 ? 7.728 15.749 62.598 1.00 28.69 177 THR B CA 1
ATOM 7244 C C . THR B 1 191 ? 7.934 16.442 63.934 1.00 28.41 177 THR B C 1
ATOM 7245 O O . THR B 1 191 ? 8.751 17.361 64.046 1.00 28.25 177 THR B O 1
ATOM 7256 N N . PHE B 1 192 ? 7.214 16.003 64.965 1.00 31.65 178 PHE B N 1
ATOM 7257 C CA . PHE B 1 192 ? 7.357 16.652 66.261 1.00 34.54 178 PHE B CA 1
ATOM 7258 C C . PHE B 1 192 ? 8.772 16.515 66.794 1.00 35.25 178 PHE B C 1
ATOM 7259 O O . PHE B 1 192 ? 9.328 17.466 67.361 1.00 34.69 178 PHE B O 1
ATOM 7276 N N . ARG B 1 193 ? 9.375 15.340 66.627 1.00 37.42 179 ARG B N 1
ATOM 7277 C CA . ARG B 1 193 ? 10.758 15.170 67.064 1.00 37.34 179 ARG B CA 1
ATOM 7278 C C . ARG B 1 193 ? 11.715 15.967 66.196 1.00 37.76 179 ARG B C 1
ATOM 7279 O O . ARG B 1 193 ? 12.678 16.559 66.703 1.00 40.36 179 ARG B O 1
ATOM 7300 N N . GLN B 1 194 ? 11.491 15.972 64.887 1.00 35.70 180 GLN B N 1
ATOM 7301 C CA . GLN B 1 194 ? 12.391 16.690 64.006 1.00 37.88 180 GLN B CA 1
ATOM 7302 C C . GLN B 1 194 ? 12.431 18.167 64.336 1.00 41.57 180 GLN B C 1
ATOM 7303 O O . GLN B 1 194 ? 13.433 18.828 64.056 1.00 45.88 180 GLN B O 1
ATOM 7317 N N . ILE B 1 195 ? 11.383 18.697 64.952 1.00 35.99 181 ILE B N 1
ATOM 7318 C CA . ILE B 1 195 ? 11.322 20.131 65.184 1.00 35.54 181 ILE B CA 1
ATOM 7319 C C . ILE B 1 195 ? 11.646 20.454 66.638 1.00 36.68 181 ILE B C 1
ATOM 7320 O O . ILE B 1 195 ? 12.587 21.201 66.925 1.00 36.04 181 ILE B O 1
ATOM 7336 N N . TYR B 1 196 ? 10.881 19.889 67.566 1.00 37.22 182 TYR B N 1
ATOM 7337 C CA . TYR B 1 196 ? 10.931 20.348 68.946 1.00 36.29 182 TYR B CA 1
ATOM 7338 C C . TYR B 1 196 ? 11.987 19.641 69.780 1.00 36.74 182 TYR B C 1
ATOM 7339 O O . TYR B 1 196 ? 12.533 20.246 70.706 1.00 36.86 182 TYR B O 1
ATOM 7357 N N . LYS B 1 197 ? 12.335 18.400 69.453 1.00 35.13 183 LYS B N 1
ATOM 7358 C CA . LYS B 1 197 ? 13.416 17.753 70.183 1.00 43.72 183 LYS B CA 1
ATOM 7359 C C . LYS B 1 197 ? 14.740 18.437 69.881 1.00 47.13 183 LYS B C 1
ATOM 7360 O O . LYS B 1 197 ? 15.539 18.687 70.792 1.00 46.26 183 LYS B O 1
ATOM 7379 N N . LYS B 1 198 ? 14.977 18.760 68.606 1.00 47.25 184 LYS B N 1
ATOM 7380 C CA . LYS B 1 198 ? 16.189 19.476 68.228 1.00 48.73 184 LYS B CA 1
ATOM 7381 C C . LYS B 1 198 ? 16.211 20.865 68.841 1.00 47.87 184 LYS B C 1
ATOM 7382 O O . LYS B 1 198 ? 17.274 21.373 69.219 1.00 47.81 184 LYS B O 1
ATOM 7401 N N . ALA B 1 199 ? 15.050 21.508 68.914 1.00 45.70 185 ALA B N 1
ATOM 7402 C CA . ALA B 1 199 ? 14.984 22.835 69.507 1.00 44.35 185 ALA B CA 1
ATOM 7403 C C . ALA B 1 199 ? 15.256 22.793 71.003 1.00 42.01 185 ALA B C 1
ATOM 7404 O O . ALA B 1 199 ? 15.679 23.801 71.574 1.00 42.68 185 ALA B O 1
ATOM 7411 N N . GLY B 1 200 ? 15.017 21.652 71.650 1.00 39.16 186 GLY B N 1
ATOM 7412 C CA . GLY B 1 200 ? 15.113 21.573 73.097 1.00 37.03 186 GLY B CA 1
ATOM 7413 C C . GLY B 1 200 ? 13.887 22.102 73.810 1.00 36.77 186 GLY B C 1
ATOM 7414 O O . GLY B 1 200 ? 13.997 22.618 74.926 1.00 42.06 186 GLY B O 1
ATOM 7418 N N . LEU B 1 201 ? 12.714 21.975 73.195 1.00 33.89 187 LEU B N 1
ATOM 7419 C CA . LEU B 1 201 ? 11.478 22.562 73.686 1.00 33.70 187 LEU B CA 1
ATOM 7420 C C . LEU B 1 201 ? 10.458 21.483 74.033 1.00 31.32 187 LEU B C 1
ATOM 7421 O O . LEU B 1 201 ? 10.509 20.357 73.534 1.00 32.11 187 LEU B O 1
ATOM 7437 N N . PHE B 1 202 ? 9.528 21.856 74.907 1.00 26.85 188 PHE B N 1
ATOM 7438 C CA . PHE B 1 202 ? 8.367 21.041 75.246 1.00 27.14 188 PHE B CA 1
ATOM 7439 C C . PHE B 1 202 ? 8.728 19.626 75.706 1.00 25.18 188 PHE B C 1
ATOM 7440 O O . PHE B 1 202 ? 8.273 18.640 75.110 1.00 25.31 188 PHE B O 1
ATOM 7457 N N . PRO B 1 203 ? 9.518 19.487 76.774 1.00 24.44 189 PRO B N 1
ATOM 7458 C CA . PRO B 1 203 ? 9.946 18.142 77.184 1.00 23.91 189 PRO B CA 1
ATOM 7459 C C . PRO B 1 203 ? 8.798 17.246 77.595 1.00 25.64 189 PRO B C 1
ATOM 7460 O O . PRO B 1 203 ? 8.844 16.034 77.340 1.00 25.29 189 PRO B O 1
ATOM 7471 N N . GLY B 1 204 ? 7.764 17.797 78.227 1.00 23.58 190 GLY B N 1
ATOM 7472 C CA . GLY B 1 204 ? 6.650 16.961 78.639 1.00 23.69 190 GLY B CA 1
ATOM 7473 C C . GLY B 1 204 ? 5.848 16.469 77.452 1.00 24.64 190 GLY B C 1
ATOM 7474 O O . GLY B 1 204 ? 5.452 15.301 77.391 1.00 23.79 190 GLY B O 1
ATOM 7478 N N . LEU B 1 205 ? 5.598 17.350 76.488 1.00 22.93 191 LEU B N 1
ATOM 7479 C CA . LEU B 1 205 ? 4.905 16.903 75.283 1.00 21.76 191 LEU B CA 1
ATOM 7480 C C . LEU B 1 205 ? 5.688 15.816 74.579 1.00 22.52 191 LEU B C 1
ATOM 7481 O O . LEU B 1 205 ? 5.109 14.816 74.139 1.00 21.74 191 LEU B O 1
ATOM 7497 N N . LEU B 1 206 ? 7.014 15.977 74.496 1.00 21.85 192 LEU B N 1
ATOM 7498 C CA . LEU B 1 206 ? 7.850 14.961 73.855 1.00 23.08 192 LEU B CA 1
ATOM 7499 C C . LEU B 1 206 ? 7.824 13.645 74.617 1.00 22.28 192 LEU B C 1
ATOM 7500 O O . LEU B 1 206 ? 7.761 12.573 74.006 1.00 23.37 192 LEU B O 1
ATOM 7516 N N . GLN B 1 207 ? 7.847 13.695 75.944 1.00 22.37 193 GLN B N 1
ATOM 7517 C CA . GLN B 1 207 ? 7.666 12.475 76.733 1.00 22.20 193 GLN B CA 1
ATOM 7518 C C . GLN B 1 207 ? 6.330 11.810 76.408 1.00 20.24 193 GLN B C 1
ATOM 7519 O O . GLN B 1 207 ? 6.256 10.587 76.209 1.00 21.62 193 GLN B O 1
ATOM 7533 N N . GLY B 1 208 ? 5.261 12.602 76.362 1.00 21.48 194 GLY B N 1
ATOM 7534 C CA . GLY B 1 208 ? 3.957 12.060 75.999 1.00 21.59 194 GLY B CA 1
ATOM 7535 C C . GLY B 1 208 ? 3.940 11.452 74.606 1.00 21.37 194 GLY B C 1
ATOM 7536 O O . GLY B 1 208 ? 3.407 10.361 74.402 1.00 21.79 194 GLY B O 1
ATOM 7540 N N . ILE B 1 209 ? 4.529 12.152 73.630 1.00 21.77 195 ILE B N 1
ATOM 7541 C CA . ILE B 1 209 ? 4.597 11.628 72.273 1.00 22.95 195 ILE B CA 1
ATOM 7542 C C . ILE B 1 209 ? 5.326 10.302 72.249 1.00 20.61 195 ILE B C 1
ATOM 7543 O O . ILE B 1 209 ? 4.919 9.377 71.539 1.00 22.80 195 ILE B O 1
ATOM 7559 N N . ASP B 1 210 ? 6.397 10.173 73.031 1.00 21.27 196 ASP B N 1
ATOM 7560 C CA . ASP B 1 210 ? 7.145 8.928 73.027 1.00 22.41 196 ASP B CA 1
ATOM 7561 C C . ASP B 1 210 ? 6.314 7.790 73.591 1.00 21.88 196 ASP B C 1
ATOM 7562 O O . ASP B 1 210 ? 6.314 6.678 73.042 1.00 23.56 196 ASP B O 1
ATOM 7571 N N . TYR B 1 211 ? 5.600 8.037 74.686 1.00 21.26 197 TYR B N 1
ATOM 7572 C CA . TYR B 1 211 ? 4.721 7.008 75.226 1.00 21.55 197 TYR B CA 1
ATOM 7573 C C . TYR B 1 211 ? 3.643 6.643 74.212 1.00 19.82 197 TYR B C 1
ATOM 7574 O O . TYR B 1 211 ? 3.324 5.469 74.011 1.00 23.08 197 TYR B O 1
ATOM 7592 N N . LEU B 1 212 ? 3.067 7.655 73.584 1.00 20.65 198 LEU B N 1
ATOM 7593 C CA . LEU B 1 212 ? 2.011 7.444 72.606 1.00 21.16 198 LEU B CA 1
ATOM 7594 C C . LEU B 1 212 ? 2.497 6.623 71.419 1.00 21.59 198 LEU B C 1
ATOM 7595 O O . LEU B 1 212 ? 1.799 5.706 70.965 1.00 21.23 198 LEU B O 1
ATOM 7611 N N . ASN B 1 213 ? 3.685 6.936 70.907 1.00 22.06 199 ASN B N 1
ATOM 7612 C CA . ASN B 1 213 ? 4.244 6.227 69.760 1.00 22.42 199 ASN B CA 1
ATOM 7613 C C . ASN B 1 213 ? 4.397 4.746 70.075 1.00 22.12 199 ASN B C 1
ATOM 7614 O O . ASN B 1 213 ? 4.113 3.883 69.233 1.00 24.39 199 ASN B O 1
ATOM 7625 N N . MET B 1 214 ? 4.809 4.431 71.310 1.00 21.74 200 MET B N 1
ATOM 7626 C CA . MET B 1 214 ? 4.925 3.037 71.720 1.00 24.21 200 MET B CA 1
ATOM 7627 C C . MET B 1 214 ? 3.564 2.341 71.710 1.00 24.24 200 MET B C 1
ATOM 7628 O O . MET B 1 214 ? 3.442 1.217 71.208 1.00 24.82 200 MET B O 1
ATOM 7642 N N . ASP B 1 215 ? 2.529 2.992 72.260 1.00 22.19 201 ASP B N 1
ATOM 7643 C CA . ASP B 1 215 ? 1.190 2.406 72.233 1.00 21.66 201 ASP B CA 1
ATOM 7644 C C . ASP B 1 215 ? 0.759 2.144 70.801 1.00 20.69 201 ASP B C 1
ATOM 7645 O O . ASP B 1 215 ? 0.185 1.088 70.487 1.00 21.92 201 ASP B O 1
ATOM 7654 N N . GLU B 1 216 ? 1.010 3.114 69.917 1.00 20.77 202 GLU B N 1
ATOM 7655 C CA . GLU B 1 216 ? 0.449 3.054 68.572 1.00 21.93 202 GLU B CA 1
ATOM 7656 C C . GLU B 1 216 ? 1.069 1.959 67.728 1.00 21.70 202 GLU B C 1
ATOM 7657 O O . GLU B 1 216 ? 0.421 1.467 66.801 1.00 22.23 202 GLU B O 1
ATOM 7669 N N . GLY B 1 217 ? 2.274 1.516 68.042 1.00 23.17 203 GLY B N 1
ATOM 7670 C CA . GLY B 1 217 ? 2.785 0.333 67.378 1.00 22.97 203 GLY B CA 1
ATOM 7671 C C . GLY B 1 217 ? 1.830 -0.843 67.500 1.00 21.79 203 GLY B C 1
ATOM 7672 O O . GLY B 1 217 ? 1.633 -1.603 66.544 1.00 23.03 203 GLY B O 1
ATOM 7676 N N . ARG B 1 218 ? 1.226 -1.024 68.680 1.00 21.82 204 ARG B N 1
ATOM 7677 C CA . ARG B 1 218 ? 0.289 -2.132 68.842 1.00 21.19 204 ARG B CA 1
ATOM 7678 C C . ARG B 1 218 ? -0.962 -1.895 68.015 1.00 22.24 204 ARG B C 1
ATOM 7679 O O . ARG B 1 218 ? -1.553 -2.844 67.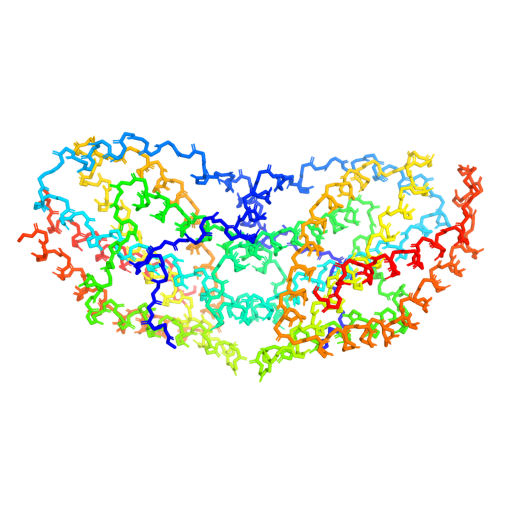488 1.00 21.63 204 ARG B O 1
ATOM 7700 N N . HIS B 1 219 ? -1.400 -0.641 67.921 1.00 20.72 205 HIS B N 1
ATOM 7701 C CA . HIS B 1 219 ? -2.630 -0.348 67.200 1.00 20.60 205 HIS B CA 1
ATOM 7702 C C . HIS B 1 219 ? -2.464 -0.680 65.729 1.00 21.95 205 HIS B C 1
ATOM 7703 O O . HIS B 1 219 ? -3.352 -1.278 65.109 1.00 21.76 205 HIS B O 1
ATOM 7717 N N . ILE B 1 220 ? -1.308 -0.347 65.171 1.00 21.68 206 ILE B N 1
ATOM 7718 C CA . ILE B 1 220 ? -1.027 -0.686 63.785 1.00 21.17 206 ILE B CA 1
ATOM 7719 C C . ILE B 1 220 ? -0.943 -2.195 63.601 1.00 22.08 206 ILE B C 1
ATOM 7720 O O . ILE B 1 220 ? -1.436 -2.743 62.601 1.00 22.06 206 ILE B O 1
ATOM 7736 N N . GLN B 1 221 ? -0.323 -2.899 64.554 1.00 22.32 207 GLN B N 1
ATOM 7737 C CA . GLN B 1 221 ? -0.273 -4.354 64.472 1.00 22.54 207 GLN B CA 1
ATOM 7738 C C . GLN B 1 221 ? -1.665 -4.973 64.451 1.00 20.45 207 GLN B C 1
ATOM 7739 O O . GLN B 1 221 ? -1.900 -5.946 63.716 1.00 22.17 207 GLN B O 1
ATOM 7753 N N . PHE B 1 222 ? -2.599 -4.426 65.221 1.00 20.45 208 PHE B N 1
ATOM 7754 C CA . PHE B 1 222 ? -3.981 -4.899 65.147 1.00 20.39 208 PHE B CA 1
ATOM 7755 C C . PHE B 1 222 ? -4.548 -4.678 63.745 1.00 19.33 208 PHE B C 1
ATOM 7756 O O . PHE B 1 222 ? -5.249 -5.544 63.196 1.00 20.22 208 PHE B O 1
ATOM 7773 N N . GLY B 1 223 ? -4.276 -3.521 63.152 1.00 19.93 209 GLY B N 1
ATOM 7774 C CA . GLY B 1 223 ? -4.778 -3.267 61.805 1.00 21.79 209 GLY B CA 1
ATOM 7775 C C . GLY B 1 223 ? -4.196 -4.228 60.787 1.00 21.34 209 GLY B C 1
ATOM 7776 O O . GLY B 1 223 ? -4.923 -4.765 59.940 1.00 21.00 209 GLY B O 1
ATOM 7780 N N . ILE B 1 224 ? -2.882 -4.453 60.849 1.00 21.34 210 ILE B N 1
ATOM 7781 C CA . ILE B 1 224 ? -2.236 -5.421 59.958 1.00 22.72 210 ILE B CA 1
ATOM 7782 C C . ILE B 1 224 ? -2.842 -6.805 60.133 1.00 22.51 210 ILE B C 1
ATOM 7783 O O . ILE B 1 224 ? -3.138 -7.496 59.160 1.00 22.89 210 ILE B O 1
ATOM 7799 N N . TYR B 1 225 ? -3.022 -7.240 61.370 1.00 21.29 211 TYR B N 1
ATOM 7800 C CA . TYR B 1 225 ? -3.557 -8.575 61.620 1.00 21.72 211 TYR B CA 1
ATOM 7801 C C . TYR B 1 225 ? -4.958 -8.706 61.035 1.00 20.71 211 TYR B C 1
ATOM 7802 O O . TYR B 1 225 ? -5.289 -9.718 60.400 1.00 21.07 211 TYR B O 1
ATOM 7820 N N . THR B 1 226 ? -5.785 -7.687 61.256 1.00 22.11 212 THR B N 1
ATOM 7821 C CA . THR B 1 226 ? -7.176 -7.690 60.807 1.00 20.38 212 THR B CA 1
ATOM 7822 C C . THR B 1 226 ? -7.263 -7.727 59.290 1.00 22.10 212 THR B C 1
ATOM 7823 O O . THR B 1 226 ? -7.994 -8.547 58.714 1.00 22.60 212 THR B O 1
ATOM 7834 N N . ILE B 1 227 ? -6.538 -6.828 58.618 1.00 21.15 213 ILE B N 1
ATOM 7835 C CA . ILE B 1 227 ? -6.548 -6.814 57.159 1.00 22.51 213 ILE B CA 1
ATOM 7836 C C . ILE B 1 227 ? -5.997 -8.127 56.626 1.00 24.87 213 ILE B C 1
ATOM 7837 O O . ILE B 1 227 ? -6.581 -8.749 55.740 1.00 25.30 213 ILE B O 1
ATOM 7853 N N . GLN B 1 228 ? -4.873 -8.586 57.166 1.00 24.78 214 GLN B N 1
ATOM 7854 C CA . GLN B 1 228 ? -4.244 -9.781 56.615 1.00 24.87 214 GLN B CA 1
ATOM 7855 C C . GLN B 1 228 ? -5.119 -11.013 56.774 1.00 25.98 214 GLN B C 1
ATOM 7856 O O . GLN B 1 228 ? -5.169 -11.863 55.874 1.00 29.05 214 GLN B O 1
ATOM 7870 N N . ARG B 1 229 ? -5.815 -11.151 57.900 1.00 24.73 215 ARG B N 1
ATOM 7871 C CA . ARG B 1 229 ? -6.595 -12.363 58.081 1.00 25.48 215 ARG B CA 1
ATOM 7872 C C . ARG B 1 229 ? -7.753 -12.403 57.098 1.00 27.97 215 ARG B C 1
ATOM 7873 O O . ARG B 1 229 ? -8.125 -13.478 56.632 1.00 30.13 215 ARG B O 1
ATOM 7894 N N . ILE B 1 230 ? -8.288 -11.239 56.739 1.00 24.94 216 ILE B N 1
ATOM 7895 C CA . ILE B 1 230 ? -9.332 -11.175 55.723 1.00 27.18 216 ILE B CA 1
ATOM 7896 C C . ILE B 1 230 ? -8.751 -11.428 54.337 1.00 28.54 216 ILE B C 1
ATOM 7897 O O . ILE B 1 230 ? -9.345 -12.152 53.527 1.00 30.88 216 ILE B O 1
ATOM 7913 N N . VAL B 1 231 ? -7.590 -10.836 54.029 1.00 30.10 217 VAL B N 1
ATOM 7914 C CA . VAL B 1 231 ? -6.935 -11.106 52.748 1.00 32.89 217 VAL B CA 1
ATOM 7915 C C . VAL B 1 231 ? -6.624 -12.589 52.615 1.00 34.45 217 VAL B C 1
ATOM 7916 O O . VAL B 1 231 ? -6.703 -13.164 51.514 1.00 38.69 217 VAL B O 1
ATOM 7929 N N . ASN B 1 232 ? -6.271 -13.235 53.721 1.00 34.93 218 ASN B N 1
ATOM 7930 C CA . ASN B 1 232 ? -5.975 -14.664 53.692 1.00 36.89 218 ASN B CA 1
ATOM 7931 C C . ASN B 1 232 ? -7.191 -15.496 53.289 1.00 39.48 218 ASN B C 1
ATOM 7932 O O . ASN B 1 232 ? -7.039 -16.549 52.650 1.00 42.55 218 ASN B O 1
ATOM 7943 N N . GLU B 1 233 ? -8.396 -15.071 53.672 1.00 44.55 219 GLU B N 1
ATOM 7944 C CA . GLU B 1 233 ? -9.592 -15.806 53.274 1.00 49.02 219 GLU B CA 1
ATOM 7945 C C . GLU B 1 233 ? -9.793 -15.739 51.771 1.00 50.42 219 GLU B C 1
ATOM 7946 O O . GLU B 1 233 ? -10.273 -16.699 51.158 1.00 53.84 219 GLU B O 1
ATOM 7958 N N . ASP B 1 234 ? -9.480 -14.597 51.170 1.00 48.27 220 ASP B N 1
ATOM 7959 C CA . ASP B 1 234 ? -9.746 -14.388 49.751 1.00 51.06 220 ASP B CA 1
ATOM 7960 C C . ASP B 1 234 ? -8.815 -13.289 49.262 1.00 50.37 220 ASP B C 1
ATOM 7961 O O . ASP B 1 234 ? -8.969 -12.124 49.646 1.00 47.08 220 ASP B O 1
ATOM 7970 N N . GLU B 1 235 ? -7.860 -13.668 48.414 1.00 51.87 221 GLU B N 1
ATOM 7971 C CA . GLU B 1 235 ? -6.864 -12.736 47.900 1.00 58.24 221 GLU B CA 1
ATOM 7972 C C . GLU B 1 235 ? -7.479 -11.564 47.143 1.00 53.02 221 GLU B C 1
ATOM 7973 O O . GLU B 1 235 ? -6.787 -10.564 46.927 1.00 51.00 221 GLU B O 1
ATOM 7985 N N . ARG B 1 236 ? -8.751 -11.644 46.742 1.00 49.24 222 ARG B N 1
ATOM 7986 C CA . ARG B 1 236 ? -9.351 -10.517 46.036 1.00 48.59 222 ARG B CA 1
ATOM 7987 C C . ARG B 1 236 ? -9.390 -9.281 46.921 1.00 46.50 222 ARG B C 1
ATOM 7988 O O . ARG B 1 236 ? -9.343 -8.152 46.419 1.00 47.03 222 ARG B O 1
ATOM 8009 N N . TYR B 1 237 ? -9.472 -9.475 48.241 1.00 42.53 223 TYR B N 1
ATOM 8010 C CA . TYR B 1 237 ? -9.544 -8.344 49.158 1.00 38.75 223 TYR B CA 1
ATOM 8011 C C . TYR B 1 237 ? -8.245 -7.552 49.203 1.00 35.98 223 TYR B C 1
ATOM 8012 O O . TYR B 1 237 ? -8.253 -6.397 49.641 1.00 35.72 223 TYR B O 1
ATOM 8030 N N . TYR B 1 238 ? -7.132 -8.140 48.762 1.00 36.41 224 TYR B N 1
ATOM 8031 C CA . TYR B 1 238 ? -5.889 -7.383 48.700 1.00 34.52 224 TYR B CA 1
ATOM 8032 C C . TYR B 1 238 ? -6.031 -6.179 47.775 1.00 34.69 224 TYR B C 1
ATOM 8033 O O . TYR B 1 238 ? -5.544 -5.087 48.078 1.00 37.10 224 TYR B O 1
ATOM 8051 N N . GLU B 1 239 ? -6.684 -6.351 46.631 1.00 37.84 225 GLU B N 1
ATOM 8052 C CA . GLU B 1 239 ? -6.837 -5.205 45.747 1.00 39.70 225 GLU B CA 1
ATOM 8053 C C . GLU B 1 239 ? -7.768 -4.155 46.329 1.00 36.57 225 GLU B C 1
ATOM 8054 O O . GLU B 1 239 ? -7.585 -2.959 46.064 1.00 36.60 225 GLU B O 1
ATOM 8066 N N . LEU B 1 240 ? -8.762 -4.570 47.121 1.00 34.76 226 LEU B N 1
ATOM 8067 C CA . LEU B 1 240 ? -9.594 -3.605 47.833 1.00 33.50 226 LEU B CA 1
ATOM 8068 C C . LEU B 1 240 ? -8.751 -2.773 48.784 1.00 30.36 226 LEU B C 1
ATOM 8069 O O . LEU B 1 240 ? -8.879 -1.546 48.836 1.00 31.43 226 LEU B O 1
ATOM 8085 N N . PHE B 1 241 ? -7.879 -3.432 49.549 1.00 29.79 227 PHE B N 1
ATOM 8086 C CA . PHE B 1 241 ? -6.986 -2.718 50.462 1.00 29.98 227 PHE B CA 1
ATOM 8087 C C . PHE B 1 241 ? -6.159 -1.672 49.724 1.00 28.13 227 PHE B C 1
ATOM 8088 O O . PHE B 1 241 ? -6.120 -0.498 50.120 1.00 29.45 227 PHE B O 1
ATOM 8105 N N . ILE B 1 242 ? -5.467 -2.082 48.661 1.00 29.79 228 ILE B N 1
ATOM 8106 C CA . ILE B 1 242 ? -4.664 -1.133 47.893 1.00 31.38 228 ILE B CA 1
ATOM 8107 C C . ILE B 1 242 ? -5.538 0.005 47.392 1.00 29.34 228 ILE B C 1
ATOM 8108 O O . ILE B 1 242 ? -5.170 1.181 47.489 1.00 29.74 228 ILE B O 1
ATOM 8124 N N . ARG B 1 243 ? -6.707 -0.323 46.836 1.00 31.18 229 ARG B N 1
ATOM 8125 C CA . ARG B 1 243 ? -7.568 0.729 46.314 1.00 32.56 229 ARG B CA 1
ATOM 8126 C C . ARG B 1 243 ? -7.981 1.715 47.402 1.00 33.26 229 ARG B C 1
ATOM 8127 O O . ARG B 1 243 ? -7.979 2.930 47.169 1.00 35.43 229 ARG B O 1
ATOM 8148 N N . TYR B 1 244 ? -8.362 1.220 48.590 1.00 31.30 230 TYR B N 1
ATOM 8149 C CA . TYR B 1 244 ? -8.811 2.138 49.642 1.00 32.03 230 TYR B CA 1
ATOM 8150 C C . TYR B 1 244 ? -7.667 3.017 50.130 1.00 31.98 230 TYR B C 1
ATOM 8151 O O . TYR B 1 244 ? -7.873 4.198 50.448 1.00 34.79 230 TYR B O 1
ATOM 8169 N N . MET B 1 245 ? -6.457 2.456 50.217 1.00 28.36 231 MET B N 1
ATOM 8170 C CA . MET B 1 245 ? -5.282 3.266 50.526 1.00 27.86 231 MET B CA 1
ATOM 8171 C C . MET B 1 245 ? -5.142 4.399 49.527 1.00 27.81 231 MET B C 1
ATOM 8172 O O . MET B 1 245 ? -4.959 5.562 49.896 1.00 28.39 231 MET B O 1
ATOM 8186 N N . ASP B 1 246 ? -5.246 4.077 48.242 1.00 29.84 232 ASP B N 1
ATOM 8187 C CA . ASP B 1 246 ? -5.030 5.092 47.225 1.00 31.03 232 ASP B CA 1
ATOM 8188 C C . ASP B 1 246 ? -6.148 6.137 47.222 1.00 31.78 232 ASP B C 1
ATOM 8189 O O . ASP B 1 246 ? -5.887 7.304 46.926 1.00 33.19 232 ASP B O 1
ATOM 8198 N N . GLU B 1 247 ? -7.386 5.745 47.563 1.00 33.51 233 GLU B N 1
ATOM 8199 C CA . GLU B 1 247 ? -8.498 6.695 47.603 1.00 34.83 233 GLU B CA 1
ATOM 8200 C C . GLU B 1 247 ? -8.259 7.798 48.619 1.00 34.10 233 GLU B C 1
ATOM 8201 O O . GLU B 1 247 ? -8.683 8.944 48.412 1.00 32.21 233 GLU B O 1
ATOM 8213 N N . LEU B 1 248 ? -7.591 7.474 49.719 1.00 32.33 234 LEU B N 1
ATOM 8214 C CA . LEU B 1 248 ? -7.383 8.423 50.801 1.00 32.34 234 LEU B CA 1
ATOM 8215 C C . LEU B 1 248 ? -6.140 9.274 50.627 1.00 30.97 234 LEU B C 1
ATOM 8216 O O . LEU B 1 248 ? -6.058 10.361 51.219 1.00 32.23 234 LEU B O 1
ATOM 8232 N N . TRP B 1 249 ? -5.188 8.826 49.814 1.00 30.36 235 TRP B N 1
ATOM 8233 C CA . TRP B 1 249 ? -3.931 9.552 49.646 1.00 32.62 235 TRP B CA 1
ATOM 8234 C C . TRP B 1 249 ? -4.125 11.027 49.318 1.00 32.19 235 TRP B C 1
ATOM 8235 O O . TRP B 1 249 ? -3.418 11.862 49.903 1.00 33.80 235 TRP B O 1
ATOM 8256 N N . PRO B 1 250 ? -4.995 11.416 48.390 1.00 32.27 236 PRO B N 1
ATOM 8257 C CA . PRO B 1 250 ? -5.127 12.852 48.094 1.00 33.27 236 PRO B CA 1
ATOM 8258 C C . PRO B 1 250 ? -5.430 13.695 49.309 1.00 31.31 236 PRO B C 1
ATOM 8259 O O . PRO B 1 250 ? -4.999 14.855 49.365 1.00 31.42 236 PRO B O 1
ATOM 8270 N N . HIS B 1 251 ? -6.164 13.158 50.286 1.00 31.99 237 HIS B N 1
ATOM 8271 C CA . HIS B 1 251 ? -6.443 13.929 51.487 1.00 30.75 237 HIS B CA 1
ATOM 8272 C C . HIS B 1 251 ? -5.298 13.858 52.482 1.00 29.28 237 HIS B C 1
ATOM 8273 O O . HIS B 1 251 ? -5.059 14.835 53.200 1.00 30.43 237 HIS B O 1
ATOM 8287 N N . VAL B 1 252 ? -4.567 12.743 52.525 1.00 30.39 238 VAL B N 1
ATOM 8288 C CA . VAL B 1 252 ? -3.348 12.700 53.332 1.00 30.10 238 VAL B CA 1
ATOM 8289 C C . VAL B 1 252 ? -2.393 13.780 52.862 1.00 29.55 238 VAL B C 1
ATOM 8290 O O . VAL B 1 252 ? -1.908 14.598 53.652 1.00 30.35 238 VAL B O 1
ATOM 8303 N N . ILE B 1 253 ? -2.098 13.791 51.560 1.00 30.61 239 ILE B N 1
ATOM 8304 C CA . ILE B 1 253 ? -1.106 14.733 51.070 1.00 32.01 239 ILE B CA 1
ATOM 8305 C C . ILE B 1 253 ? -1.685 16.136 51.012 1.00 31.10 239 ILE B C 1
ATOM 8306 O O . ILE B 1 253 ? -0.954 17.114 51.179 1.00 31.51 239 ILE B O 1
ATOM 8322 N N . GLY B 1 254 ? -2.994 16.263 50.793 1.00 30.91 240 GLY B N 1
ATOM 8323 C CA . GLY B 1 254 ? -3.614 17.581 50.846 1.00 29.00 240 GLY B CA 1
ATOM 8324 C C . GLY B 1 254 ? -3.480 18.223 52.215 1.00 29.79 240 GLY B C 1
ATOM 8325 O O . GLY B 1 254 ? -3.256 19.430 52.332 1.00 33.13 240 GLY B O 1
ATOM 8329 N N . TYR B 1 255 ? -3.594 17.421 53.268 1.00 27.74 241 TYR B N 1
ATOM 8330 C CA . TYR B 1 255 ? -3.389 17.965 54.607 1.00 27.06 241 TYR B CA 1
ATOM 8331 C C . TYR B 1 255 ? -1.910 18.232 54.874 1.00 30.72 241 TYR B C 1
ATOM 8332 O O . TYR B 1 255 ? -1.548 19.278 55.432 1.00 30.61 241 TYR B O 1
ATOM 8350 N N . VAL B 1 256 ? -1.038 17.310 54.469 1.00 31.97 242 VAL B N 1
ATOM 8351 C CA . VAL B 1 256 ? 0.397 17.523 54.635 1.00 30.68 242 VAL B CA 1
ATOM 8352 C C . VAL B 1 256 ? 0.828 18.796 53.919 1.00 33.40 242 VAL B C 1
ATOM 8353 O O . VAL B 1 256 ? 1.584 19.605 54.469 1.00 35.70 242 VAL B O 1
ATOM 8366 N N . ASP B 1 257 ? 0.339 19.003 52.692 1.00 34.06 243 ASP B N 1
ATOM 8367 C CA . ASP B 1 257 ? 0.687 20.207 51.940 1.00 33.73 243 ASP B CA 1
ATOM 8368 C C . ASP B 1 257 ? 0.222 21.461 52.666 1.00 34.99 243 ASP B C 1
ATOM 8369 O O . ASP B 1 257 ? 0.875 22.510 52.595 1.00 37.19 243 ASP B O 1
ATOM 8378 N N . TYR B 1 258 ? -0.928 21.382 53.327 1.00 34.33 244 TYR B N 1
ATOM 8379 C CA . TYR B 1 258 ? -1.466 22.524 54.057 1.00 32.69 244 TYR B CA 1
ATOM 8380 C C . TYR B 1 258 ? -0.588 22.862 55.255 1.00 31.57 244 TYR B C 1
ATOM 8381 O O . TYR B 1 258 ? -0.265 24.033 55.490 1.00 33.85 244 TYR B O 1
ATOM 8399 N N . LEU B 1 259 ? -0.182 21.846 56.023 1.00 32.36 245 LEU B N 1
ATOM 8400 C CA . LEU B 1 259 ? 0.695 22.102 57.171 1.00 33.44 245 LEU B CA 1
ATOM 8401 C C . LEU B 1 259 ? 2.062 22.585 56.718 1.00 37.69 245 LEU B C 1
ATOM 8402 O O . LEU B 1 259 ? 2.693 23.415 57.385 1.00 39.69 245 LEU B O 1
ATOM 8418 N N . THR B 1 260 ? 2.546 22.056 55.598 1.00 35.57 246 THR B N 1
ATOM 8419 C CA . THR B 1 260 ? 3.808 22.520 55.041 1.00 38.95 246 THR B CA 1
ATOM 8420 C C . THR B 1 260 ? 3.717 23.989 54.668 1.00 43.02 246 THR B C 1
ATOM 8421 O O . THR B 1 260 ? 4.614 24.783 54.977 1.00 45.53 246 THR B O 1
ATOM 8432 N N . GLU B 1 261 ? 2.639 24.366 53.983 1.00 42.10 247 GLU B N 1
ATOM 8433 C CA . GLU B 1 261 ? 2.465 25.759 53.595 1.00 48.24 247 GLU B CA 1
ATOM 8434 C C . GLU B 1 261 ? 2.423 26.663 54.824 1.00 51.22 247 GLU B C 1
ATOM 8435 O O . GLU B 1 261 ? 3.043 27.732 54.836 1.00 52.18 247 GLU B O 1
ATOM 8447 N N . LEU B 1 262 ? 1.707 26.249 55.877 1.00 51.80 248 LEU B N 1
ATOM 8448 C CA . LEU B 1 262 ? 1.689 27.039 57.105 1.00 53.81 248 LEU B CA 1
ATOM 8449 C C . LEU B 1 262 ? 3.094 27.178 57.678 1.00 55.60 248 LEU B C 1
ATOM 8450 O O . LEU B 1 262 ? 3.525 28.278 58.044 1.00 53.12 248 LEU B O 1
ATOM 8466 N N . GLY B 1 263 ? 3.824 26.065 57.765 1.00 59.54 249 GLY B N 1
ATOM 8467 C CA . GLY B 1 263 ? 5.163 26.108 58.329 1.00 61.59 249 GLY B CA 1
ATOM 8468 C C . GLY B 1 263 ? 6.113 26.996 57.547 1.00 61.68 249 GLY B C 1
ATOM 8469 O O . GLY B 1 263 ? 6.980 27.653 58.134 1.00 57.95 249 GLY B O 1
ATOM 8473 N N . LYS B 1 264 ? 5.965 27.038 56.220 1.00 61.80 250 LYS B N 1
ATOM 8474 C CA . LYS B 1 264 ? 6.819 27.882 55.396 1.00 63.43 250 LYS B CA 1
ATOM 8475 C C . LYS B 1 264 ? 6.453 29.355 55.500 1.00 66.06 250 LYS B C 1
ATOM 8476 O O . LYS B 1 264 ? 7.311 30.211 55.255 1.00 66.60 250 LYS B O 1
ATOM 8495 N N . ARG B 1 265 ? 5.207 29.670 55.854 1.00 68.59 251 ARG B N 1
ATOM 8496 C CA . ARG B 1 265 ? 4.814 31.060 56.030 1.00 73.79 251 ARG B CA 1
ATOM 8497 C C . ARG B 1 265 ? 5.197 31.603 57.399 1.00 77.09 251 ARG B C 1
ATOM 8498 O O . ARG B 1 265 ? 5.282 32.825 57.562 1.00 76.10 251 ARG B O 1
ATOM 8519 N N . GLN B 1 266 ? 5.429 30.734 58.379 1.00 80.50 252 GLN B N 1
ATOM 8520 C CA . GLN B 1 266 ? 5.937 31.152 59.682 1.00 85.40 252 GLN B CA 1
ATOM 8521 C C . GLN B 1 266 ? 7.183 30.335 59.996 1.00 88.25 252 GLN B C 1
ATOM 8522 O O . GLN B 1 266 ? 7.092 29.180 60.420 1.00 89.12 252 GLN B O 1
ATOM 8536 N N . GLN B 1 267 ? 8.343 30.960 59.809 1.00 90.38 253 GLN B N 1
ATOM 8537 C CA . GLN B 1 267 ? 9.634 30.307 59.977 1.00 92.97 253 GLN B CA 1
ATOM 8538 C C . GLN B 1 267 ? 10.440 30.922 61.116 1.00 93.70 253 GLN B C 1
ATOM 8539 O O . GLN B 1 267 ? 11.650 30.697 61.205 1.00 95.59 253 GLN B O 1
ATOM 8553 N N . GLN B 1 268 ? 9.794 31.690 61.996 1.00 91.63 254 GLN B N 1
ATOM 8554 C CA . GLN B 1 268 ? 10.533 32.359 63.063 1.00 91.04 254 GLN B CA 1
ATOM 8555 C C . GLN B 1 268 ? 11.049 31.356 64.091 1.00 87.81 254 GLN B C 1
ATOM 8556 O O . GLN B 1 268 ? 12.196 31.459 64.544 1.00 85.79 254 GLN B O 1
ATOM 8570 N N . LEU B 1 269 ? 10.221 30.375 64.464 1.00 85.97 255 LEU B N 1
ATOM 8571 C CA . LEU B 1 269 ? 10.663 29.326 65.380 1.00 84.51 255 LEU B CA 1
ATOM 8572 C C . LEU B 1 269 ? 11.861 28.575 64.811 1.00 84.85 255 LEU B C 1
ATOM 8573 O O . LEU B 1 269 ? 12.794 28.228 65.544 1.00 82.01 255 LEU B O 1
ATOM 8589 N N . ALA B 1 270 ? 11.851 28.314 63.502 1.00 86.74 256 ALA B N 1
ATOM 8590 C CA . ALA B 1 270 ? 12.972 27.622 62.874 1.00 87.51 256 ALA B CA 1
ATOM 8591 C C . ALA B 1 270 ? 14.206 28.515 62.799 1.00 86.89 256 ALA B C 1
ATOM 8592 O O . ALA B 1 270 ? 15.328 28.051 63.036 1.00 85.72 256 ALA B O 1
ATOM 8599 N N . ARG B 1 271 ? 14.022 29.795 62.470 1.00 86.47 257 ARG B N 1
ATOM 8600 C CA . ARG B 1 271 ? 15.141 30.731 62.475 1.00 86.69 257 ARG B CA 1
ATOM 8601 C C . ARG B 1 271 ? 15.730 30.849 63.871 1.00 87.16 257 ARG B C 1
ATOM 8602 O O . ARG B 1 271 ? 16.941 30.697 64.072 1.00 86.99 257 ARG B O 1
ATOM 8623 N N . THR B 1 272 ? 14.868 31.128 64.849 1.00 85.99 258 THR B N 1
ATOM 8624 C CA . THR B 1 272 ? 15.300 31.323 66.226 1.00 83.01 258 THR B CA 1
ATOM 8625 C C . THR B 1 272 ? 16.082 30.119 66.745 1.00 81.28 258 THR B C 1
ATOM 8626 O O . THR B 1 272 ? 17.119 30.282 67.400 1.00 79.02 258 THR B O 1
ATOM 8637 N N . TYR B 1 273 ? 15.611 28.905 66.457 1.00 79.87 259 TYR B N 1
ATOM 8638 C CA . TYR B 1 273 ? 16.205 27.686 66.995 1.00 77.69 259 TYR B CA 1
ATOM 8639 C C . TYR B 1 273 ? 17.141 26.991 66.011 1.00 77.98 259 TYR B C 1
ATOM 8640 O O . TYR B 1 273 ? 17.533 25.846 66.254 1.00 75.29 259 TYR B O 1
ATOM 8658 N N . ALA B 1 274 ? 17.509 27.657 64.913 1.00 80.03 260 ALA B N 1
ATOM 8659 C CA . ALA B 1 274 ? 18.521 27.156 63.978 1.00 82.20 260 ALA B CA 1
ATOM 8660 C C . ALA B 1 274 ? 18.180 25.770 63.439 1.00 84.35 260 ALA B C 1
ATOM 8661 O O . ALA B 1 274 ? 19.075 24.958 63.185 1.00 83.95 260 ALA B O 1
ATOM 8668 N N . LEU B 1 275 ? 16.890 25.486 63.265 1.00 85.64 261 LEU B N 1
ATOM 8669 C CA . LEU B 1 275 ? 16.443 24.242 62.653 1.00 86.02 261 LEU B CA 1
ATOM 8670 C C . LEU B 1 275 ? 16.242 24.496 61.166 1.00 86.37 261 LEU B C 1
ATOM 8671 O O . LEU B 1 275 ? 15.390 25.306 60.784 1.00 87.79 261 LEU B O 1
ATOM 8687 N N . GLU B 1 276 ? 17.026 23.823 60.325 1.00 85.17 262 GLU B N 1
ATOM 8688 C CA . GLU B 1 276 ? 16.728 23.789 58.893 1.00 83.59 262 GLU B CA 1
ATOM 8689 C C . GLU B 1 276 ? 15.598 22.775 58.714 1.00 81.56 262 GLU B C 1
ATOM 8690 O O . GLU B 1 276 ? 15.812 21.611 58.371 1.00 82.15 262 GLU B O 1
ATOM 8702 N N . ILE B 1 277 ? 14.366 23.220 58.990 1.00 78.22 263 ILE B N 1
ATOM 8703 C CA . ILE B 1 277 ? 13.205 22.341 58.847 1.00 74.84 263 ILE B CA 1
ATOM 8704 C C . ILE B 1 277 ? 13.093 21.918 57.392 1.00 73.61 263 ILE B C 1
ATOM 8705 O O . ILE B 1 277 ? 12.764 22.729 56.518 1.00 75.73 263 ILE B O 1
ATOM 8721 N N . ASP B 1 278 ? 13.342 20.642 57.127 1.00 68.26 264 ASP B N 1
ATOM 8722 C CA . ASP B 1 278 ? 13.256 20.106 55.775 1.00 66.29 264 ASP B CA 1
ATOM 8723 C C . ASP B 1 278 ? 11.847 19.555 55.608 1.00 64.73 264 ASP B C 1
ATOM 8724 O O . ASP B 1 278 ? 11.563 18.406 55.946 1.00 63.36 264 ASP B O 1
ATOM 8733 N N . TYR B 1 279 ? 10.938 20.396 55.104 1.00 61.89 265 TYR B N 1
ATOM 8734 C CA . TYR B 1 279 ? 9.585 19.924 54.829 1.00 59.20 265 TYR B CA 1
ATOM 8735 C C . TYR B 1 279 ? 9.573 18.900 53.712 1.00 59.31 265 TYR B C 1
ATOM 8736 O O . TYR B 1 279 ? 8.684 18.045 53.665 1.00 56.09 265 TYR B O 1
ATOM 8754 N N . ASP B 1 280 ? 10.545 18.961 52.809 1.00 61.80 266 ASP B N 1
ATOM 8755 C CA . ASP B 1 280 ? 10.587 17.981 51.735 1.00 67.40 266 ASP B CA 1
ATOM 8756 C C . ASP B 1 280 ? 11.075 16.621 52.215 1.00 64.51 266 ASP B C 1
ATOM 8757 O O . ASP B 1 280 ? 10.738 15.602 51.603 1.00 65.94 266 ASP B O 1
ATOM 8766 N N . LEU B 1 281 ? 11.830 16.581 53.313 1.00 60.02 267 LEU B N 1
ATOM 8767 C CA . LEU B 1 281 ? 12.145 15.315 53.961 1.00 59.18 267 LEU B CA 1
ATOM 8768 C C . LEU B 1 281 ? 10.960 14.791 54.764 1.00 53.68 267 LEU B C 1
ATOM 8769 O O . LEU B 1 281 ? 10.770 13.574 54.861 1.00 54.40 267 LEU B O 1
ATOM 8785 N N . LEU B 1 282 ? 10.171 15.689 55.353 1.00 45.84 268 LEU B N 1
ATOM 8786 C CA . LEU B 1 282 ? 8.954 15.278 56.044 1.00 41.61 268 LEU B CA 1
ATOM 8787 C C . LEU B 1 282 ? 7.925 14.765 55.052 1.00 40.94 268 LEU B C 1
ATOM 8788 O O . LEU B 1 282 ? 7.306 13.714 55.267 1.00 41.63 268 LEU B O 1
ATOM 8804 N N . ARG B 1 283 ? 7.712 15.511 53.965 1.00 43.03 269 ARG B N 1
ATOM 8805 C CA . ARG B 1 283 ? 6.800 15.052 52.923 1.00 45.81 269 ARG B CA 1
ATOM 8806 C C . ARG B 1 283 ? 7.211 13.669 52.435 1.00 46.79 269 ARG B C 1
ATOM 8807 O O . ARG B 1 283 ? 6.367 12.781 52.265 1.00 45.24 269 ARG B O 1
ATOM 8828 N N . HIS B 1 284 ? 8.516 13.452 52.251 1.00 45.77 270 HIS B N 1
ATOM 8829 C CA . HIS B 1 284 ? 8.987 12.144 51.815 1.00 45.35 270 HIS B CA 1
ATOM 8830 C C . HIS B 1 284 ? 8.825 11.089 52.906 1.00 40.40 270 HIS B C 1
ATOM 8831 O O . HIS B 1 284 ? 8.652 9.907 52.591 1.00 39.37 270 HIS B O 1
ATOM 8845 N N . TYR B 1 285 ? 8.857 11.486 54.183 1.00 37.56 271 TYR B N 1
ATOM 8846 C CA . TYR B 1 285 ? 8.557 10.531 55.248 1.00 34.62 271 TYR B CA 1
ATOM 8847 C C . TYR B 1 285 ? 7.102 10.084 55.186 1.00 34.96 271 TYR B C 1
ATOM 8848 O O . TYR B 1 285 ? 6.806 8.900 55.382 1.00 35.35 271 TYR B O 1
ATOM 8866 N N . VAL B 1 286 ? 6.180 11.013 54.909 1.00 31.30 272 VAL B N 1
ATOM 8867 C CA . VAL B 1 286 ? 4.769 10.644 54.739 1.00 30.89 272 VAL B CA 1
ATOM 8868 C C . VAL B 1 286 ? 4.614 9.643 53.603 1.00 30.36 272 VAL B C 1
ATOM 8869 O O . VAL B 1 286 ? 3.890 8.645 53.715 1.00 28.63 272 VAL B O 1
ATOM 8882 N N . ILE B 1 287 ? 5.248 9.930 52.470 1.00 30.54 273 ILE B N 1
ATOM 8883 C CA . ILE B 1 287 ? 5.169 9.033 51.323 1.00 32.78 273 ILE B CA 1
ATOM 8884 C C . ILE B 1 287 ? 5.746 7.678 51.687 1.00 36.03 273 ILE B C 1
ATOM 8885 O O . ILE B 1 287 ? 5.166 6.630 51.365 1.00 35.40 273 ILE B O 1
ATOM 8901 N N . LYS B 1 288 ? 6.890 7.677 52.373 1.00 34.22 274 LYS B N 1
ATOM 8902 C CA . LYS B 1 288 ? 7.502 6.423 52.787 1.00 36.62 274 LYS B CA 1
ATOM 8903 C C . LYS B 1 288 ? 6.572 5.648 53.707 1.00 31.52 274 LYS B C 1
ATOM 8904 O O . LYS B 1 288 ? 6.418 4.433 53.558 1.00 34.41 274 LYS B O 1
ATOM 8923 N N . GLN B 1 289 ? 5.954 6.329 54.682 1.00 30.70 275 GLN B N 1
ATOM 8924 C CA . GLN B 1 289 ? 5.031 5.646 55.587 1.00 28.55 275 GLN B CA 1
ATOM 8925 C C . GLN B 1 289 ? 3.899 4.985 54.815 1.00 25.87 275 GLN B C 1
ATOM 8926 O O . GLN B 1 289 ? 3.556 3.827 55.059 1.00 27.41 275 GLN B O 1
ATOM 8940 N N . PHE B 1 290 ? 3.305 5.714 53.878 1.00 27.39 276 PHE B N 1
ATOM 8941 C CA . PHE B 1 290 ? 2.174 5.199 53.113 1.00 28.46 276 PHE B CA 1
ATOM 8942 C C . PHE B 1 290 ? 2.560 3.940 52.347 1.00 29.96 276 PHE B C 1
ATOM 8943 O O . PHE B 1 290 ? 1.849 2.928 52.395 1.00 30.60 276 PHE B O 1
ATOM 8960 N N . ASN B 1 291 ? 3.705 3.971 51.656 1.00 32.85 277 ASN B N 1
ATOM 8961 C CA . ASN B 1 291 ? 4.106 2.815 50.857 1.00 36.21 277 ASN B CA 1
ATOM 8962 C C . ASN B 1 291 ? 4.540 1.660 51.743 1.00 33.55 277 ASN B C 1
ATOM 8963 O O . ASN B 1 291 ? 4.344 0.491 51.394 1.00 34.19 277 ASN B O 1
ATOM 8974 N N . LEU B 1 292 ? 5.114 1.978 52.897 1.00 34.02 278 LEU B N 1
ATOM 8975 C CA . LEU B 1 292 ? 5.529 0.962 53.849 1.00 35.66 278 LEU B CA 1
ATOM 8976 C C . LEU B 1 292 ? 4.326 0.211 54.413 1.00 31.81 278 LEU B C 1
ATOM 8977 O O . LEU B 1 292 ? 4.364 -1.013 54.580 1.00 31.26 278 LEU B O 1
ATOM 8993 N N . ARG B 1 293 ? 3.247 0.925 54.716 1.00 29.46 279 ARG B N 1
ATOM 8994 C CA . ARG B 1 293 ? 2.060 0.253 55.227 1.00 29.23 279 ARG B CA 1
ATOM 8995 C C . ARG B 1 293 ? 1.511 -0.720 54.204 1.00 30.29 279 ARG B C 1
ATOM 8996 O O . ARG B 1 293 ? 1.079 -1.821 54.557 1.00 30.79 279 ARG B O 1
ATOM 9017 N N . LYS B 1 294 ? 1.539 -0.338 52.927 1.00 32.73 280 LYS B N 1
ATOM 9018 C CA . LYS B 1 294 ? 1.062 -1.238 51.883 1.00 32.31 280 LYS B CA 1
ATOM 9019 C C . LYS B 1 294 ? 1.875 -2.518 51.849 1.00 34.36 280 LYS B C 1
ATOM 9020 O O . LYS B 1 294 ? 1.315 -3.611 51.729 1.00 38.30 280 LYS B O 1
ATOM 9039 N N . LYS B 1 295 ? 3.198 -2.404 51.965 1.00 36.50 281 LYS B N 1
ATOM 9040 C CA . LYS B 1 295 ? 4.057 -3.580 51.925 1.00 37.91 281 LYS B CA 1
ATOM 9041 C C . LYS B 1 295 ? 3.839 -4.511 53.104 1.00 35.34 281 LYS B C 1
ATOM 9042 O O . LYS B 1 295 ? 4.249 -5.675 53.032 1.00 39.57 281 LYS B O 1
ATOM 9061 N N . GLN B 1 296 ? 3.231 -4.032 54.192 1.00 33.11 282 GLN B N 1
ATOM 9062 C CA . GLN B 1 296 ? 3.010 -4.864 55.371 1.00 29.43 282 GLN B CA 1
ATOM 9063 C C . GLN B 1 296 ? 1.809 -5.786 55.226 1.00 31.75 282 GLN B C 1
ATOM 9064 O O . GLN B 1 296 ? 1.558 -6.593 56.131 1.00 33.74 282 GLN B O 1
ATOM 9078 N N . ILE B 1 297 ? 1.076 -5.678 54.118 1.00 33.03 283 ILE B N 1
ATOM 9079 C CA . ILE B 1 297 ? 0.000 -6.595 53.773 1.00 32.19 283 ILE B CA 1
ATOM 9080 C C . ILE B 1 297 ? 0.472 -7.340 52.538 1.00 36.90 283 ILE B C 1
ATOM 9081 O O . ILE B 1 297 ? 0.956 -6.717 51.582 1.00 39.68 283 ILE B O 1
ATOM 9097 N N . SER B 1 298 ? 0.330 -8.660 52.540 1.00 39.00 284 SER B N 1
ATOM 9098 C CA . SER B 1 298 ? 0.713 -9.440 51.373 1.00 43.33 284 SER B CA 1
ATOM 9099 C C . SER B 1 298 ? -0.506 -10.098 50.741 1.00 43.28 284 SER B C 1
ATOM 9100 O O . SER B 1 298 ? -1.517 -10.367 51.399 1.00 42.64 284 SER B O 1
ATOM 9108 N N . ARG B 1 299 ? -0.399 -10.317 49.435 1.00 45.08 285 ARG B N 1
ATOM 9109 C CA . ARG B 1 299 ? -1.481 -10.928 48.685 1.00 48.50 285 ARG B CA 1
ATOM 9110 C C . ARG B 1 299 ? -1.810 -12.304 49.233 1.00 51.49 285 ARG B C 1
ATOM 9111 O O . ARG B 1 299 ? -2.984 -12.659 49.400 1.00 51.02 285 ARG B O 1
ATOM 9132 N N . THR B 1 300 ? -0.781 -13.099 49.493 1.00 55.99 286 THR B N 1
ATOM 9133 C CA . THR B 1 300 ? -0.945 -14.491 49.879 1.00 60.50 286 THR B CA 1
ATOM 9134 C C . THR B 1 300 ? -0.691 -14.671 51.369 1.00 57.26 286 THR B C 1
ATOM 9135 O O . THR B 1 300 ? -0.097 -13.806 52.013 1.00 54.16 286 THR B O 1
#

Nearest PDB structures (foldseek):
  6f6m-assembly1_A  TM=1.004E+00  e=8.578E-36  Geobacillus kaustophilus HTA426
  6f6k-assembly1_A  TM=1.003E+00  e=8.953E-35  Geobacillus kaustophilus HTA426
  6f6e-assembly1_B  TM=1.003E+00  e=1.419E-34  Geobacillus kaustophilus HTA426
  6f6h-assembly1_B  TM=1.003E+00  e=2.346E-34  Geobacillus kaustophilus HTA426
  6f6l-assembly1_B  TM=1.003E+00  e=2.660E-34  Geobacillus kaustophilus HTA426

B-factor: mean 36.68, std 16.38, range [16.45, 116.11]

Foldseek 3Di:
DDPDACPVVHRPPCPDPLLVLLVVLVVQVDDALVPFDQQQQLVLLVVDDPLVNVLPLLLLLLQLLLLVLLLVLCVLVLVLCVVVVVVSNNSSVVSVNVLSVRSNVNSCVNCVNNPNNVPDSCVSQDPLNCCQRVPQQNVLRVVSVPDVDLLSQLLNLLSNQQPSLQQQVVLSLVQCCVPCVVVVHRPRSNVSSVSSVVSSVSVNVSSLVSQQVSLVVDLVSLVSSVVSLVVSVVSSVVSLVSSLVSNCVPSVVSSVSSVVSSVVSNVSHDSD/DDPDACPVVHRPPCPDPLLVLLVVLVVQQDDALVPFDQQQQQVQLVPDDPLLNVLCLLLLLLQLLLLVLCLPLCVLVLVLCVVVVVVSNNSSVVSVNVLSVRSNVNSCVNCVSNPNNVPDSCVSQDPLNCCLRVNQQNVLRVVSVPDVPLLSQLLNLLSNQQPSLQQQLVLSLVLCCLQAVLLVHRVRSNVSSVSSNVSSVSVNVSSLVSNQVSLVVPLVCLVSSVVSLVVSVVSSVVSLVSSVVVCVVRCVSCVVSVRPNDSVVSSVSSVVSSVVSSVSHDSD

Sequence (556 aa):
HHDGFQTVKATIDWEHPMFKLYEKKAKRNNGKWNPADIDFSQDQQKDFASLTSEEKISALPLVAGFSAGEEAVTLDILPMAHALARQGRLEDVLFLTTFMMHDEAKHVEMFSRWQQAVGIGQMDLSVFHNDHYKRIFYEALPEAMNRLYADDSPEEAVIRAATVFNMIVEGTLAESGYYTFRQIYKKAGLFPGLLQGIDYLNMDEGRHIQFGIYTIQRIVNEDERYYELFIRYMDELWPHVIGYVDYLTELGKIDYDLLRHYVIKQFNLRKKQISRTHHDGFQTVKATIDWEHPMFKLYEKAKRNGKWNPADIDFSQDQKDFASLTSEEKISALPLVAGFSAGEEAVTLDILPMAHALARQGRLEDVLFLTTFMMHDEAKHVEMFSRWQQAVGIGQMDLSVFHNDHYKRIFYEALPEAMNRLYADDSPEEAVIRAATVFNMIVEGTLAESGYYTFRQIYKKAGLFPGLLQGIDYLNMDEGRHIQFGIYTIQRIVNEDERYYELFIRYMDELWPHVIGYVDYLTELGKRQQQLARTYALEIDYDLLRHYVIKQFNLRKKQISRT

Solvent-accessible surface area: 20790 Å² total; per-residue (Å²): 145,28,135,20,3,54,0,0,97,44,21,2,67,51,129,28,70,8,7,111,4,0,29,105,4,8,137,71,16,89,23,7,0,30,93,16,102,16,60,85,0,95,132,15,9,71,86,21,72,70,122,86,55,98,70,0,5,8,28,1,0,8,17,0,0,9,10,8,0,5,1,30,6,1,5,2,1,0,20,0,0,15,121,76,54,50,7,10,0,3,0,0,0,2,8,0,3,25,5,0,0,4,0,0,0,0,3,0,54,0,0,91,32,12,42,3,6,142,71,68,0,26,109,28,8,26,100,53,2,82,85,0,10,19,49,11,0,6,76,9,0,67,72,0,42,101,47,51,39,50,64,0,3,0,70,0,0,0,2,1,1,0,0,7,5,0,0,20,17,28,5,8,1,50,17,3,52,56,24,18,124,168,59,58,31,0,69,3,0,17,82,0,0,68,68,0,29,91,1,4,33,10,0,11,77,0,0,37,48,0,0,32,49,5,2,100,130,56,104,130,23,36,96,15,0,41,120,10,0,67,92,12,56,68,48,0,22,11,15,14,62,40,29,27,111,73,35,169,130,84,42,84,83,17,74,99,47,7,48,127,8,12,62,58,16,39,172,73,5,54,113,138,143,28,138,19,2,52,0,0,100,45,21,1,67,55,129,28,69,7,7,115,3,0,31,91,4,10,121,79,17,93,21,8,0,27,93,17,100,18,62,85,0,99,137,14,6,72,86,6,67,80,90,7,56,64,32,0,5,10,25,0,0,9,18,0,0,9,9,9,0,5,1,31,6,1,5,3,1,0,18,0,0,15,123,76,52,51,6,10,0,3,0,0,0,3,8,0,2,26,6,0,0,5,0,0,0,0,0,0,55,0,0,92,32,13,42,3,6,140,74,77,0,28,109,22,9,26,105,51,2,84,100,0,9,19,63,16,0,6,96,7,0,69,69,0,44,102,47,50,40,46,63,1,3,0,80,0,0,0,4,1,1,0,0,7,4,0,0,19,17,27,7,8,1,53,19,1,64,50,12,3,118,136,18,60,10,0,65,2,0,19,81,0,0,55,76,0,31,111,1,4,30,12,0,9,80,0,0,34,46,0,0,31,41,4,1,96,115,55,100,118,31,42,75,9,0,33,114,18,0,67,81,10,57,68,31,0,20,11,14,17,60,52,29,22,82,34,17,105,164,56,77,62,4,13,161,74,58,94,18,179,40,75,31,85,82,15,79,113,45,6,49,114,6,12,70,53,20,41,181,80,3,60,97,137